Protein AF-0000000069258962 (afdb_homodimer)

Solvent-accessible surface area (backbone atoms only — not comparable to full-atom values): 30704 Å² total; per-residue (Å²): 146,84,78,80,77,76,75,72,80,76,79,75,72,77,68,77,70,80,71,77,74,76,81,63,89,55,52,77,58,37,60,65,37,42,69,49,48,65,75,45,61,70,68,72,71,58,78,61,66,80,53,83,78,72,76,47,31,34,72,47,58,73,90,70,66,45,28,57,26,33,36,36,51,30,63,80,49,36,44,36,81,58,79,28,69,49,28,39,62,62,57,34,75,48,30,42,55,73,82,48,56,60,70,60,48,54,67,73,47,53,42,29,38,26,67,38,58,39,85,86,66,36,32,34,31,28,32,33,76,77,39,70,64,88,42,29,40,38,64,50,33,54,76,40,27,84,38,60,31,24,39,8,32,65,42,84,48,57,65,41,35,40,31,67,56,83,82,24,50,71,41,38,72,21,56,93,68,58,36,26,40,47,38,38,56,62,40,44,42,50,40,33,73,66,61,77,46,60,60,76,46,52,45,37,28,39,26,19,24,73,32,52,64,53,46,54,60,58,36,48,34,83,92,73,31,31,37,44,42,32,41,60,37,60,66,60,71,49,48,76,36,82,44,90,87,38,67,52,60,64,50,52,46,19,62,54,33,31,68,70,51,31,50,52,29,54,75,67,63,61,50,88,73,69,84,106,141,84,82,79,75,82,74,71,77,66,81,75,76,72,73,75,71,75,71,75,74,75,77,69,85,56,46,73,72,34,48,69,43,37,64,56,45,61,72,44,57,72,62,72,70,57,78,61,65,80,54,83,79,71,79,48,31,36,73,45,57,75,90,71,66,47,27,57,26,32,36,37,53,29,62,81,48,36,43,35,80,58,79,29,69,52,28,39,62,62,57,34,76,46,31,42,54,72,83,49,57,60,70,61,47,53,67,72,46,52,42,29,40,25,68,37,58,39,85,86,66,38,31,34,33,27,32,33,76,76,40,70,65,89,41,29,40,38,65,50,34,54,78,39,26,84,36,61,31,24,38,8,32,66,42,84,49,57,65,40,34,41,29,68,57,85,81,25,49,71,41,39,72,21,54,93,67,58,37,25,39,48,37,38,55,63,42,44,42,51,40,33,73,71,63,78,45,60,62,73,45,53,44,37,27,38,26,18,24,72,31,53,63,54,46,52,62,58,36,46,35,82,90,72,32,31,38,44,42,32,39,61,38,61,65,62,73,51,47,77,36,83,44,90,89,38,68,51,60,63,51,52,45,20,63,53,34,32,68,70,49,32,49,52,30,53,75,66,63,61,50,87,70,72,84,108

Nearest PDB structures (foldseek):
  2ew0-assembly1_A  TM=5.500E-01  e=1.294E-03  Acinetobacter baylyi ADP1
  2ew0-assembly1_A  TM=5.555E-01  e=1.714E-03  Acinetobacter baylyi ADP1

Organism: Polarella glacialis (NCBI:txid89957)

Radius of gyration: 31.98 Å; Cα contacts (8 Å, |Δi|>4): 996; chains: 2; bounding box: 77×160×60 Å

Structure (mmCIF, N/CA/C/O backbone):
data_AF-0000000069258962-model_v1
#
loop_
_entity.id
_entity.type
_entity.pdbx_description
1 polymer 'Uncharacterized protein'
#
loop_
_atom_site.group_PDB
_atom_site.id
_atom_site.type_symbol
_atom_site.label_atom_id
_atom_site.label_alt_id
_atom_site.label_comp_id
_atom_site.label_asym_id
_atom_site.label_entity_id
_atom_site.label_seq_id
_atom_site.pdbx_PDB_ins_code
_atom_site.Cartn_x
_atom_site.Cartn_y
_atom_site.Cartn_z
_atom_site.occupancy
_atom_site.B_iso_or_equiv
_atom_site.auth_seq_id
_atom_site.auth_comp_id
_atom_site.auth_asym_id
_atom_site.auth_atom_id
_atom_site.pdbx_PDB_model_num
ATOM 1 N N . GLY A 1 1 ? -53.219 -68 -36.5 1 19.8 1 GLY A N 1
ATOM 2 C CA . GLY A 1 1 ? -53.438 -67.938 -35.062 1 19.8 1 GLY A CA 1
ATOM 3 C C . GLY A 1 1 ? -52.312 -67.25 -34.312 1 19.8 1 GLY A C 1
ATOM 4 O O . GLY A 1 1 ? -52.25 -67.312 -33.094 1 19.8 1 GLY A O 1
ATOM 5 N N . GLY A 1 2 ? -51.125 -66.75 -34.906 1 17.72 2 GLY A N 1
ATOM 6 C CA . GLY A 1 2 ? -49.656 -66.688 -34.844 1 17.72 2 GLY A CA 1
ATOM 7 C C . GLY A 1 2 ? -49.125 -65.562 -33.969 1 17.72 2 GLY A C 1
ATOM 8 O O . GLY A 1 2 ? -48.344 -65.812 -33.031 1 17.72 2 GLY A O 1
ATOM 9 N N . ARG A 1 3 ? -48.688 -64.438 -34.594 1 18.28 3 ARG A N 1
ATOM 10 C CA . ARG A 1 3 ? -47.406 -63.719 -34.562 1 18.28 3 ARG A CA 1
ATOM 11 C C . ARG A 1 3 ? -47.344 -62.75 -33.375 1 18.28 3 ARG A C 1
ATOM 13 O O . ARG A 1 3 ? -46.25 -62.438 -32.875 1 18.28 3 ARG A O 1
ATOM 20 N N . GLU A 1 4 ? -48.281 -61.844 -33.125 1 19.16 4 GLU A N 1
ATOM 21 C CA . GLU A 1 4 ? -47.969 -60.438 -32.875 1 19.16 4 GLU A CA 1
ATOM 22 C C . GLU A 1 4 ? -47.656 -60.219 -31.391 1 19.16 4 GLU A C 1
ATOM 24 O O . GLU A 1 4 ? -48.531 -59.844 -30.625 1 19.16 4 GLU A O 1
ATOM 29 N N . ARG A 1 5 ? -46.906 -61.031 -30.703 1 18.5 5 ARG A N 1
ATOM 30 C CA . ARG A 1 5 ? -47.062 -61.125 -29.25 1 18.5 5 ARG A CA 1
ATOM 31 C C . ARG A 1 5 ? -46.5 -59.875 -28.578 1 18.5 5 ARG A C 1
ATOM 33 O O . ARG A 1 5 ? -45.281 -59.781 -28.328 1 18.5 5 ARG A O 1
ATOM 40 N N . ALA A 1 6 ? -46.969 -58.656 -29.141 1 20.28 6 ALA A N 1
ATOM 41 C CA . ALA A 1 6 ? -46.438 -57.312 -28.812 1 20.28 6 ALA A CA 1
ATOM 42 C C . ALA A 1 6 ? -46.438 -57.094 -27.297 1 20.28 6 ALA A C 1
ATOM 44 O O . ALA A 1 6 ? -47.531 -56.938 -26.703 1 20.28 6 ALA A O 1
ATOM 45 N N . LEU A 1 7 ? -45.562 -57.812 -26.609 1 17.78 7 LEU A N 1
ATOM 46 C CA . LEU A 1 7 ? -45.469 -57.906 -25.156 1 17.78 7 LEU A CA 1
ATOM 47 C C . LEU A 1 7 ? -45.344 -56.531 -24.531 1 17.78 7 LEU A C 1
ATOM 49 O O . LEU A 1 7 ? -44.469 -55.75 -24.906 1 17.78 7 LEU A O 1
ATOM 53 N N . ARG A 1 8 ? -46.344 -55.969 -23.891 1 20.03 8 ARG A N 1
ATOM 54 C CA . ARG A 1 8 ? -46.875 -54.75 -23.344 1 20.03 8 ARG A CA 1
ATOM 55 C C . ARG A 1 8 ? -46.031 -54.25 -22.188 1 20.03 8 ARG A C 1
ATOM 57 O O . ARG A 1 8 ? -46.5 -53.562 -21.281 1 20.03 8 ARG A O 1
ATOM 64 N N . LEU A 1 9 ? -44.781 -54.906 -22.047 1 19.05 9 LEU A N 1
ATOM 65 C CA . LEU A 1 9 ? -44.438 -54.844 -20.625 1 19.05 9 LEU A CA 1
ATOM 66 C C . LEU A 1 9 ? -44.312 -53.375 -20.172 1 19.05 9 LEU A C 1
ATOM 68 O O . LEU A 1 9 ? -43.625 -52.594 -20.797 1 19.05 9 LEU A O 1
ATOM 72 N N . VAL A 1 10 ? -45.094 -52.875 -19.312 1 20.17 10 VAL A N 1
ATOM 73 C CA . VAL A 1 10 ? -45.531 -51.688 -18.578 1 20.17 10 VAL A CA 1
ATOM 74 C C . VAL A 1 10 ? -44.375 -51.094 -17.797 1 20.17 10 VAL A C 1
ATOM 76 O O . VAL A 1 10 ? -43.656 -51.812 -17.094 1 20.17 10 VAL A O 1
ATOM 79 N N . SER A 1 11 ? -43.781 -49.969 -18.328 1 21.12 11 SER A N 1
ATOM 80 C CA . SER A 1 11 ? -42.625 -49.156 -18.016 1 21.12 11 SER A CA 1
ATOM 81 C C . SER A 1 11 ? -42.688 -48.594 -16.594 1 21.12 11 SER A C 1
ATOM 83 O O . SER A 1 11 ? -43.562 -47.781 -16.281 1 21.12 11 SER A O 1
ATOM 85 N N . ARG A 1 12 ? -42.594 -49.406 -15.586 1 18.62 12 ARG A N 1
ATOM 86 C CA . ARG A 1 12 ? -42.75 -48.969 -14.203 1 18.62 12 ARG A CA 1
ATOM 87 C C . ARG A 1 12 ? -41.781 -47.844 -13.883 1 18.62 12 ARG A C 1
ATOM 89 O O . ARG A 1 12 ? -40.562 -48.062 -13.836 1 18.62 12 ARG A O 1
ATOM 96 N N . ARG A 1 13 ? -42.125 -46.719 -14.266 1 22.92 13 ARG A N 1
ATOM 97 C CA . ARG A 1 13 ? -41.375 -45.5 -14.016 1 22.92 13 ARG A CA 1
ATOM 98 C C . ARG A 1 13 ? -41.156 -45.312 -12.516 1 22.92 13 ARG A C 1
ATOM 100 O O . ARG A 1 13 ? -42.062 -45 -11.766 1 22.92 13 ARG A O 1
ATOM 107 N N . ALA A 1 14 ? -40.344 -46.25 -11.945 1 20.92 14 ALA A N 1
ATOM 108 C CA . ALA A 1 14 ? -40.156 -46.094 -10.508 1 20.92 14 ALA A CA 1
ATOM 109 C C . ALA A 1 14 ? -39.75 -44.688 -10.141 1 20.92 14 ALA A C 1
ATOM 111 O O . ALA A 1 14 ? -38.719 -44.188 -10.586 1 20.92 14 ALA A O 1
ATOM 112 N N . GLU A 1 15 ? -40.594 -43.812 -9.898 1 25.86 15 GLU A N 1
ATOM 113 C CA . GLU A 1 15 ? -40.625 -42.375 -9.57 1 25.86 15 GLU A CA 1
ATOM 114 C C . GLU A 1 15 ? -39.844 -42.094 -8.289 1 25.86 15 GLU A C 1
ATOM 116 O O . GLU A 1 15 ? -40.031 -41.062 -7.672 1 25.86 15 GLU A O 1
ATOM 121 N N . GLY A 1 16 ? -38.969 -43.156 -7.879 1 21.78 16 GLY A N 1
ATOM 122 C CA . GLY A 1 16 ? -38.688 -42.938 -6.469 1 21.78 16 GLY A CA 1
ATOM 123 C C . GLY A 1 16 ? -38.125 -41.562 -6.188 1 21.78 16 GLY A C 1
ATOM 124 O O . GLY A 1 16 ? -37.281 -41.062 -6.945 1 21.78 16 GLY A O 1
ATOM 125 N N . ASP A 1 17 ? -38.781 -40.656 -5.43 1 27.05 17 ASP A N 1
ATOM 126 C CA . ASP A 1 17 ? -38.844 -39.312 -4.879 1 27.05 17 ASP A CA 1
ATOM 127 C C . ASP A 1 17 ? -37.562 -39 -4.082 1 27.05 17 ASP A C 1
ATOM 129 O O . ASP A 1 17 ? -37.625 -38.375 -3.031 1 27.05 17 ASP A O 1
ATOM 133 N N . ASP A 1 18 ? -36.531 -39.969 -4.184 1 24.44 18 ASP A N 1
ATOM 134 C CA . ASP A 1 18 ? -35.688 -39.812 -2.996 1 24.44 18 ASP A CA 1
ATOM 135 C C . ASP A 1 18 ? -35.188 -38.406 -2.852 1 24.44 18 ASP A C 1
ATOM 137 O O . ASP A 1 18 ? -34.5 -37.875 -3.748 1 24.44 18 ASP A O 1
ATOM 141 N N . ASP A 1 19 ? -35.719 -37.594 -1.956 1 26.31 19 ASP A N 1
ATOM 142 C CA . ASP A 1 19 ? -35.625 -36.25 -1.388 1 26.31 19 ASP A CA 1
ATOM 143 C C . ASP A 1 19 ? -34.219 -35.938 -0.901 1 26.31 19 ASP A C 1
ATOM 145 O O . ASP A 1 19 ? -34.031 -35.406 0.195 1 26.31 19 ASP A O 1
ATOM 149 N N . SER A 1 20 ? -33.25 -36.781 -1.218 1 24.91 20 SER A N 1
ATOM 150 C CA . SER A 1 20 ? -32.062 -36.562 -0.406 1 24.91 20 SER A CA 1
ATOM 151 C C . SER A 1 20 ? -31.594 -35.125 -0.471 1 24.91 20 SER A C 1
ATOM 153 O O . SER A 1 20 ? -31.312 -34.594 -1.554 1 24.91 20 SER A O 1
ATOM 155 N N . GLU A 1 21 ? -31.859 -34.406 0.568 1 25.58 21 GLU A N 1
ATOM 156 C CA . GLU A 1 21 ? -31.547 -33.062 0.996 1 25.58 21 GLU A CA 1
ATOM 157 C C . GLU A 1 21 ? -30.031 -32.812 0.931 1 25.58 21 GLU A C 1
ATOM 159 O O . GLU A 1 21 ? -29.266 -33.438 1.652 1 25.58 21 GLU A O 1
ATOM 164 N N . GLU A 1 22 ? -29.453 -32.625 -0.171 1 24.14 22 GLU A N 1
ATOM 165 C CA . GLU A 1 22 ? -28.078 -32.281 -0.488 1 24.14 22 GLU A CA 1
ATOM 166 C C . GLU A 1 22 ? -27.578 -31.141 0.404 1 24.14 22 GLU A C 1
ATOM 168 O O . GLU A 1 22 ? -27.969 -30 0.229 1 24.14 22 GLU A O 1
ATOM 173 N N . ALA A 1 23 ? -27.281 -31.5 1.662 1 28.86 23 ALA A N 1
ATOM 174 C CA . ALA A 1 23 ? -26.75 -30.609 2.686 1 28.86 23 ALA A CA 1
ATOM 175 C C . ALA A 1 23 ? -25.469 -29.922 2.199 1 28.86 23 ALA A C 1
ATOM 177 O O . ALA A 1 23 ? -24.391 -30.5 2.217 1 28.86 23 ALA A O 1
ATOM 178 N N . GLU A 1 24 ? -25.516 -29.359 1.113 1 25.53 24 GLU A N 1
ATOM 179 C CA . GLU A 1 24 ? -24.453 -28.641 0.398 1 25.53 24 GLU A CA 1
ATOM 180 C C . GLU A 1 24 ? -23.594 -27.828 1.354 1 25.53 24 GLU A C 1
ATOM 182 O O . GLU A 1 24 ? -24.047 -27.469 2.449 1 25.53 24 GLU A O 1
ATOM 187 N N . ASP A 1 25 ? -22.531 -27.484 0.942 1 26.2 25 ASP A N 1
ATOM 188 C CA . ASP A 1 25 ? -21.156 -27.109 1.251 1 26.2 25 ASP A CA 1
ATOM 189 C C . ASP A 1 25 ? -21.109 -25.781 1.988 1 26.2 25 ASP A C 1
ATOM 191 O O . ASP A 1 25 ? -20.719 -24.766 1.412 1 26.2 25 ASP A O 1
ATOM 195 N N . THR A 1 26 ? -22.094 -25.484 2.877 1 28.23 26 THR A N 1
ATOM 196 C CA . THR A 1 26 ? -22.406 -24.172 3.418 1 28.23 26 THR A CA 1
ATOM 197 C C . THR A 1 26 ? -21.328 -23.734 4.422 1 28.23 26 THR A C 1
ATOM 199 O O . THR A 1 26 ? -21.281 -22.578 4.816 1 28.23 26 THR A O 1
ATOM 202 N N . THR A 1 27 ? -20.672 -24.75 4.824 1 27.36 27 THR A N 1
ATOM 203 C CA . THR A 1 27 ? -20.062 -24.422 6.105 1 27.36 27 THR A CA 1
ATOM 204 C C . THR A 1 27 ? -18.859 -23.5 5.914 1 27.36 27 THR A C 1
ATOM 206 O O . THR A 1 27 ? -18.516 -22.719 6.801 1 27.36 27 THR A O 1
ATOM 209 N N . ASN A 1 28 ? -18.281 -23.688 4.945 1 25.59 28 ASN A N 1
ATOM 210 C CA . ASN A 1 28 ? -17.031 -22.953 4.887 1 25.59 28 ASN A CA 1
ATOM 211 C C . ASN A 1 28 ? -17.266 -21.438 4.883 1 25.59 28 ASN A C 1
ATOM 213 O O . ASN A 1 28 ? -16.359 -20.672 5.141 1 25.59 28 ASN A O 1
ATOM 217 N N . VAL A 1 29 ? -18.578 -21.094 4.633 1 27.53 29 VAL A N 1
ATOM 218 C CA . VAL A 1 29 ? -19.312 -19.859 4.879 1 27.53 29 VAL A CA 1
ATOM 219 C C . VAL A 1 29 ? -19.438 -19.625 6.379 1 27.53 29 VAL A C 1
ATOM 221 O O . VAL A 1 29 ? -19.469 -18.469 6.832 1 27.53 29 VAL A O 1
ATOM 224 N N . GLU A 1 30 ? -19.422 -20.594 7.086 1 27.59 30 GLU A N 1
ATOM 225 C CA . GLU A 1 30 ? -19.656 -20.5 8.523 1 27.59 30 GLU A CA 1
ATOM 226 C C . GLU A 1 30 ? -18.453 -19.906 9.242 1 27.59 30 GLU A C 1
ATOM 228 O O . GLU A 1 30 ? -18.609 -19.047 10.109 1 27.59 30 GLU A O 1
ATOM 233 N N . LEU A 1 31 ? -17.359 -20.484 8.977 1 25.33 31 LEU A N 1
ATOM 234 C CA . LEU A 1 31 ? -16.219 -20.047 9.766 1 25.33 31 LEU A CA 1
ATOM 235 C C . LEU A 1 31 ? -15.773 -18.656 9.328 1 25.33 31 LEU A C 1
ATOM 237 O O . LEU A 1 31 ? -15.352 -17.844 10.156 1 25.33 31 LEU A O 1
ATOM 241 N N . PHE A 1 32 ? -15.992 -18.234 8.07 1 27.45 32 PHE A N 1
ATOM 242 C CA . PHE A 1 32 ? -15.992 -16.812 7.723 1 27.45 32 PHE A CA 1
ATOM 243 C C . PHE A 1 32 ? -17.094 -16.078 8.469 1 27.45 32 PHE A C 1
ATOM 245 O O . PHE A 1 32 ? -16.875 -14.977 8.984 1 27.45 32 PHE A O 1
ATOM 252 N N . ARG A 1 33 ? -18.156 -16.781 8.836 1 26.05 33 ARG A N 1
ATOM 253 C CA . ARG A 1 33 ? -19.281 -16.375 9.664 1 26.05 33 ARG A CA 1
ATOM 254 C C . ARG A 1 33 ? -18.891 -16.312 11.141 1 26.05 33 ARG A C 1
ATOM 256 O O . ARG A 1 33 ? -19.297 -15.398 11.859 1 26.05 33 ARG A O 1
ATOM 263 N N . GLN A 1 34 ? -18.406 -17.391 11.695 1 28.59 34 GLN A N 1
ATOM 264 C CA . GLN A 1 34 ? -18.156 -17.391 13.133 1 28.59 34 GLN A CA 1
ATOM 265 C C . GLN A 1 34 ? -17.141 -16.312 13.508 1 28.59 34 GLN A C 1
ATOM 267 O O . GLN A 1 34 ? -17.297 -15.633 14.523 1 28.59 34 GLN A O 1
ATOM 272 N N . SER A 1 35 ? -16.125 -16.328 12.82 1 26.61 35 SER A N 1
ATOM 273 C CA . SER A 1 35 ? -15.156 -15.32 13.234 1 26.61 35 SER A CA 1
ATOM 274 C C . SER A 1 35 ? -15.688 -13.914 12.953 1 26.61 35 SER A C 1
ATOM 276 O O . SER A 1 35 ? -15.258 -12.945 13.586 1 26.61 35 SER A O 1
ATOM 278 N N . LEU A 1 36 ? -16.625 -13.82 12.023 1 25.78 36 LEU A N 1
ATOM 279 C CA . LEU A 1 36 ? -17.562 -12.695 11.969 1 25.78 36 LEU A CA 1
ATOM 280 C C . LEU A 1 36 ? -18.422 -12.648 13.227 1 25.78 36 LEU A C 1
ATOM 282 O O . LEU A 1 36 ? -18.781 -11.562 13.695 1 25.78 36 LEU A O 1
ATOM 286 N N . ILE A 1 37 ? -18.969 -13.828 13.68 1 26.83 37 ILE A N 1
ATOM 287 C CA . ILE A 1 37 ? -19.969 -13.922 14.742 1 26.83 37 ILE A CA 1
ATOM 288 C C . ILE A 1 37 ? -19.359 -13.5 16.078 1 26.83 37 ILE A C 1
ATOM 290 O O . ILE A 1 37 ? -19.984 -12.773 16.844 1 26.83 37 ILE A O 1
ATOM 294 N N . GLN A 1 38 ? -18.344 -14.297 16.531 1 27.64 38 GLN A N 1
ATOM 295 C CA . GLN A 1 38 ? -18.031 -13.93 17.906 1 27.64 38 GLN A CA 1
ATOM 296 C C . GLN A 1 38 ? -17.672 -12.453 18.016 1 27.64 38 GLN A C 1
ATOM 298 O O . GLN A 1 38 ? -18.016 -11.789 18.984 1 27.64 38 GLN A O 1
ATOM 303 N N . GLY A 1 39 ? -16.812 -12.078 17.156 1 25.59 39 GLY A N 1
ATOM 304 C CA . GLY A 1 39 ? -16.328 -10.75 17.484 1 25.59 39 GLY A CA 1
ATOM 305 C C . GLY A 1 39 ? -17.359 -9.664 17.25 1 25.59 39 GLY A C 1
ATOM 306 O O . GLY A 1 39 ? -17.062 -8.477 17.375 1 25.59 39 GLY A O 1
ATOM 307 N N . TRP A 1 40 ? -18.406 -10.109 16.531 1 24.14 40 TRP A N 1
ATOM 308 C CA . TRP A 1 40 ? -19.5 -9.18 16.281 1 24.14 40 TRP A CA 1
ATOM 309 C C . TRP A 1 40 ? -20.25 -8.867 17.578 1 24.14 40 TRP A C 1
ATOM 311 O O . TRP A 1 40 ? -21.453 -8.602 17.547 1 24.14 40 TRP A O 1
ATOM 321 N N . GLY A 1 41 ? -19.906 -9.422 18.547 1 24.19 41 GLY A N 1
ATOM 322 C CA . GLY A 1 41 ? -20.891 -9.023 19.547 1 24.19 41 GLY A CA 1
ATOM 323 C C . GLY A 1 41 ? -21.203 -7.539 19.516 1 24.19 41 GLY A C 1
ATOM 324 O O . GLY A 1 41 ? -20.344 -6.727 19.188 1 24.19 41 GLY A O 1
ATOM 325 N N . GLY A 1 42 ? -22.422 -7.215 19.109 1 25.81 42 GLY A N 1
ATOM 326 C CA . GLY A 1 42 ? -23.328 -6.082 18.969 1 25.81 42 GLY A CA 1
ATOM 327 C C . GLY A 1 42 ? -23.062 -4.988 19.984 1 25.81 42 GLY A C 1
ATOM 328 O O . GLY A 1 42 ? -23.953 -4.195 20.297 1 25.81 42 GLY A O 1
ATOM 329 N N . GLY A 1 43 ? -21.906 -5.027 20.656 1 24.36 43 GLY A N 1
ATOM 330 C CA . GLY A 1 43 ? -22.219 -4.039 21.672 1 24.36 43 GLY A CA 1
ATOM 331 C C . GLY A 1 43 ? -22.625 -2.691 21.109 1 24.36 43 GLY A C 1
ATOM 332 O O . GLY A 1 43 ? -22.328 -2.396 19.938 1 24.36 43 GLY A O 1
ATOM 333 N N . GLU A 1 44 ? -23.672 -2.199 21.484 1 22.73 44 GLU A N 1
ATOM 334 C CA . GLU A 1 44 ? -24.188 -0.843 21.375 1 22.73 44 GLU A CA 1
ATOM 335 C C . GLU A 1 44 ? -23.078 0.175 21.188 1 22.73 44 GLU A C 1
ATOM 337 O O . GLU A 1 44 ? -22.234 0.341 22.078 1 22.73 44 GLU A O 1
ATOM 342 N N . VAL A 1 45 ? -22.422 -0.079 20.047 1 26.48 45 VAL A N 1
ATOM 343 C CA . VAL A 1 45 ? -21.562 1.083 19.844 1 26.48 45 VAL A CA 1
ATOM 344 C C . VAL A 1 45 ? -22.297 2.354 20.25 1 26.48 45 VAL A C 1
ATOM 346 O O . VAL A 1 45 ? -23.281 2.744 19.609 1 26.48 45 VAL A O 1
ATOM 349 N N . GLY A 1 46 ? -22.578 2.461 21.438 1 25.5 46 GLY A N 1
ATOM 350 C CA . GLY A 1 46 ? -23.125 3.678 22 1 25.5 46 GLY A CA 1
ATOM 351 C C . GLY A 1 46 ? -22.609 4.938 21.344 1 25.5 46 GLY A C 1
ATOM 352 O O . GLY A 1 46 ? -21.469 4.973 20.859 1 25.5 46 GLY A O 1
ATOM 353 N N . SER A 1 47 ? -23.391 5.492 20.484 1 26.28 47 SER A N 1
ATOM 354 C CA . SER A 1 47 ? -23.297 6.938 20.312 1 26.28 47 SER A CA 1
ATOM 355 C C . SER A 1 47 ? -22.578 7.602 21.484 1 26.28 47 SER A C 1
ATOM 357 O O . SER A 1 47 ? -23.172 7.812 22.547 1 26.28 47 SER A O 1
ATOM 359 N N . ARG A 1 48 ? -21.469 6.945 21.859 1 28.81 48 ARG A N 1
ATOM 360 C CA . ARG A 1 48 ? -20.922 7.762 22.953 1 28.81 48 ARG A CA 1
ATOM 361 C C . ARG A 1 48 ? -21.047 9.25 22.625 1 28.81 48 ARG A C 1
ATOM 363 O O . ARG A 1 48 ? -20.906 9.648 21.469 1 28.81 48 ARG A O 1
ATOM 370 N N . ASN A 1 49 ? -21.734 9.844 23.141 1 28.47 49 ASN A N 1
ATOM 371 C CA . ASN A 1 49 ? -21.719 11.281 23.391 1 28.47 49 ASN A CA 1
ATOM 372 C C . ASN A 1 49 ? -20.328 11.875 23.125 1 28.47 49 ASN A C 1
ATOM 374 O O . ASN A 1 49 ? -19.344 11.453 23.734 1 28.47 49 ASN A O 1
ATOM 378 N N . ARG A 1 50 ? -19.953 12.141 21.781 1 36.41 50 ARG A N 1
ATOM 379 C CA . ARG A 1 50 ? -18.828 13.07 21.719 1 36.41 50 ARG A CA 1
ATOM 380 C C . ARG A 1 50 ? -18.672 13.836 23.031 1 36.41 50 ARG A C 1
ATOM 382 O O . ARG A 1 50 ? -19.297 14.883 23.219 1 36.41 50 ARG A O 1
ATOM 389 N N . GLY A 1 51 ? -18.797 13.203 23.969 1 35.72 51 GLY A N 1
ATOM 390 C CA . GLY A 1 51 ? -18.422 14.086 25.047 1 35.72 51 GLY A CA 1
ATOM 391 C C . GLY A 1 51 ? -17.297 15.047 24.672 1 35.72 51 GLY A C 1
ATOM 392 O O . GLY A 1 51 ? -16.609 14.828 23.688 1 35.72 51 GLY A O 1
ATOM 393 N N . ALA A 1 52 ? -17.141 16.219 25.047 1 40.62 52 ALA A N 1
ATOM 394 C CA . ALA A 1 52 ? -16.297 17.391 24.844 1 40.62 52 ALA A CA 1
ATOM 395 C C . ALA A 1 52 ? -14.828 16.984 24.656 1 40.62 52 ALA A C 1
ATOM 397 O O . ALA A 1 52 ? -14.047 17 25.609 1 40.62 52 ALA A O 1
ATOM 398 N N . LEU A 1 53 ? -14.477 15.781 24.047 1 51.06 53 LEU A N 1
ATOM 399 C CA . LEU A 1 53 ? -13.055 15.477 23.984 1 51.06 53 LEU A CA 1
ATOM 400 C C . LEU A 1 53 ? -12.258 16.672 23.469 1 51.06 53 LEU A C 1
ATOM 402 O O . LEU A 1 53 ? -12.586 17.234 22.422 1 51.06 53 LEU A O 1
ATOM 406 N N . THR A 1 54 ? -11.734 17.469 24.266 1 69.94 54 THR A N 1
ATOM 407 C CA . THR A 1 54 ? -11.008 18.734 24.188 1 69.94 54 THR A CA 1
ATOM 408 C C . THR A 1 54 ? -9.711 18.562 23.422 1 69.94 54 THR A C 1
ATOM 410 O O . THR A 1 54 ? -8.867 17.734 23.766 1 69.94 54 THR A O 1
ATOM 413 N N . ASP A 1 55 ? -9.625 18.969 22.156 1 85.62 55 ASP A N 1
ATOM 414 C CA . ASP A 1 55 ? -8.375 19.094 21.422 1 85.62 55 ASP A CA 1
ATOM 415 C C . ASP A 1 55 ? -7.297 19.781 22.25 1 85.62 55 ASP A C 1
ATOM 417 O O . ASP A 1 55 ? -7.582 20.734 22.969 1 85.62 55 ASP A O 1
ATOM 421 N N . TRP A 1 56 ? -6.195 19.109 22.297 1 90.62 56 TRP A N 1
ATOM 422 C CA . TRP A 1 56 ? -5.055 19.719 22.953 1 90.62 56 TRP A CA 1
ATOM 423 C C . TRP A 1 56 ? -3.793 19.578 22.109 1 90.62 56 TRP A C 1
ATOM 425 O O . TRP A 1 56 ? -3.736 18.75 21.203 1 90.62 56 TRP A O 1
ATOM 435 N N . ALA A 1 57 ? -2.836 20.438 22.359 1 94.31 57 ALA A N 1
ATOM 436 C CA . ALA A 1 57 ? -1.501 20.391 21.766 1 94.31 57 ALA A CA 1
ATOM 437 C C . ALA A 1 57 ? -0.468 21.031 22.688 1 94.31 57 ALA A C 1
ATOM 439 O O . ALA A 1 57 ? -0.775 21.969 23.422 1 94.31 57 ALA A O 1
ATOM 440 N N . GLU A 1 58 ? 0.697 20.516 22.656 1 95.44 58 GLU A N 1
ATOM 441 C CA . GLU A 1 58 ? 1.788 21.078 23.438 1 95.44 58 GLU A CA 1
ATOM 442 C C . GLU A 1 58 ? 3.117 20.969 22.703 1 95.44 58 GLU A C 1
ATOM 444 O O . GLU A 1 58 ? 3.363 19.984 22 1 95.44 58 GLU A O 1
ATOM 449 N N . LEU A 1 59 ? 3.949 21.953 22.891 1 95.81 59 LEU A N 1
ATOM 450 C CA . LEU A 1 59 ? 5.309 21.891 22.359 1 95.81 59 LEU A CA 1
ATOM 451 C C . LEU A 1 59 ? 6.129 20.844 23.125 1 95.81 59 LEU A C 1
ATOM 453 O O . LEU A 1 59 ? 6.012 20.719 24.344 1 95.81 59 LEU A O 1
ATOM 457 N N . VAL A 1 60 ? 6.93 20.125 22.391 1 94.31 60 VAL A N 1
ATOM 458 C CA . VAL A 1 60 ? 7.773 19.109 23.031 1 94.31 60 VAL A CA 1
ATOM 459 C C . VAL A 1 60 ? 9.234 19.344 22.656 1 94.31 60 VAL A C 1
ATOM 461 O O . VAL A 1 60 ? 9.523 19.891 21.578 1 94.31 60 VAL A O 1
ATOM 464 N N . SER A 1 61 ? 10.109 18.891 23.516 1 93.44 61 SER A N 1
ATOM 465 C CA . SER A 1 61 ? 11.547 19.016 23.266 1 93.44 61 SER A CA 1
ATOM 466 C C . SER A 1 61 ? 11.984 18.109 22.109 1 93.44 61 SER A C 1
ATOM 468 O O . SER A 1 61 ? 11.523 16.984 22 1 93.44 61 SER A O 1
ATOM 470 N N . PRO A 1 62 ? 12.883 18.656 21.312 1 92.62 62 PRO A N 1
ATOM 471 C CA . PRO A 1 62 ? 13.391 17.844 20.203 1 92.62 62 PRO A CA 1
ATOM 472 C C . PRO A 1 62 ? 14.008 16.516 20.672 1 92.62 62 PRO A C 1
ATOM 474 O O . PRO A 1 62 ? 13.93 15.516 19.969 1 92.62 62 PRO A O 1
ATOM 477 N N . ALA A 1 63 ? 14.539 16.484 21.828 1 91.06 63 ALA A N 1
ATOM 478 C CA . ALA A 1 63 ? 15.211 15.289 22.344 1 91.06 63 ALA A CA 1
ATOM 479 C C . ALA A 1 63 ? 14.203 14.203 22.703 1 91.06 63 ALA A C 1
ATOM 481 O O . ALA A 1 63 ? 14.555 13.023 22.812 1 91.06 63 ALA A O 1
ATOM 482 N N . SER A 1 64 ? 12.953 14.57 22.828 1 91.94 64 SER A N 1
ATOM 483 C CA . SER A 1 64 ? 11.945 13.625 23.281 1 91.94 64 SER A CA 1
ATOM 484 C C . SER A 1 64 ? 11.008 13.227 22.141 1 91.94 64 SER A C 1
ATOM 486 O O . SER A 1 64 ? 9.969 12.609 22.375 1 91.94 64 SER A O 1
ATOM 488 N N . VAL A 1 65 ? 11.375 13.562 20.984 1 93.62 65 VAL A N 1
ATOM 489 C CA . VAL A 1 65 ? 10.5 13.344 19.828 1 93.62 65 VAL A CA 1
ATOM 490 C C . VAL A 1 65 ? 10.359 11.844 19.578 1 93.62 65 VAL A C 1
ATOM 492 O O . VAL A 1 65 ? 11.328 11.094 19.688 1 93.62 65 VAL A O 1
ATOM 495 N N . ARG A 1 66 ? 9.141 11.422 19.266 1 93.38 66 ARG A N 1
ATOM 496 C CA . ARG A 1 66 ? 8.828 10.023 18.984 1 93.38 66 ARG A CA 1
ATOM 497 C C . ARG A 1 66 ? 7.766 9.914 17.891 1 93.38 66 ARG A C 1
ATOM 499 O O . ARG A 1 66 ? 7.184 10.922 17.469 1 93.38 66 ARG A O 1
ATOM 506 N N . ALA A 1 67 ? 7.613 8.695 17.453 1 94.25 67 ALA A N 1
ATOM 507 C CA . ALA A 1 67 ? 6.488 8.453 16.547 1 94.25 67 ALA A CA 1
ATOM 508 C C . ALA A 1 67 ? 5.172 8.875 17.188 1 94.25 67 ALA A C 1
ATOM 510 O O . ALA A 1 67 ? 4.949 8.641 18.391 1 94.25 67 ALA A O 1
ATOM 511 N N . GLY A 1 68 ? 4.293 9.523 16.391 1 94.5 68 GLY A N 1
ATOM 512 C CA . GLY A 1 68 ? 3.037 10.047 16.906 1 94.5 68 GLY A CA 1
ATOM 513 C C . GLY A 1 68 ? 3.08 11.539 17.188 1 94.5 68 GLY A C 1
ATOM 514 O O . GLY A 1 68 ? 2.035 12.18 17.312 1 94.5 68 GLY A O 1
ATOM 515 N N . ASP A 1 69 ? 4.293 12.055 17.234 1 95.62 69 ASP A N 1
ATOM 516 C CA . ASP A 1 69 ? 4.43 13.5 17.375 1 95.62 69 ASP A CA 1
ATOM 517 C C . ASP A 1 69 ? 4.305 14.195 16.031 1 95.62 69 ASP A C 1
ATOM 519 O O . ASP A 1 69 ? 4.402 13.555 14.977 1 95.62 69 ASP A O 1
ATOM 523 N N . LEU A 1 70 ? 4 15.523 16.141 1 96.88 70 LEU A N 1
ATOM 524 C CA . LEU A 1 70 ? 3.881 16.344 14.93 1 96.88 70 LEU A CA 1
ATOM 525 C C . LEU A 1 70 ? 5.094 17.25 14.766 1 96.88 70 LEU A C 1
ATOM 527 O O . LEU A 1 70 ? 5.641 17.734 15.75 1 96.88 70 LEU A O 1
ATOM 531 N N . LEU A 1 71 ? 5.531 17.406 13.523 1 97.62 71 LEU A N 1
ATOM 532 C CA . LEU A 1 71 ? 6.434 18.484 13.141 1 97.62 71 LEU A CA 1
ATOM 533 C C . LEU A 1 71 ? 5.664 19.625 12.492 1 97.62 71 LEU A C 1
ATOM 535 O O . LEU A 1 71 ? 5.023 19.453 11.453 1 97.62 71 LEU A O 1
ATOM 539 N N . LEU A 1 72 ? 5.652 20.719 13.164 1 96.88 72 LEU A N 1
ATOM 540 C CA . LEU A 1 72 ? 5.066 21.953 12.641 1 96.88 72 LEU A CA 1
ATOM 541 C C . LEU A 1 72 ? 6.113 22.781 11.906 1 96.88 72 LEU A C 1
ATOM 543 O O . LEU A 1 72 ? 7.121 23.188 12.5 1 96.88 72 LEU A O 1
ATOM 547 N N . ALA A 1 73 ? 5.871 23.062 10.633 1 96.62 73 ALA A N 1
ATOM 548 C CA . ALA A 1 73 ? 6.832 23.812 9.836 1 96.62 73 ALA A CA 1
ATOM 549 C C . ALA A 1 73 ? 7.059 25.203 10.414 1 96.62 73 ALA A C 1
ATOM 551 O O . ALA A 1 73 ? 6.105 25.875 10.812 1 96.62 73 ALA A O 1
ATOM 552 N N . ASP A 1 74 ? 8.289 25.641 10.5 1 95 74 ASP A N 1
ATOM 553 C CA . ASP A 1 74 ? 8.656 27 10.875 1 95 74 ASP A CA 1
ATOM 554 C C . ASP A 1 74 ? 8.469 27.953 9.703 1 95 74 ASP A C 1
ATOM 556 O O . ASP A 1 74 ? 9.18 27.859 8.695 1 95 74 ASP A O 1
ATOM 560 N N . PRO A 1 75 ? 7.547 28.938 9.859 1 94.06 75 PRO A N 1
ATOM 561 C CA . PRO A 1 75 ? 7.309 29.875 8.758 1 94.06 75 PRO A CA 1
ATOM 562 C C . PRO A 1 75 ? 8.578 30.578 8.305 1 94.06 75 PRO A C 1
ATOM 564 O O . PRO A 1 75 ? 8.727 30.891 7.121 1 94.06 75 PRO A O 1
ATOM 567 N N . GLU A 1 76 ? 9.531 30.781 9.148 1 91.38 76 GLU A N 1
ATOM 568 C CA . GLU A 1 76 ? 10.773 31.469 8.805 1 91.38 76 GLU A CA 1
ATOM 569 C C . GLU A 1 76 ? 11.57 30.688 7.762 1 91.38 76 GLU A C 1
ATOM 571 O O . GLU A 1 76 ? 12.258 31.281 6.93 1 91.38 76 GLU A O 1
ATOM 576 N N . GLN A 1 77 ? 11.469 29.375 7.777 1 91.62 77 GLN A N 1
ATOM 577 C CA . GLN A 1 77 ? 12.234 28.531 6.871 1 91.62 77 GLN A CA 1
ATOM 578 C C . GLN A 1 77 ? 11.453 28.25 5.59 1 91.62 77 GLN A C 1
ATOM 580 O O . GLN A 1 77 ? 12.039 27.906 4.566 1 91.62 77 GLN A O 1
ATOM 585 N N . PHE A 1 78 ? 10.141 28.406 5.645 1 94.12 78 PHE A N 1
ATOM 586 C CA . PHE A 1 78 ? 9.312 27.969 4.527 1 94.12 78 PHE A CA 1
ATOM 587 C C . PHE A 1 78 ? 8.867 29.156 3.68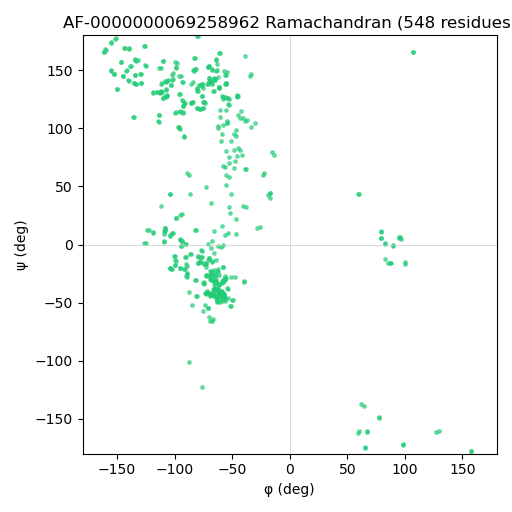8 1 94.12 78 PHE A C 1
ATOM 589 O O . PHE A 1 78 ? 8.531 29 2.51 1 94.12 78 PHE A O 1
ATOM 596 N N . PHE A 1 79 ? 8.898 30.375 4.309 1 92.5 79 PHE A N 1
ATOM 597 C CA . PHE A 1 79 ? 8.453 31.547 3.572 1 92.5 79 PHE A CA 1
ATOM 598 C C . PHE A 1 79 ? 9.641 32.344 3.072 1 92.5 79 PHE A C 1
ATOM 600 O O . PHE A 1 79 ? 10.688 32.406 3.729 1 92.5 79 PHE A O 1
ATOM 607 N N . GLY A 1 80 ? 9.453 33 1.883 1 90.19 80 GLY A N 1
ATOM 608 C CA . GLY A 1 80 ? 10.469 33.875 1.341 1 90.19 80 GLY A CA 1
ATOM 609 C C . GLY A 1 80 ? 10.852 33.531 -0.089 1 90.19 80 GLY A C 1
ATOM 610 O O . GLY A 1 80 ? 10.039 33 -0.845 1 90.19 80 GLY A O 1
ATOM 611 N N . GLU A 1 81 ? 12.031 34.062 -0.409 1 85.81 81 GLU A N 1
ATOM 612 C CA . GLU A 1 81 ? 12.547 33.844 -1.757 1 85.81 81 GLU A CA 1
ATOM 613 C C . GLU A 1 81 ? 13.758 32.906 -1.738 1 85.81 81 GLU A C 1
ATOM 615 O O . GLU A 1 81 ? 14.445 32.781 -0.721 1 85.81 81 GLU A O 1
ATOM 620 N N . GLY A 1 82 ? 14.039 32.281 -2.873 1 77.12 82 GLY A N 1
ATOM 621 C CA . GLY A 1 82 ? 15.25 31.484 -3.025 1 77.12 82 GLY A CA 1
ATOM 622 C C . GLY A 1 82 ? 15.016 30 -2.834 1 77.12 82 GLY A C 1
ATOM 623 O O . GLY A 1 82 ? 13.875 29.547 -2.754 1 77.12 82 GLY A O 1
ATOM 624 N N . PRO A 1 83 ? 16.172 29.391 -2.828 1 74.94 83 PRO A N 1
ATOM 625 C CA . PRO A 1 83 ? 16.094 27.922 -2.775 1 74.94 83 PRO A CA 1
ATOM 626 C C . PRO A 1 83 ? 15.594 27.406 -1.428 1 74.94 83 PRO A C 1
ATOM 628 O O . PRO A 1 83 ? 15.75 28.094 -0.408 1 74.94 83 PRO A O 1
ATOM 631 N N . ALA A 1 84 ? 14.961 26.172 -1.442 1 69.75 84 ALA A N 1
ATOM 632 C CA . ALA A 1 84 ? 14.258 25.594 -0.3 1 69.75 84 ALA A CA 1
ATOM 633 C C . ALA A 1 84 ? 15.164 24.641 0.468 1 69.75 84 ALA A C 1
ATOM 635 O O . ALA A 1 84 ? 15.633 23.641 -0.088 1 69.75 84 ALA A O 1
ATOM 636 N N . GLY A 1 85 ? 15.781 25.016 1.604 1 76.12 85 GLY A N 1
ATOM 637 C CA . GLY A 1 85 ? 16.359 24.016 2.482 1 76.12 85 GLY A CA 1
ATOM 638 C C . GLY A 1 85 ? 15.32 23.156 3.17 1 76.12 85 GLY A C 1
ATOM 639 O O . GLY A 1 85 ? 15.047 22.031 2.73 1 76.12 85 GLY A O 1
ATOM 640 N N . GLY A 1 86 ? 14.531 23.734 4.02 1 77.62 86 GLY A N 1
ATOM 641 C CA . GLY A 1 86 ? 13.461 23.094 4.762 1 77.62 86 GLY A CA 1
ATOM 642 C C . GLY A 1 86 ? 12.359 22.562 3.867 1 77.62 86 GLY A C 1
ATOM 643 O O . GLY A 1 86 ? 12.109 21.344 3.844 1 77.62 86 GLY A O 1
ATOM 644 N N . PRO A 1 87 ? 11.938 23.344 2.941 1 84.38 87 PRO A N 1
ATOM 645 C CA . PRO A 1 87 ? 10.852 22.953 2.045 1 84.38 87 PRO A CA 1
ATOM 646 C C . PRO A 1 87 ? 11.195 21.734 1.19 1 84.38 87 PRO A C 1
ATOM 648 O O . PRO A 1 87 ? 10.305 20.969 0.819 1 84.38 87 PRO A O 1
ATOM 651 N N . GLN A 1 88 ? 12.477 21.469 0.979 1 86.75 88 GLN A N 1
ATOM 652 C CA . GLN A 1 88 ? 12.875 20.344 0.137 1 86.75 88 GLN A CA 1
ATOM 653 C C . GLN A 1 88 ? 12.555 19.016 0.805 1 86.75 88 GLN A C 1
ATOM 655 O O . GLN A 1 88 ? 12.312 18.016 0.124 1 86.75 88 GLN A O 1
ATOM 660 N N . ARG A 1 89 ? 12.555 18.953 2.086 1 91.19 89 ARG A N 1
ATOM 661 C CA . ARG A 1 89 ? 12.258 17.734 2.848 1 91.19 89 ARG A CA 1
ATOM 662 C C . ARG A 1 89 ? 10.891 17.188 2.484 1 91.19 89 ARG A C 1
ATOM 664 O O . ARG A 1 89 ? 10.695 15.969 2.457 1 91.19 89 ARG A O 1
ATOM 671 N N . VAL A 1 90 ? 9.992 18.141 2.1 1 91.31 90 VAL A N 1
ATOM 672 C CA . VAL A 1 90 ? 8.633 17.688 1.82 1 91.31 90 VAL A CA 1
ATOM 673 C C . VAL A 1 90 ? 8.352 17.766 0.321 1 91.31 90 VAL A C 1
ATOM 675 O O . VAL A 1 90 ? 7.203 17.672 -0.11 1 91.31 90 VAL A O 1
ATOM 678 N N . GLY A 1 91 ? 9.391 18.031 -0.446 1 86.81 91 GLY A N 1
ATOM 679 C CA . GLY A 1 91 ? 9.25 17.969 -1.892 1 86.81 91 GLY A CA 1
ATOM 680 C C . GLY A 1 91 ? 8.992 19.312 -2.527 1 86.81 91 GLY A C 1
ATOM 681 O O . GLY A 1 91 ? 8.727 19.406 -3.727 1 86.81 91 GLY A O 1
ATOM 682 N N . LEU A 1 92 ? 9.031 20.406 -1.703 1 86.06 92 LEU A N 1
ATOM 683 C CA . LEU A 1 92 ? 8.883 21.734 -2.275 1 86.06 92 LEU A CA 1
ATOM 684 C C . LEU A 1 92 ? 10.195 22.219 -2.873 1 86.06 92 LEU A C 1
ATOM 686 O O . LEU A 1 92 ? 11.25 22.109 -2.234 1 86.06 92 LEU A O 1
ATOM 690 N N . LYS A 1 93 ? 10.094 22.703 -4.055 1 82.5 93 LYS A N 1
ATOM 691 C CA . LYS A 1 93 ? 11.297 23.125 -4.773 1 82.5 93 LYS A CA 1
ATOM 692 C C . LYS A 1 93 ? 11.742 24.516 -4.352 1 82.5 93 LYS A C 1
ATOM 694 O O . LYS A 1 93 ? 12.922 24.844 -4.422 1 82.5 93 LYS A O 1
ATOM 699 N N . ASN A 1 94 ? 10.75 25.344 -3.967 1 86.81 94 ASN A N 1
ATOM 700 C CA . ASN A 1 94 ? 11.023 26.719 -3.568 1 86.81 94 ASN A CA 1
ATOM 701 C C . ASN A 1 94 ? 10.281 27.094 -2.287 1 86.81 94 ASN A C 1
ATOM 703 O O . ASN A 1 94 ? 9.328 26.422 -1.9 1 86.81 94 ASN A O 1
ATOM 707 N N . ARG A 1 95 ? 10.797 28.078 -1.688 1 90 95 ARG A N 1
ATOM 708 C CA . ARG A 1 95 ? 10.062 28.688 -0.577 1 90 95 ARG A CA 1
ATOM 709 C C . ARG A 1 95 ? 8.75 29.312 -1.054 1 90 95 ARG A C 1
ATOM 711 O O . ARG A 1 95 ? 8.578 29.562 -2.248 1 90 95 ARG A O 1
ATOM 718 N N . VAL A 1 96 ? 7.867 29.484 -0.111 1 88.69 96 VAL A N 1
ATOM 719 C CA . VAL A 1 96 ? 6.559 30.062 -0.407 1 88.69 96 VAL A CA 1
ATOM 720 C C . VAL A 1 96 ? 6.641 31.578 -0.37 1 88.69 96 VAL A C 1
ATOM 722 O O . VAL A 1 96 ? 7.062 32.156 0.633 1 88.69 96 VAL A O 1
ATOM 725 N N . PRO A 1 97 ? 6.281 32.188 -1.504 1 89.44 97 PRO A N 1
ATOM 726 C CA . PRO A 1 97 ? 6.309 33.656 -1.512 1 89.44 97 PRO A CA 1
ATOM 727 C C . PRO A 1 97 ? 5.465 34.281 -0.396 1 89.44 97 PRO A C 1
ATOM 729 O O . PRO A 1 97 ? 4.336 33.812 -0.157 1 89.44 97 PRO A O 1
ATOM 732 N N . GLU A 1 98 ? 5.949 35.281 0.208 1 88.81 98 GLU A N 1
ATOM 733 C CA . GLU A 1 98 ? 5.312 35.906 1.369 1 88.81 98 GLU A CA 1
ATOM 734 C C . GLU A 1 98 ? 4.098 36.719 0.958 1 88.81 98 GLU A C 1
ATOM 736 O O . GLU A 1 98 ? 3.244 37.031 1.79 1 88.81 98 GLU A O 1
ATOM 741 N N . ASP A 1 99 ? 4.055 37 -0.348 1 89.56 99 ASP A N 1
ATOM 742 C CA . ASP A 1 99 ? 2.969 37.875 -0.793 1 89.56 99 ASP A CA 1
ATOM 743 C C . ASP A 1 99 ? 1.745 37.062 -1.199 1 89.56 99 ASP A C 1
ATOM 745 O O . ASP A 1 99 ? 0.715 37.625 -1.58 1 89.56 99 ASP A O 1
ATOM 749 N N . TYR A 1 100 ? 1.843 35.781 -1.088 1 88.5 100 TYR A N 1
ATOM 750 C CA . TYR A 1 100 ? 0.663 34.969 -1.289 1 88.5 100 TYR A CA 1
ATOM 751 C C . TYR A 1 100 ? -0.403 35.25 -0.242 1 88.5 100 TYR A C 1
ATOM 753 O O . TYR A 1 100 ? -0.083 35.656 0.879 1 88.5 100 TYR A O 1
ATOM 761 N N . PRO A 1 101 ? -1.709 35.094 -0.655 1 87.56 101 PRO A N 1
ATOM 762 C CA . PRO A 1 101 ? -2.756 35.156 0.366 1 87.56 101 PRO A CA 1
ATOM 763 C C . PRO A 1 101 ? -2.543 34.188 1.516 1 87.56 101 PRO A C 1
ATOM 765 O O . PRO A 1 101 ? -1.979 33.094 1.314 1 87.56 101 PRO A O 1
ATOM 768 N N . ARG A 1 102 ? -2.957 34.5 2.678 1 88.5 102 ARG A N 1
ATOM 769 C CA . ARG A 1 102 ? -2.779 33.75 3.92 1 88.5 102 ARG A CA 1
ATOM 770 C C . ARG A 1 102 ? -3.174 32.281 3.742 1 88.5 102 ARG A C 1
ATOM 772 O O . ARG A 1 102 ? -2.432 31.391 4.133 1 88.5 102 ARG A O 1
ATOM 779 N N . ARG A 1 103 ? -4.285 32.094 3.164 1 82.5 103 ARG A N 1
ATOM 780 C CA . ARG A 1 103 ? -4.801 30.734 3.02 1 82.5 103 ARG A CA 1
ATOM 781 C C . ARG A 1 103 ? -3.891 29.891 2.137 1 82.5 103 ARG A C 1
ATOM 783 O O . ARG A 1 103 ? -3.662 28.703 2.416 1 82.5 103 ARG A O 1
ATOM 790 N N . GLU A 1 104 ? -3.377 30.484 1.131 1 84.12 104 GLU A N 1
ATOM 791 C CA . GLU A 1 104 ? -2.463 29.781 0.237 1 84.12 104 GLU A CA 1
ATOM 792 C C . GLU A 1 104 ? -1.129 29.5 0.922 1 84.12 104 GLU A C 1
ATOM 794 O O . GLU A 1 104 ? -0.562 28.422 0.767 1 84.12 104 GLU A O 1
ATOM 799 N N . ARG A 1 105 ? -0.627 30.453 1.647 1 89.44 105 ARG A N 1
ATOM 800 C CA . ARG A 1 105 ? 0.601 30.234 2.402 1 89.44 105 ARG A CA 1
ATOM 801 C C . ARG A 1 105 ? 0.447 29.062 3.367 1 89.44 105 ARG A C 1
ATOM 803 O O . ARG A 1 105 ? 1.331 28.203 3.461 1 89.44 105 ARG A O 1
ATOM 810 N N . LEU A 1 106 ? -0.725 29.016 4.055 1 88.88 106 LEU A N 1
ATOM 811 C CA . LEU A 1 106 ? -0.978 27.969 5.051 1 88.88 106 LEU A CA 1
ATOM 812 C C . LEU A 1 106 ? -1.124 26.609 4.391 1 88.88 106 LEU A C 1
ATOM 814 O O . LEU A 1 106 ? -0.791 25.578 4.988 1 88.88 106 LEU A O 1
ATOM 818 N N . ARG A 1 107 ? -1.522 26.609 3.18 1 85.75 107 ARG A N 1
ATOM 819 C CA . ARG A 1 107 ? -1.653 25.359 2.439 1 85.75 107 ARG A CA 1
ATOM 820 C C . ARG A 1 107 ? -0.291 24.719 2.215 1 85.75 107 ARG A C 1
ATOM 822 O O . ARG A 1 107 ? -0.17 23.484 2.234 1 85.75 107 ARG A O 1
ATOM 829 N N . PHE A 1 108 ? 0.71 25.562 2.109 1 88.69 108 PHE A N 1
ATOM 830 C CA . PHE A 1 108 ? 2.037 25.047 1.799 1 88.69 108 PHE A CA 1
ATOM 831 C C . PHE A 1 108 ? 2.916 25.031 3.045 1 88.69 108 PHE A C 1
ATOM 833 O O . PHE A 1 108 ? 4.117 24.766 2.959 1 88.69 108 PHE A O 1
ATOM 840 N N . LEU A 1 109 ? 2.355 25.297 4.129 1 92.25 109 LEU A N 1
ATOM 841 C CA . LEU A 1 109 ? 3.053 25.188 5.406 1 92.25 109 LEU A CA 1
ATOM 842 C C . LEU A 1 109 ? 2.76 23.859 6.078 1 92.25 109 LEU A C 1
ATOM 844 O O . LEU A 1 109 ? 1.724 23.688 6.727 1 92.25 109 LEU A O 1
ATOM 848 N N . PRO A 1 110 ? 3.66 22.906 6 1 94.38 110 PRO A N 1
ATOM 849 C CA . PRO A 1 110 ? 3.385 21.5 6.305 1 94.38 110 PRO A CA 1
ATOM 850 C C . PRO A 1 110 ? 3.156 21.25 7.797 1 94.38 110 PRO A C 1
ATOM 852 O O . PRO A 1 110 ? 3.777 21.906 8.633 1 94.38 110 PRO A O 1
ATOM 855 N N . VAL A 1 111 ? 2.248 20.359 8.094 1 95.88 111 VAL A N 1
ATOM 856 C CA . VAL A 1 111 ? 2.117 19.625 9.352 1 95.88 111 VAL A CA 1
ATOM 857 C C . VAL A 1 111 ? 2.393 18.141 9.125 1 95.88 111 VAL A C 1
ATOM 859 O O . VAL A 1 111 ? 1.621 17.453 8.438 1 95.88 111 VAL A O 1
ATOM 862 N N . VAL A 1 112 ? 3.543 17.656 9.688 1 97.38 112 VAL A N 1
ATOM 863 C CA . VAL A 1 112 ? 3.986 16.297 9.391 1 97.38 112 VAL A CA 1
ATOM 864 C C . VAL A 1 112 ? 3.818 15.422 10.633 1 97.38 112 VAL A C 1
ATOM 866 O O . VAL A 1 112 ? 4.273 15.773 11.719 1 97.38 112 VAL A O 1
ATOM 869 N N . LEU A 1 113 ? 3.139 14.32 10.508 1 97.19 113 LEU A N 1
ATOM 870 C CA . LEU A 1 113 ? 3.068 13.297 11.539 1 97.19 113 LEU A CA 1
ATOM 871 C C . LEU A 1 113 ? 4.254 12.344 11.438 1 97.19 113 LEU A C 1
ATOM 873 O O . LEU A 1 113 ? 4.453 11.703 10.398 1 97.19 113 LEU A O 1
ATOM 877 N N . LEU A 1 114 ? 5.012 12.227 12.516 1 97.19 114 LEU A N 1
ATOM 878 C CA . LEU A 1 114 ? 6.086 11.242 12.555 1 97.19 114 LEU A CA 1
ATOM 879 C C . LEU A 1 114 ? 5.531 9.836 12.719 1 97.19 114 LEU A C 1
ATOM 881 O O . LEU A 1 114 ? 4.828 9.555 13.695 1 97.19 114 LEU A O 1
ATOM 885 N N . THR A 1 115 ? 5.875 8.984 11.773 1 95.69 115 THR A N 1
ATOM 886 C CA . THR A 1 115 ? 5.348 7.625 11.797 1 95.69 115 THR A CA 1
ATOM 887 C C . THR A 1 115 ? 6.406 6.641 12.281 1 95.69 115 THR A C 1
ATOM 889 O O . THR A 1 115 ? 6.086 5.504 12.633 1 95.69 115 THR A O 1
ATOM 892 N N . ASN A 1 116 ? 7.637 7 12.219 1 93.38 116 ASN A N 1
ATOM 893 C CA . ASN A 1 116 ? 8.75 6.215 12.734 1 93.38 116 ASN A CA 1
ATOM 894 C C . ASN A 1 116 ? 9.906 7.109 13.188 1 93.38 116 ASN A C 1
ATOM 896 O O . ASN A 1 116 ? 10.242 8.078 12.508 1 93.38 116 ASN A O 1
ATOM 900 N N . VAL A 1 117 ? 10.406 6.82 14.328 1 93.75 117 VAL A N 1
ATOM 901 C CA . VAL A 1 117 ? 11.641 7.414 14.836 1 93.75 117 VAL A CA 1
ATOM 902 C C . VAL A 1 117 ? 12.523 6.328 15.445 1 93.75 117 VAL A C 1
ATOM 904 O O . VAL A 1 117 ? 12.211 5.789 16.516 1 93.75 117 VAL A O 1
ATOM 907 N N . ASP A 1 118 ? 13.617 6.055 14.758 1 92.81 118 ASP A N 1
ATOM 908 C CA . ASP A 1 118 ? 14.508 5 15.227 1 92.81 118 ASP A CA 1
ATOM 909 C C . ASP A 1 118 ? 15.648 5.574 16.062 1 92.81 118 ASP A C 1
ATOM 911 O O . ASP A 1 118 ? 16.547 6.227 15.523 1 92.81 118 ASP A O 1
ATOM 915 N N . ALA A 1 119 ? 15.68 5.266 17.281 1 87.19 119 ALA A N 1
ATOM 916 C CA . ALA A 1 119 ? 16.672 5.824 18.203 1 87.19 119 ALA A CA 1
ATOM 917 C C . ALA A 1 119 ? 18.062 5.234 17.938 1 87.19 119 ALA A C 1
ATOM 919 O O . ALA A 1 119 ? 19.078 5.891 18.188 1 87.19 119 ALA A O 1
ATOM 920 N N . ASP A 1 120 ? 18.125 4.055 17.406 1 89.69 120 ASP A N 1
ATOM 921 C CA . ASP A 1 120 ? 19.406 3.379 17.156 1 89.69 120 ASP A CA 1
ATOM 922 C C . ASP A 1 120 ? 20.062 3.875 15.875 1 89.69 120 ASP A C 1
ATOM 924 O O . ASP A 1 120 ? 21.234 4.227 15.859 1 89.69 120 ASP A O 1
ATOM 928 N N . THR A 1 121 ? 19.281 4.012 14.797 1 89.69 121 THR A N 1
ATOM 929 C CA . THR A 1 121 ? 19.844 4.363 13.492 1 89.69 121 THR A CA 1
ATOM 930 C C . THR A 1 121 ? 19.75 5.867 13.258 1 89.69 121 THR A C 1
ATOM 932 O O . THR A 1 121 ? 20.422 6.402 12.375 1 89.69 121 THR A O 1
ATOM 935 N N . GLY A 1 122 ? 18.875 6.523 13.977 1 91.44 122 GLY A N 1
ATOM 936 C CA . GLY A 1 122 ? 18.656 7.945 13.766 1 91.44 122 GLY A CA 1
ATOM 937 C C . GLY A 1 122 ? 17.781 8.25 12.57 1 91.44 122 GLY A C 1
ATOM 938 O O . GLY A 1 122 ? 17.625 9.406 12.188 1 91.44 122 GLY A O 1
ATOM 939 N N . GLU A 1 123 ? 17.234 7.25 11.945 1 94.06 123 GLU A N 1
ATOM 940 C CA . GLU A 1 123 ? 16.344 7.414 10.797 1 94.06 123 GLU A CA 1
ATOM 941 C C . GLU A 1 123 ? 14.914 7.734 11.258 1 94.06 123 GLU A C 1
ATOM 943 O O . GLU A 1 123 ? 14.523 7.398 12.375 1 94.06 123 GLU A O 1
ATOM 948 N N . ALA A 1 124 ? 14.227 8.469 10.383 1 96.31 124 ALA A N 1
ATOM 949 C CA . ALA A 1 124 ? 12.844 8.797 10.688 1 96.31 124 ALA A CA 1
ATOM 950 C C . ALA A 1 124 ? 12 8.867 9.414 1 96.31 124 ALA A C 1
ATOM 952 O O . ALA A 1 124 ? 12.539 9 8.312 1 96.31 124 ALA A O 1
ATOM 953 N N . GLU A 1 125 ? 10.703 8.68 9.594 1 96.31 125 GLU A N 1
ATOM 954 C CA . GLU A 1 125 ? 9.727 8.805 8.516 1 96.31 125 GLU A CA 1
ATOM 955 C C . GLU A 1 125 ? 8.477 9.539 9 1 96.31 125 GLU A C 1
ATOM 957 O O . GLU A 1 125 ? 8.18 9.547 10.195 1 96.31 125 GLU A O 1
ATOM 962 N N . GLY A 1 126 ? 7.812 10.18 8.047 1 97.25 126 GLY A N 1
ATOM 963 C CA . GLY A 1 126 ? 6.559 10.844 8.359 1 97.25 126 GLY A CA 1
ATOM 964 C C . GLY A 1 126 ? 5.652 11 7.152 1 97.25 126 GLY A C 1
ATOM 965 O O . GLY A 1 126 ? 6.016 10.609 6.043 1 97.25 126 GLY A O 1
ATOM 966 N N . VAL A 1 127 ? 4.371 11.523 7.449 1 95.31 127 VAL A N 1
ATOM 967 C CA . VAL A 1 127 ? 3.436 11.844 6.375 1 95.31 127 VAL A CA 1
ATOM 968 C C . VAL A 1 127 ? 2.904 13.266 6.555 1 95.31 127 VAL A C 1
ATOM 970 O O . VAL A 1 127 ? 2.654 13.703 7.68 1 95.31 127 VAL A O 1
ATOM 973 N N . TRP A 1 128 ? 2.783 14.008 5.406 1 95.5 128 TRP A N 1
ATOM 974 C CA . TRP A 1 128 ? 2.191 15.344 5.367 1 95.5 128 TRP A CA 1
ATOM 975 C C . TRP A 1 128 ? 0.672 15.266 5.469 1 95.5 128 TRP A C 1
ATOM 977 O O . TRP A 1 128 ? 0.003 14.812 4.535 1 95.5 128 TRP A O 1
ATOM 987 N N . LEU A 1 129 ? 0.061 15.828 6.527 1 94.06 129 LEU A N 1
ATOM 988 C CA . LEU A 1 129 ? -1.307 15.539 6.941 1 94.06 129 LEU A CA 1
ATOM 989 C C . LEU A 1 129 ? -2.311 16.297 6.078 1 94.06 129 LEU A C 1
ATOM 991 O O . LEU A 1 129 ? -3.494 15.945 6.047 1 94.06 129 LEU A O 1
ATOM 995 N N . THR A 1 130 ? -1.852 17.344 5.309 1 90.19 130 THR A N 1
ATOM 996 C CA . THR A 1 130 ? -2.881 18.25 4.816 1 90.19 130 THR A CA 1
ATOM 997 C C . THR A 1 130 ? -2.781 18.406 3.301 1 90.19 130 THR A C 1
ATOM 999 O O . THR A 1 130 ? -3.578 19.125 2.691 1 90.19 130 THR A O 1
ATOM 1002 N N . MET A 1 131 ? -1.876 17.734 2.678 1 87.94 131 MET A N 1
ATOM 1003 C CA . MET A 1 131 ? -1.707 17.922 1.24 1 87.94 131 MET A CA 1
ATOM 1004 C C . MET A 1 131 ? -2.531 16.906 0.455 1 87.94 131 MET A C 1
ATOM 1006 O O . MET A 1 131 ? -2.211 15.719 0.445 1 87.94 131 MET A O 1
ATOM 1010 N N . ARG A 1 132 ? -3.518 17.469 -0.248 1 84.94 132 ARG A N 1
ATOM 1011 C CA . ARG A 1 132 ? -4.391 16.609 -1.048 1 84.94 132 ARG A CA 1
ATOM 1012 C C . ARG A 1 132 ? -3.77 16.312 -2.408 1 84.94 132 ARG A C 1
ATOM 1014 O O . ARG A 1 132 ? -3.141 17.188 -3.014 1 84.94 132 ARG A O 1
ATOM 1021 N N . THR A 1 133 ? -4.094 15.141 -2.934 1 81 133 THR A N 1
ATOM 1022 C CA . THR A 1 133 ? -3.637 14.766 -4.27 1 81 133 THR A CA 1
ATOM 1023 C C . THR A 1 133 ? -4.652 15.195 -5.324 1 81 133 THR A C 1
ATOM 1025 O O . THR A 1 133 ? -4.371 15.141 -6.523 1 81 133 THR A O 1
ATOM 1028 N N . GLY A 1 134 ? -5.941 15.641 -4.875 1 77.88 134 GLY A N 1
ATOM 1029 C CA . GLY A 1 134 ? -7.047 15.898 -5.789 1 77.88 134 GLY A CA 1
ATOM 1030 C C . GLY A 1 134 ? -7.805 14.641 -6.172 1 77.88 134 GLY A C 1
ATOM 1031 O O . GLY A 1 134 ? -8.781 14.703 -6.918 1 77.88 134 GLY A O 1
ATOM 1032 N N . GLN A 1 135 ? -7.398 13.57 -5.633 1 81.19 135 GLN A N 1
ATOM 1033 C CA . GLN A 1 135 ? -8.047 12.289 -5.918 1 81.19 135 GLN A CA 1
ATOM 1034 C C . GLN A 1 135 ? -8.75 11.742 -4.68 1 81.19 135 GLN A C 1
ATOM 1036 O O . GLN A 1 135 ? -8.422 12.125 -3.553 1 81.19 135 GLN A O 1
ATOM 1041 N N . LEU A 1 136 ? -9.781 10.969 -4.93 1 85.31 136 LEU A N 1
ATOM 1042 C CA . LEU A 1 136 ? -10.43 10.148 -3.91 1 85.31 136 LEU A CA 1
ATOM 1043 C C . LEU A 1 136 ? -9.945 8.703 -3.996 1 85.31 136 LEU A C 1
ATOM 1045 O O . LEU A 1 136 ? -9.461 8.266 -5.043 1 85.31 136 LEU A O 1
ATOM 1049 N N . MET A 1 137 ? -10.055 7.98 -2.92 1 85.38 137 MET A N 1
ATOM 1050 C CA . MET A 1 137 ? -9.609 6.586 -2.9 1 85.38 137 MET A CA 1
ATOM 1051 C C . MET A 1 137 ? -10.273 5.789 -4.016 1 85.38 137 MET A C 1
ATOM 1053 O O . MET A 1 137 ? -9.641 4.914 -4.617 1 85.38 137 MET A O 1
ATOM 1057 N N . GLY A 1 138 ? -11.477 6.086 -4.266 1 83.5 138 GLY A N 1
ATOM 1058 C CA . GLY A 1 138 ? -12.164 5.453 -5.383 1 83.5 138 GLY A CA 1
ATOM 1059 C C . GLY A 1 138 ? -11.508 5.742 -6.719 1 83.5 138 GLY A C 1
ATOM 1060 O O . GLY A 1 138 ? -11.43 4.863 -7.578 1 83.5 138 GLY A O 1
ATOM 1061 N N . ASP A 1 139 ? -11.102 7.043 -6.844 1 76.75 139 ASP A N 1
ATOM 1062 C CA . ASP A 1 139 ? -10.414 7.438 -8.07 1 76.75 139 ASP A CA 1
ATOM 1063 C C . ASP A 1 139 ? -9.07 6.723 -8.195 1 76.75 139 ASP A C 1
ATOM 1065 O O . ASP A 1 139 ? -8.586 6.484 -9.305 1 76.75 139 ASP A O 1
ATOM 1069 N N . PHE A 1 140 ? -8.688 6.449 -7.004 1 74.56 140 PHE A N 1
ATOM 1070 C CA . PHE A 1 140 ? -7.359 5.84 -6.922 1 74.56 140 PHE A CA 1
ATOM 1071 C C . PHE A 1 140 ? -7.371 4.438 -7.52 1 74.56 140 PHE A C 1
ATOM 1073 O O . PHE A 1 140 ? -6.371 3.99 -8.078 1 74.56 140 PHE A O 1
ATOM 1080 N N . VAL A 1 141 ? -8.539 3.848 -7.535 1 80 141 VAL A N 1
ATOM 1081 C CA . VAL A 1 141 ? -8.57 2.484 -8.055 1 80 141 VAL A CA 1
ATOM 1082 C C . VAL A 1 141 ? -9.539 2.404 -9.227 1 80 141 VAL A C 1
ATOM 1084 O O . VAL A 1 141 ? -9.945 1.312 -9.633 1 80 141 VAL A O 1
ATOM 1087 N N . ASN A 1 142 ? -10 3.461 -9.766 1 81.12 142 ASN A N 1
ATOM 1088 C CA . ASN A 1 142 ? -11.047 3.506 -10.781 1 81.12 142 ASN A CA 1
ATOM 1089 C C . ASN A 1 142 ? -10.727 2.582 -11.953 1 81.12 142 ASN A C 1
ATOM 1091 O O . ASN A 1 142 ? -11.555 1.767 -12.359 1 81.12 142 ASN A O 1
ATOM 1095 N N . ASN A 1 143 ? -9.516 2.701 -12.57 1 86.62 143 ASN A N 1
ATOM 1096 C CA . ASN A 1 143 ? -9.164 1.867 -13.711 1 86.62 143 ASN A CA 1
ATOM 1097 C C . ASN A 1 143 ? -9.016 0.402 -13.312 1 86.62 143 ASN A C 1
ATOM 1099 O O . ASN A 1 143 ? -9.008 -0.484 -14.164 1 86.62 143 ASN A O 1
ATOM 1103 N N . PHE A 1 144 ? -8.922 0.174 -12.023 1 90.06 144 PHE A N 1
ATOM 1104 C CA . PHE A 1 144 ? -8.594 -1.174 -11.578 1 90.06 144 PHE A CA 1
ATOM 1105 C C . PHE A 1 144 ? -9.719 -1.754 -10.727 1 90.06 144 PHE A C 1
ATOM 1107 O O . PHE A 1 144 ? -9.57 -2.824 -10.133 1 90.06 144 PHE A O 1
ATOM 1114 N N . HIS A 1 145 ? -10.875 -1.108 -10.68 1 86.62 145 HIS A N 1
ATOM 1115 C CA . HIS A 1 145 ? -11.969 -1.483 -9.789 1 86.62 145 HIS A CA 1
ATOM 1116 C C . HIS A 1 145 ? -12.406 -2.92 -10.031 1 86.62 145 HIS A C 1
ATOM 1118 O O . HIS A 1 145 ? -12.805 -3.623 -9.102 1 86.62 145 HIS A O 1
ATOM 1124 N N . SER A 1 146 ? -12.297 -3.379 -11.297 1 88.19 146 SER A N 1
ATOM 1125 C CA . SER A 1 146 ? -12.781 -4.707 -11.648 1 88.19 146 SER A CA 1
ATOM 1126 C C . SER A 1 146 ? -11.664 -5.746 -11.57 1 88.19 146 SER A C 1
ATOM 1128 O O . SER A 1 146 ? -11.891 -6.93 -11.828 1 88.19 146 SER A O 1
ATOM 1130 N N . ARG A 1 147 ? -10.477 -5.27 -11.234 1 90.94 147 ARG A N 1
ATOM 1131 C CA . ARG A 1 147 ? -9.359 -6.203 -11.117 1 90.94 147 ARG A CA 1
ATOM 1132 C C . ARG A 1 147 ? -9.422 -6.965 -9.797 1 90.94 147 ARG A C 1
ATOM 1134 O O . ARG A 1 147 ? -9.719 -6.383 -8.75 1 90.94 147 ARG A O 1
ATOM 1141 N N . PRO A 1 148 ? -9.148 -8.297 -9.898 1 89.94 148 PRO A N 1
ATOM 1142 C CA . PRO A 1 148 ? -9.141 -9.047 -8.633 1 89.94 148 PRO A CA 1
ATOM 1143 C C . PRO A 1 148 ? -8.016 -8.617 -7.699 1 89.94 148 PRO A C 1
ATOM 1145 O O . PRO A 1 148 ? -6.93 -8.25 -8.164 1 89.94 148 PRO A O 1
ATOM 1148 N N . LEU A 1 149 ? -8.367 -8.625 -6.469 1 88.75 149 LEU A N 1
ATOM 1149 C CA . LEU A 1 149 ? -7.344 -8.531 -5.43 1 88.75 149 LEU A CA 1
ATOM 1150 C C . LEU A 1 149 ? -6.91 -9.922 -4.969 1 88.75 149 LEU A C 1
ATOM 1152 O O . LEU A 1 149 ? -7.711 -10.68 -4.422 1 88.75 149 LEU A O 1
ATOM 1156 N N . LEU A 1 150 ? -5.609 -10.203 -5.152 1 91.44 150 LEU A N 1
ATOM 1157 C CA . LEU A 1 150 ? -5.09 -11.531 -4.859 1 91.44 150 LEU A CA 1
ATOM 1158 C C . LEU A 1 150 ? -4.43 -11.57 -3.486 1 91.44 150 LEU A C 1
ATOM 1160 O O . LEU A 1 150 ? -3.992 -10.539 -2.975 1 91.44 150 LEU A O 1
ATOM 1164 N N . TYR A 1 151 ? -4.488 -12.781 -2.951 1 87.06 151 TYR A N 1
ATOM 1165 C CA . TYR A 1 151 ? -3.742 -13.086 -1.734 1 87.06 151 TYR A CA 1
ATOM 1166 C C . TYR A 1 151 ? -2.281 -13.383 -2.051 1 87.06 151 TYR A C 1
ATOM 1168 O O . TYR A 1 151 ? -1.963 -14.438 -2.6 1 87.06 151 TYR A O 1
ATOM 1176 N N . GLY A 1 152 ? -1.384 -12.555 -1.533 1 92.5 152 GLY A N 1
ATOM 1177 C CA . GLY A 1 152 ? 0.023 -12.727 -1.857 1 92.5 152 GLY A CA 1
ATOM 1178 C C . GLY A 1 152 ? 0.744 -13.664 -0.909 1 92.5 152 GLY A C 1
ATOM 1179 O O . GLY A 1 152 ? 1.804 -14.203 -1.242 1 92.5 152 GLY A O 1
ATOM 1180 N N . GLY A 1 153 ? 0.181 -13.781 0.368 1 90.38 153 GLY A N 1
ATOM 1181 C CA . GLY A 1 153 ? 0.831 -14.609 1.37 1 90.38 153 GLY A CA 1
ATOM 1182 C C . GLY A 1 153 ? 0.461 -14.227 2.791 1 90.38 153 GLY A C 1
ATOM 1183 O O . GLY A 1 153 ? -0.351 -13.328 3.006 1 90.38 153 GLY A O 1
ATOM 1184 N N . PRO A 1 154 ? 1.145 -15 3.707 1 86.5 154 PRO A N 1
ATOM 1185 C CA . PRO A 1 154 ? 0.697 -14.852 5.094 1 86.5 154 PRO A CA 1
ATOM 1186 C C . PRO A 1 154 ? 1.372 -13.688 5.812 1 86.5 154 PRO A C 1
ATOM 1188 O O . PRO A 1 154 ? 0.955 -13.305 6.91 1 86.5 154 PRO A O 1
ATOM 1191 N N . VAL A 1 155 ? 2.359 -13.055 5.215 1 85.12 155 VAL A N 1
ATOM 1192 C CA . VAL A 1 155 ? 3.072 -11.977 5.887 1 85.12 155 VAL A CA 1
ATOM 1193 C C . VAL A 1 155 ? 2.438 -10.633 5.523 1 85.12 155 VAL A C 1
ATOM 1195 O O . VAL A 1 155 ? 2.291 -10.312 4.344 1 85.12 155 VAL A O 1
ATOM 1198 N N . ASP A 1 156 ? 2.086 -9.961 6.512 1 75.19 156 ASP A N 1
ATOM 1199 C CA . ASP A 1 156 ? 1.411 -8.68 6.34 1 75.19 156 ASP A CA 1
ATOM 1200 C C . ASP A 1 156 ? 2.273 -7.711 5.539 1 75.19 156 ASP A C 1
ATOM 1202 O O . ASP A 1 156 ? 3.451 -7.516 5.848 1 75.19 156 ASP A O 1
ATOM 1206 N N . ALA A 1 157 ? 1.729 -7.137 4.496 1 77.62 157 ALA A N 1
ATOM 1207 C CA . ALA A 1 157 ? 2.346 -6.137 3.633 1 77.62 157 ALA A CA 1
ATOM 1208 C C . ALA A 1 157 ? 1.286 -5.281 2.941 1 77.62 157 ALA A C 1
ATOM 1210 O O . ALA A 1 157 ? 0.132 -5.695 2.814 1 77.62 157 ALA A O 1
ATOM 1211 N N . SER A 1 158 ? 1.639 -4.09 2.67 1 75.88 158 SER A N 1
ATOM 1212 C CA . SER A 1 158 ? 0.741 -3.191 1.951 1 75.88 158 SER A CA 1
ATOM 1213 C C . SER A 1 158 ? 0.411 -3.734 0.564 1 75.88 158 SER A C 1
ATOM 1215 O O . SER A 1 158 ? 1.073 -4.652 0.078 1 75.88 158 SER A O 1
ATOM 1217 N N . LEU A 1 159 ? -0.627 -3.154 -0.006 1 84.56 159 LEU A N 1
ATOM 1218 C CA . LEU A 1 159 ? -1.015 -3.461 -1.379 1 84.56 159 LEU A CA 1
ATOM 1219 C C . LEU A 1 159 ? 0.16 -3.266 -2.332 1 84.56 159 LEU A C 1
ATOM 1221 O O . LEU A 1 159 ? 0.889 -2.277 -2.23 1 84.56 159 LEU A O 1
ATOM 1225 N N . THR A 1 160 ? 0.494 -4.309 -3.133 1 90.25 160 THR A N 1
ATOM 1226 C CA . THR A 1 160 ? 1.476 -4.184 -4.203 1 90.25 160 THR A CA 1
ATOM 1227 C C . THR A 1 160 ? 0.89 -4.652 -5.531 1 90.25 160 THR A C 1
ATOM 1229 O O . THR A 1 160 ? -0.245 -5.133 -5.582 1 90.25 160 THR A O 1
ATOM 1232 N N . MET A 1 161 ? 1.661 -4.387 -6.66 1 93.69 161 MET A N 1
ATOM 1233 C CA . MET A 1 161 ? 1.201 -4.793 -7.988 1 93.69 161 MET A CA 1
ATOM 1234 C C . MET A 1 161 ? 2.365 -5.293 -8.836 1 93.69 161 MET A C 1
ATOM 1236 O O . MET A 1 161 ? 3.516 -4.918 -8.602 1 93.69 161 MET A O 1
ATOM 1240 N N . VAL A 1 162 ? 2.117 -6.227 -9.766 1 95.69 162 VAL A N 1
ATOM 1241 C CA . VAL A 1 162 ? 3.035 -6.738 -10.773 1 95.69 162 VAL A CA 1
ATOM 1242 C C . VAL A 1 162 ? 2.523 -6.375 -12.164 1 95.69 162 VAL A C 1
ATOM 1244 O O . VAL A 1 162 ? 1.336 -6.535 -12.461 1 95.69 162 VAL A O 1
ATOM 1247 N N . HIS A 1 163 ? 3.438 -5.836 -12.953 1 95.38 163 HIS A N 1
ATOM 1248 C CA . HIS A 1 163 ? 3.037 -5.344 -14.266 1 95.38 163 HIS A CA 1
ATOM 1249 C C . HIS A 1 163 ? 4.238 -5.199 -15.195 1 95.38 163 HIS A C 1
ATOM 1251 O O . HIS A 1 163 ? 5.387 -5.309 -14.75 1 95.38 163 HIS A O 1
ATOM 1257 N N . PRO A 1 164 ? 4.016 -5.035 -16.531 1 95 164 PRO A N 1
ATOM 1258 C CA . PRO A 1 164 ? 5.133 -4.965 -17.484 1 95 164 PRO A CA 1
ATOM 1259 C C . PRO A 1 164 ? 5.488 -3.533 -17.875 1 95 164 PRO A C 1
ATOM 1261 O O . PRO A 1 164 ? 6.086 -3.309 -18.922 1 95 164 PRO A O 1
ATOM 1264 N N . TYR A 1 165 ? 5.152 -2.572 -17.062 1 94.19 165 TYR A N 1
ATOM 1265 C CA . TYR A 1 165 ? 5.305 -1.187 -17.484 1 94.19 165 TYR A CA 1
ATOM 1266 C C . TYR A 1 165 ? 6.363 -0.471 -16.656 1 94.19 165 TYR A C 1
ATOM 1268 O O . TYR A 1 165 ? 6.082 -0.004 -15.555 1 94.19 165 TYR A O 1
ATOM 1276 N N . PRO A 1 166 ? 7.555 -0.24 -17.281 1 93.81 166 PRO A N 1
ATOM 1277 C CA . PRO A 1 166 ? 8.602 0.487 -16.562 1 93.81 166 PRO A CA 1
ATOM 1278 C C . PRO A 1 166 ? 8.266 1.963 -16.375 1 93.81 166 PRO A C 1
ATOM 1280 O O . PRO A 1 166 ? 8.883 2.635 -15.539 1 93.81 166 PRO A O 1
ATOM 1283 N N . GLN A 1 167 ? 7.277 2.406 -17.031 1 91.31 167 GLN A N 1
ATOM 1284 C CA . GLN A 1 167 ? 6.91 3.82 -17.016 1 91.31 167 GLN A CA 1
ATOM 1285 C C . GLN A 1 167 ? 6.172 4.184 -15.727 1 91.31 167 GLN A C 1
ATOM 1287 O O . GLN A 1 167 ? 6.035 5.363 -15.398 1 91.31 167 GLN A O 1
ATOM 1292 N N . VAL A 1 168 ? 5.727 3.236 -15 1 90.69 168 VAL A N 1
ATOM 1293 C CA . VAL A 1 168 ? 5.023 3.51 -13.75 1 90.69 168 VAL A CA 1
ATOM 1294 C C . VAL A 1 168 ? 6.027 3.938 -12.68 1 90.69 168 VAL A C 1
ATOM 1296 O O . VAL A 1 168 ? 6.914 3.168 -12.312 1 90.69 168 VAL A O 1
ATOM 1299 N N . PRO A 1 169 ? 5.824 5.086 -12.148 1 84.81 169 PRO A N 1
ATOM 1300 C CA . PRO A 1 169 ? 6.801 5.566 -11.172 1 84.81 169 PRO A CA 1
ATOM 1301 C C . PRO A 1 169 ? 6.898 4.66 -9.945 1 84.81 169 PRO A C 1
ATOM 1303 O O . PRO A 1 169 ? 5.875 4.215 -9.414 1 84.81 169 PRO A O 1
ATOM 1306 N N . GLY A 1 170 ? 8.156 4.406 -9.578 1 84.75 170 GLY A N 1
ATOM 1307 C CA . GLY A 1 170 ? 8.367 3.629 -8.367 1 84.75 170 GLY A CA 1
ATOM 1308 C C . GLY A 1 170 ? 8.422 2.135 -8.617 1 84.75 170 GLY A C 1
ATOM 1309 O O . GLY A 1 170 ? 8.625 1.35 -7.688 1 84.75 170 GLY A O 1
ATOM 1310 N N . SER A 1 171 ? 8.258 1.756 -9.867 1 90.31 171 SER A N 1
ATOM 1311 C CA . SER A 1 171 ? 8.32 0.337 -10.203 1 90.31 171 SER A CA 1
ATOM 1312 C C . SER A 1 171 ? 9.75 -0.186 -10.109 1 90.31 171 SER A C 1
ATOM 1314 O O . SER A 1 171 ? 10.695 0.498 -10.508 1 90.31 171 SER A O 1
ATOM 1316 N N . LYS A 1 172 ? 9.859 -1.351 -9.555 1 90.44 172 LYS A N 1
ATOM 1317 C CA . LYS A 1 172 ? 11.156 -2.021 -9.453 1 90.44 172 LYS A CA 1
ATOM 1318 C C . LYS A 1 172 ? 11.234 -3.197 -10.422 1 90.44 172 LYS A C 1
ATOM 1320 O O . LYS A 1 172 ? 10.359 -4.066 -10.43 1 90.44 172 LYS A O 1
ATOM 1325 N N . PRO A 1 173 ? 12.273 -3.209 -11.242 1 93.62 173 PRO A N 1
ATOM 1326 C CA . PRO A 1 173 ? 12.398 -4.344 -12.156 1 93.62 173 PRO A CA 1
ATOM 1327 C C . PRO A 1 173 ? 12.656 -5.664 -11.43 1 93.62 173 PRO A C 1
ATOM 1329 O O . PRO A 1 173 ? 13.422 -5.707 -10.469 1 93.62 173 PRO A O 1
ATOM 1332 N N . LEU A 1 174 ? 11.789 -6.621 -11.938 1 92.12 174 LEU A N 1
ATOM 1333 C CA . LEU A 1 174 ? 12.055 -7.988 -11.5 1 92.12 174 LEU A CA 1
ATOM 1334 C C . LEU A 1 174 ? 12.977 -8.703 -12.484 1 92.12 174 LEU A C 1
ATOM 1336 O O . LEU A 1 174 ? 12.594 -8.984 -13.617 1 92.12 174 LEU A O 1
ATOM 1340 N N . ALA A 1 175 ? 14.203 -8.68 -12.25 1 79.94 175 ALA A N 1
ATOM 1341 C CA . ALA A 1 175 ? 15.234 -9.234 -13.125 1 79.94 175 ALA A CA 1
ATOM 1342 C C . ALA A 1 175 ? 15.203 -8.57 -14.5 1 79.94 175 ALA A C 1
ATOM 1344 O O . ALA A 1 175 ? 14.656 -7.48 -14.656 1 79.94 175 ALA A O 1
ATOM 1345 N N . ASP A 1 176 ? 15.75 -9.086 -15.492 1 77.25 176 ASP A N 1
ATOM 1346 C CA . ASP A 1 176 ? 15.883 -8.508 -16.828 1 77.25 176 ASP A CA 1
ATOM 1347 C C . ASP A 1 176 ? 14.742 -8.961 -17.734 1 77.25 176 ASP A C 1
ATOM 1349 O O . ASP A 1 176 ? 14.812 -8.789 -18.953 1 77.25 176 ASP A O 1
ATOM 1353 N N . GLY A 1 177 ? 13.633 -9.297 -17.188 1 77.94 177 GLY A N 1
ATOM 1354 C CA . GLY A 1 177 ? 12.656 -9.969 -18.031 1 77.94 177 GLY A CA 1
ATOM 1355 C C . GLY A 1 177 ? 11.445 -9.109 -18.344 1 77.94 177 GLY A C 1
ATOM 1356 O O . GLY A 1 177 ? 10.492 -9.578 -18.969 1 77.94 177 GLY A O 1
ATOM 1357 N N . GLY A 1 178 ? 11.398 -7.918 -17.922 1 89.88 178 GLY A N 1
ATOM 1358 C CA . GLY A 1 178 ? 10.305 -7.047 -18.328 1 89.88 178 GLY A CA 1
ATOM 1359 C C . GLY A 1 178 ? 9.164 -7.008 -17.328 1 89.88 178 GLY A C 1
ATOM 1360 O O . GLY A 1 178 ? 8.094 -6.477 -17.609 1 89.88 178 GLY A O 1
ATOM 1361 N N . LEU A 1 179 ? 9.414 -7.641 -16.234 1 94.31 179 LEU A N 1
ATOM 1362 C CA . LEU A 1 179 ? 8.422 -7.613 -15.164 1 94.31 179 LEU A CA 1
ATOM 1363 C C . LEU A 1 179 ? 8.828 -6.625 -14.07 1 94.31 179 LEU A C 1
ATOM 1365 O O . LEU A 1 179 ? 10.008 -6.539 -13.719 1 94.31 179 LEU A O 1
ATOM 1369 N N . TYR A 1 180 ? 7.816 -5.953 -13.555 1 95.25 180 TYR A N 1
ATOM 1370 C CA . TYR A 1 180 ? 8.07 -4.941 -12.539 1 95.25 180 TYR A CA 1
ATOM 1371 C C . TYR A 1 180 ? 7.168 -5.148 -11.328 1 95.25 180 TYR A C 1
ATOM 1373 O O . TYR A 1 180 ? 6.027 -5.598 -11.469 1 95.25 180 TYR A O 1
ATOM 1381 N N . LEU A 1 181 ? 7.77 -4.805 -10.219 1 94.31 181 LEU A N 1
ATOM 1382 C CA . LEU A 1 181 ? 7.066 -4.879 -8.945 1 94.31 181 LEU A CA 1
ATOM 1383 C C . LEU A 1 181 ? 6.719 -3.488 -8.43 1 94.31 181 LEU A C 1
ATOM 1385 O O . LEU A 1 181 ? 7.559 -2.588 -8.453 1 94.31 181 LEU A O 1
ATOM 1389 N N . GLY A 1 182 ? 5.453 -3.381 -8.008 1 91.44 182 GLY A N 1
ATOM 1390 C CA . GLY A 1 182 ? 5.07 -2.17 -7.301 1 91.44 182 GLY A CA 1
ATOM 1391 C C . GLY A 1 182 ? 4.848 -0.986 -8.227 1 91.44 182 GLY A C 1
ATOM 1392 O O . GLY A 1 182 ? 4.352 -1.147 -9.344 1 91.44 182 GLY A O 1
ATOM 1393 N N . GLY A 1 183 ? 5.164 0.223 -7.621 1 86.25 183 GLY A N 1
ATOM 1394 C CA . GLY A 1 183 ? 4.871 1.473 -8.305 1 86.25 183 GLY A CA 1
ATOM 1395 C C . GLY A 1 183 ? 3.699 2.223 -7.703 1 86.25 183 GLY A C 1
ATOM 1396 O O . GLY A 1 183 ? 2.957 1.672 -6.891 1 86.25 183 GLY A O 1
ATOM 1397 N N . SER A 1 184 ? 3.633 3.447 -8.117 1 80.44 184 SER A N 1
ATOM 1398 C CA . SER A 1 184 ? 2.541 4.277 -7.621 1 80.44 184 SER A CA 1
ATOM 1399 C C . SER A 1 184 ? 1.224 3.926 -8.305 1 80.44 184 SER A C 1
ATOM 1401 O O . SER A 1 184 ? 1.157 3.844 -9.531 1 80.44 184 SER A O 1
ATOM 1403 N N . LEU A 1 185 ? 0.25 3.682 -7.402 1 83.56 185 LEU A N 1
ATOM 1404 C CA . LEU A 1 185 ? -1.064 3.369 -7.953 1 83.56 185 LEU A CA 1
ATOM 1405 C C . LEU A 1 185 ? -1.581 4.516 -8.812 1 83.56 185 LEU A C 1
ATOM 1407 O O . LEU A 1 185 ? -2.178 4.285 -9.867 1 83.56 185 LEU A O 1
ATOM 1411 N N . ALA A 1 186 ? -1.406 5.746 -8.375 1 77.06 186 ALA A N 1
ATOM 1412 C CA . ALA A 1 186 ? -1.795 6.918 -9.156 1 77.06 186 ALA A CA 1
ATOM 1413 C C . ALA A 1 186 ? -1.102 6.922 -10.516 1 77.06 186 ALA A C 1
ATOM 1415 O O . ALA A 1 186 ? -1.724 7.23 -11.539 1 77.06 186 ALA A O 1
ATOM 1416 N N . GLY A 1 187 ? 0.169 6.609 -10.43 1 83.75 187 GLY A N 1
ATOM 1417 C CA . GLY A 1 187 ? 0.905 6.516 -11.68 1 83.75 187 GLY A CA 1
ATOM 1418 C C . GLY A 1 187 ? 0.374 5.438 -12.609 1 83.75 187 GLY A C 1
ATOM 1419 O O . GLY A 1 187 ? 0.307 5.633 -13.82 1 83.75 187 GLY A O 1
ATOM 1420 N N . ALA A 1 188 ? 0.099 4.293 -12.047 1 90.56 188 ALA A N 1
ATOM 1421 C CA . ALA A 1 188 ? -0.491 3.213 -12.836 1 90.56 188 ALA A CA 1
ATOM 1422 C C . ALA A 1 188 ? -1.812 3.65 -13.461 1 90.56 188 ALA A C 1
ATOM 1424 O O . ALA A 1 188 ? -2.064 3.383 -14.641 1 90.56 188 ALA A O 1
ATOM 1425 N N . GLN A 1 189 ? -2.668 4.289 -12.727 1 85.81 189 GLN A N 1
ATOM 1426 C CA . GLN A 1 189 ? -3.941 4.789 -13.227 1 85.81 189 GLN A CA 1
ATOM 1427 C C . GLN A 1 189 ? -3.73 5.754 -14.391 1 85.81 189 GLN A C 1
ATOM 1429 O O . GLN A 1 189 ? -4.406 5.66 -15.414 1 85.81 189 GLN A O 1
ATOM 1434 N N . ALA A 1 190 ? -2.842 6.633 -14.188 1 84.75 190 ALA A N 1
ATOM 1435 C CA . ALA A 1 190 ? -2.555 7.605 -15.234 1 84.75 190 ALA A CA 1
ATOM 1436 C C . ALA A 1 190 ? -2.086 6.914 -16.516 1 84.75 190 ALA A C 1
ATOM 1438 O O . ALA A 1 190 ? -2.498 7.289 -17.609 1 84.75 190 ALA A O 1
ATOM 1439 N N . TRP A 1 191 ? -1.22 5.906 -16.312 1 91.19 191 TRP A N 1
ATOM 1440 C CA . TRP A 1 191 ? -0.688 5.152 -17.438 1 91.19 191 TRP A CA 1
ATOM 1441 C C . TRP A 1 191 ? -1.811 4.484 -18.219 1 91.19 191 TRP A C 1
ATOM 1443 O O . TRP A 1 191 ? -1.826 4.535 -19.453 1 91.19 191 TRP A O 1
ATOM 1453 N N . VAL A 1 192 ? -2.734 3.947 -17.578 1 90.69 192 VAL A N 1
ATOM 1454 C CA . VAL A 1 192 ? -3.859 3.27 -18.203 1 90.69 192 VAL A CA 1
ATOM 1455 C C . VAL A 1 192 ? -4.805 4.301 -18.828 1 90.69 192 VAL A C 1
ATOM 1457 O O . VAL A 1 192 ? -5.277 4.125 -19.953 1 90.69 192 VAL A O 1
ATOM 1460 N N . ASP A 1 193 ? -5.059 5.367 -18.172 1 87.06 193 ASP A N 1
ATOM 1461 C CA . ASP A 1 193 ? -5.953 6.414 -18.641 1 87.06 193 ASP A CA 1
ATOM 1462 C C . ASP A 1 193 ? -5.438 7.027 -19.938 1 87.06 193 ASP A C 1
ATOM 1464 O O . ASP A 1 193 ? -6.227 7.422 -20.812 1 87.06 193 ASP A O 1
ATOM 1468 N N . ASP A 1 194 ? -4.195 7.086 -20.047 1 90.19 194 ASP A N 1
ATOM 1469 C CA . ASP A 1 194 ? -3.574 7.672 -21.234 1 90.19 194 ASP A CA 1
ATOM 1470 C C . ASP A 1 194 ? -3.635 6.715 -22.422 1 90.19 194 ASP A C 1
ATOM 1472 O O . ASP A 1 194 ? -3.191 7.047 -23.516 1 90.19 194 ASP A O 1
ATOM 1476 N N . GLY A 1 195 ? -4.113 5.551 -22.141 1 90.25 195 GLY A N 1
ATOM 1477 C CA . GLY A 1 195 ? -4.242 4.562 -23.203 1 90.25 195 GLY A CA 1
ATOM 1478 C C . GLY A 1 195 ? -2.934 3.869 -23.531 1 90.25 195 GLY A C 1
ATOM 1479 O O . GLY A 1 195 ? -2.812 3.227 -24.578 1 90.25 195 GLY A O 1
ATOM 1480 N N . GLN A 1 196 ? -1.904 4.055 -22.688 1 90.38 196 GLN A N 1
ATOM 1481 C CA . GLN A 1 196 ? -0.577 3.518 -22.969 1 90.38 196 GLN A CA 1
ATOM 1482 C C . GLN A 1 196 ? -0.425 2.109 -22.391 1 90.38 196 GLN A C 1
ATOM 1484 O O . GLN A 1 196 ? 0.499 1.382 -22.766 1 90.38 196 GLN A O 1
ATOM 1489 N N . GLY A 1 197 ? -1.263 1.798 -21.547 1 91.75 197 GLY A N 1
ATOM 1490 C CA . GLY A 1 197 ? -1.264 0.481 -20.922 1 91.75 197 GLY A CA 1
ATOM 1491 C C . GLY A 1 197 ? -2.658 -0.087 -20.734 1 91.75 197 GLY A C 1
ATOM 1492 O O . GLY A 1 197 ? -3.652 0.617 -20.922 1 91.75 197 GLY A O 1
ATOM 1493 N N . SER A 1 198 ? -2.682 -1.424 -20.375 1 91.75 198 SER A N 1
ATOM 1494 C CA . SER A 1 198 ? -3.945 -2.104 -20.109 1 91.75 198 SER A CA 1
ATOM 1495 C C . SER A 1 198 ? -4.082 -2.465 -18.641 1 91.75 198 SER A C 1
ATOM 1497 O O . SER A 1 198 ? -3.146 -2.998 -18.031 1 91.75 198 SER A O 1
ATOM 1499 N N . SER A 1 199 ? -5.27 -2.113 -18.094 1 92.75 199 SER A N 1
ATOM 1500 C CA . SER A 1 199 ? -5.543 -2.492 -16.719 1 92.75 199 SER A CA 1
ATOM 1501 C C . SER A 1 199 ? -5.461 -4.004 -16.531 1 92.75 199 SER A C 1
ATOM 1503 O O . SER A 1 199 ? -5.188 -4.484 -15.422 1 92.75 199 SER A O 1
ATOM 1505 N N . LEU A 1 200 ? -5.562 -4.766 -17.625 1 89.75 200 LEU A N 1
ATOM 1506 C CA . LEU A 1 200 ? -5.582 -6.223 -17.578 1 89.75 200 LEU A CA 1
ATOM 1507 C C . LEU A 1 200 ? -4.184 -6.781 -17.344 1 89.75 200 LEU A C 1
ATOM 1509 O O . LEU A 1 200 ? -4.023 -7.965 -17.031 1 89.75 200 LEU A O 1
ATOM 1513 N N . ARG A 1 201 ? -3.205 -5.922 -17.453 1 92.94 201 ARG A N 1
ATOM 1514 C CA . ARG A 1 201 ? -1.826 -6.383 -17.312 1 92.94 201 ARG A CA 1
ATOM 1515 C C . ARG A 1 201 ? -1.271 -6.047 -15.938 1 92.94 201 ARG A C 1
ATOM 1517 O O . ARG A 1 201 ? -0.064 -6.152 -15.711 1 92.94 201 ARG A O 1
ATOM 1524 N N . PHE A 1 202 ? -2.188 -5.59 -15.07 1 93.69 202 PHE A N 1
ATOM 1525 C CA . PHE A 1 202 ? -1.829 -5.359 -13.68 1 93.69 202 PHE A CA 1
ATOM 1526 C C . PHE A 1 202 ? -2.43 -6.438 -12.781 1 93.69 202 PHE A C 1
ATOM 1528 O O . PHE A 1 202 ? -3.623 -6.727 -12.867 1 93.69 202 PHE A O 1
ATOM 1535 N N . ARG A 1 203 ? -1.541 -7.023 -11.977 1 95 203 ARG A N 1
ATOM 1536 C CA . ARG A 1 203 ? -1.985 -7.941 -10.93 1 95 203 ARG A CA 1
ATOM 1537 C C . ARG A 1 203 ? -1.729 -7.355 -9.547 1 95 203 ARG A C 1
ATOM 1539 O O . ARG A 1 203 ? -0.635 -6.859 -9.266 1 95 203 ARG A O 1
ATOM 1546 N N . PHE A 1 204 ? -2.789 -7.395 -8.703 1 92.88 204 PHE A N 1
ATOM 1547 C CA . PHE A 1 204 ? -2.717 -6.762 -7.395 1 92.88 204 PHE A CA 1
ATOM 1548 C C . PHE A 1 204 ? -2.715 -7.805 -6.285 1 92.88 204 PHE A C 1
ATOM 1550 O O . PHE A 1 204 ? -3.467 -8.781 -6.344 1 92.88 204 PHE A O 1
ATOM 1557 N N . PHE A 1 205 ? -1.872 -7.555 -5.297 1 91.75 205 PHE A N 1
ATOM 1558 C CA . PHE A 1 205 ? -1.692 -8.516 -4.215 1 91.75 205 PHE A CA 1
ATOM 1559 C C . PHE A 1 205 ? -1.73 -7.82 -2.859 1 91.75 205 PHE A C 1
ATOM 1561 O O . PHE A 1 205 ? -1.185 -6.727 -2.701 1 91.75 205 PHE A O 1
ATOM 1568 N N . LEU A 1 206 ? -2.395 -8.484 -1.989 1 84.62 206 LEU A N 1
ATOM 1569 C CA . LEU A 1 206 ? -2.279 -8.133 -0.577 1 84.62 206 LEU A CA 1
ATOM 1570 C C . LEU A 1 206 ? -1.388 -9.133 0.156 1 84.62 206 LEU A C 1
ATOM 1572 O O . LEU A 1 206 ? -1.522 -10.344 -0.028 1 84.62 206 LEU A O 1
ATOM 1576 N N . ASN A 1 207 ? -0.471 -8.656 1.055 1 84.94 207 ASN A N 1
ATOM 1577 C CA . ASN A 1 207 ? 0.458 -9.484 1.813 1 84.94 207 ASN A CA 1
ATOM 1578 C C . ASN A 1 207 ? 1.468 -10.172 0.9 1 84.94 207 ASN A C 1
ATOM 1580 O O . ASN A 1 207 ? 1.668 -9.758 -0.24 1 84.94 207 ASN A O 1
ATOM 1584 N N . ARG A 1 208 ? 2.316 -11.062 1.47 1 92.19 208 ARG A N 1
ATOM 1585 C CA . ARG A 1 208 ? 3.402 -11.68 0.722 1 92.19 208 ARG A CA 1
ATOM 1586 C C . ARG A 1 208 ? 3.887 -12.953 1.416 1 92.19 208 ARG A C 1
ATOM 1588 O O . ARG A 1 208 ? 3.455 -13.258 2.529 1 92.19 208 ARG A O 1
ATOM 1595 N N . VAL A 1 209 ? 4.672 -13.68 0.696 1 94.56 209 VAL A N 1
ATOM 1596 C CA . VAL A 1 209 ? 5.465 -14.773 1.248 1 94.56 209 VAL A CA 1
ATOM 1597 C C . VAL A 1 209 ? 6.875 -14.281 1.566 1 94.56 209 VAL A C 1
ATOM 1599 O O . VAL A 1 209 ? 7.441 -13.484 0.816 1 94.56 209 VAL A O 1
ATOM 1602 N N . ARG A 1 210 ? 7.426 -14.812 2.625 1 94.75 210 ARG A N 1
ATOM 1603 C CA . ARG A 1 210 ? 8.758 -14.375 3.018 1 94.75 210 ARG A CA 1
ATOM 1604 C C . ARG A 1 210 ? 9.609 -15.547 3.49 1 94.75 210 ARG A C 1
ATOM 1606 O O . ARG A 1 210 ? 9.102 -16.469 4.129 1 94.75 210 ARG A O 1
ATOM 1613 N N . TRP A 1 211 ? 10.898 -15.523 3.121 1 95.5 211 TRP A N 1
ATOM 1614 C CA . TRP A 1 211 ? 11.922 -16.453 3.598 1 95.5 211 TRP A CA 1
ATOM 1615 C C . TRP A 1 211 ? 13.031 -15.703 4.332 1 95.5 211 TRP A C 1
ATOM 1617 O O . TRP A 1 211 ? 13.594 -14.742 3.801 1 95.5 211 TRP A O 1
ATOM 1627 N N . SER A 1 212 ? 13.328 -16.156 5.434 1 94.56 212 SER A N 1
ATOM 1628 C CA . SER A 1 212 ? 14.5 -15.656 6.137 1 94.56 212 SER A CA 1
ATOM 1629 C C . SER A 1 212 ? 15.781 -16.281 5.594 1 94.56 212 SER A C 1
ATOM 1631 O O . SER A 1 212 ? 15.734 -17.125 4.695 1 94.56 212 SER A O 1
ATOM 1633 N N . ALA A 1 213 ? 16.906 -15.852 6.18 1 94 213 ALA A N 1
ATOM 1634 C CA . ALA A 1 213 ? 18.203 -16.297 5.703 1 94 213 ALA A CA 1
ATOM 1635 C C . ALA A 1 213 ? 18.281 -17.828 5.645 1 94 213 ALA A C 1
ATOM 1637 O O . ALA A 1 213 ? 18.047 -18.5 6.648 1 94 213 ALA A O 1
ATOM 1638 N N . GLY A 1 214 ? 18.531 -18.328 4.469 1 93.06 214 GLY A N 1
ATOM 1639 C CA . GLY A 1 214 ? 18.781 -19.75 4.281 1 93.06 214 GLY A CA 1
ATOM 1640 C C . GLY A 1 214 ? 17.516 -20.562 4.07 1 93.06 214 GLY A C 1
ATOM 1641 O O . GLY A 1 214 ? 17.578 -21.703 3.615 1 93.06 214 GLY A O 1
ATOM 1642 N N . GLU A 1 215 ? 16.406 -20.047 4.371 1 94.56 215 GLU A N 1
ATOM 1643 C CA . GLU A 1 215 ? 15.156 -20.797 4.32 1 94.56 215 GLU A CA 1
ATOM 1644 C C . GLU A 1 215 ? 14.797 -21.172 2.887 1 94.56 215 GLU A C 1
ATOM 1646 O O . GLU A 1 215 ? 14.367 -22.297 2.621 1 94.56 215 GLU A O 1
ATOM 1651 N N . LEU A 1 216 ? 14.969 -20.25 1.966 1 94.94 216 LEU A N 1
ATOM 1652 C CA . LEU A 1 216 ? 14.641 -20.547 0.578 1 94.94 216 LEU A CA 1
ATOM 1653 C C . LEU A 1 216 ? 15.523 -21.656 0.037 1 94.94 216 LEU A C 1
ATOM 1655 O O . LEU A 1 216 ? 15.023 -22.625 -0.555 1 94.94 216 LEU A O 1
ATOM 1659 N N . GLN A 1 217 ? 16.781 -21.578 0.26 1 93.88 217 GLN A N 1
ATOM 1660 C CA . GLN A 1 217 ? 17.703 -22.609 -0.209 1 93.88 217 GLN A CA 1
ATOM 1661 C C . GLN A 1 217 ? 17.344 -23.969 0.351 1 93.88 217 GLN A C 1
ATOM 1663 O O . GLN A 1 217 ? 17.391 -24.984 -0.365 1 93.88 217 GLN A O 1
ATOM 1668 N N . ALA A 1 218 ? 16.969 -24 1.621 1 94.06 218 ALA A N 1
ATOM 1669 C CA . ALA A 1 218 ? 16.578 -25.25 2.26 1 94.06 218 ALA A CA 1
ATOM 1670 C C . ALA A 1 218 ? 15.344 -25.844 1.588 1 94.06 218 ALA A C 1
ATOM 1672 O O . ALA A 1 218 ? 15.258 -27.062 1.399 1 94.06 218 ALA A O 1
ATOM 1673 N N . GLU A 1 219 ? 14.422 -25.016 1.202 1 95.38 219 GLU A N 1
ATOM 1674 C CA . GLU A 1 219 ? 13.164 -25.484 0.623 1 95.38 219 GLU A CA 1
ATOM 1675 C C . GLU A 1 219 ? 13.344 -25.859 -0.843 1 95.38 219 GLU A C 1
ATOM 1677 O O . GLU A 1 219 ? 12.477 -26.516 -1.429 1 95.38 219 GLU A O 1
ATOM 1682 N N . LEU A 1 220 ? 14.523 -25.516 -1.436 1 95.5 220 LEU A N 1
ATOM 1683 C CA . LEU A 1 220 ? 14.789 -25.859 -2.828 1 95.5 220 LEU A CA 1
ATOM 1684 C C . LEU A 1 220 ? 15.656 -27.109 -2.92 1 95.5 220 LEU A C 1
ATOM 1686 O O . LEU A 1 220 ? 15.789 -27.703 -3.992 1 95.5 220 LEU A O 1
ATOM 1690 N N . ALA A 1 221 ? 16.219 -27.5 -1.886 1 92.69 221 ALA A N 1
ATOM 1691 C CA . ALA A 1 221 ? 17.234 -28.562 -1.887 1 92.69 221 ALA A CA 1
ATOM 1692 C C . ALA A 1 221 ? 16.578 -29.938 -1.926 1 92.69 221 ALA A C 1
ATOM 1694 O O . ALA A 1 221 ? 15.57 -30.172 -1.249 1 92.69 221 ALA A O 1
ATOM 1695 N N . PRO A 1 222 ? 17.125 -30.859 -2.836 1 87.38 222 PRO A N 1
ATOM 1696 C CA . PRO A 1 222 ? 16.703 -32.281 -2.758 1 87.38 222 PRO A CA 1
ATOM 1697 C C . PRO A 1 222 ? 17.188 -32.938 -1.479 1 87.38 222 PRO A C 1
ATOM 1699 O O . PRO A 1 222 ? 18.109 -32.469 -0.822 1 87.38 222 PRO A O 1
ATOM 1702 N N . PRO A 1 223 ? 16.375 -34 -0.983 1 85.62 223 PRO A N 1
ATOM 1703 C CA . PRO A 1 223 ? 15.312 -34.719 -1.69 1 85.62 223 PRO A CA 1
ATOM 1704 C C . PRO A 1 223 ? 13.914 -34.219 -1.314 1 85.62 223 PRO A C 1
ATOM 1706 O O . PRO A 1 223 ? 12.93 -34.562 -1.979 1 85.62 223 PRO A O 1
ATOM 1709 N N . ASP A 1 224 ? 13.859 -33.375 -0.281 1 86.06 224 ASP A N 1
ATOM 1710 C CA . ASP A 1 224 ? 12.555 -32.969 0.226 1 86.06 224 ASP A CA 1
ATOM 1711 C C . ASP A 1 224 ? 12.219 -31.547 -0.219 1 86.06 224 ASP A C 1
ATOM 1713 O O . ASP A 1 224 ? 11.773 -30.719 0.584 1 86.06 224 ASP A O 1
ATOM 1717 N N . ARG A 1 225 ? 12.5 -31.312 -1.456 1 91.5 225 ARG A N 1
ATOM 1718 C CA . ARG A 1 225 ? 12.266 -29.953 -1.94 1 91.5 225 ARG A CA 1
ATOM 1719 C C . ARG A 1 225 ? 10.781 -29.609 -1.901 1 91.5 225 ARG A C 1
ATOM 1721 O O . ARG A 1 225 ? 9.938 -30.453 -2.178 1 91.5 225 ARG A O 1
ATOM 1728 N N . THR A 1 226 ? 10.492 -28.406 -1.552 1 94.62 226 THR A N 1
ATOM 1729 C CA . THR A 1 226 ? 9.125 -27.891 -1.477 1 94.62 226 THR A CA 1
ATOM 1730 C C . THR A 1 226 ? 8.695 -27.312 -2.818 1 94.62 226 THR A C 1
ATOM 1732 O O . THR A 1 226 ? 7.512 -27.359 -3.166 1 94.62 226 THR A O 1
ATOM 1735 N N . TRP A 1 227 ? 9.75 -26.828 -3.562 1 96.75 227 TRP A N 1
ATOM 1736 C CA . TRP A 1 227 ? 9.438 -26.078 -4.773 1 96.75 227 TRP A CA 1
ATOM 1737 C C . TRP A 1 227 ? 10.305 -26.531 -5.938 1 96.75 227 TRP A C 1
ATOM 1739 O O . TRP A 1 227 ? 11.469 -26.891 -5.754 1 96.75 227 TRP A O 1
ATOM 1749 N N . LEU A 1 228 ? 9.789 -26.516 -7.141 1 96.69 228 LEU A N 1
ATOM 1750 C CA . LEU A 1 228 ? 10.562 -26.484 -8.375 1 96.69 228 LEU A CA 1
ATOM 1751 C C . LEU A 1 228 ? 10.758 -25.062 -8.859 1 96.69 228 LEU A C 1
ATOM 1753 O O . LEU A 1 228 ? 9.836 -24.25 -8.797 1 96.69 228 LEU A O 1
ATOM 1757 N N . THR A 1 229 ? 11.906 -24.75 -9.336 1 97.19 229 THR A N 1
ATOM 1758 C CA . THR A 1 229 ? 12.211 -23.406 -9.812 1 97.19 229 THR A CA 1
ATOM 1759 C C . THR A 1 229 ? 12 -23.297 -11.328 1 97.19 229 THR A C 1
ATOM 1761 O O . THR A 1 229 ? 12.531 -24.109 -12.086 1 97.19 229 THR A O 1
ATOM 1764 N N . VAL A 1 230 ? 11.234 -22.25 -11.734 1 96.69 230 VAL A N 1
ATOM 1765 C CA . VAL A 1 230 ? 10.875 -22.125 -13.141 1 96.69 230 VAL A CA 1
ATOM 1766 C C . VAL A 1 230 ? 11.055 -20.672 -13.594 1 96.69 230 VAL A C 1
ATOM 1768 O O . VAL A 1 230 ? 10.781 -19.75 -12.836 1 96.69 230 VAL A O 1
ATOM 1771 N N . ARG A 1 231 ? 11.578 -20.516 -14.773 1 94.94 231 ARG A N 1
ATOM 1772 C CA . ARG A 1 231 ? 11.555 -19.25 -15.492 1 94.94 231 ARG A CA 1
ATOM 1773 C C . ARG A 1 231 ? 10.578 -19.297 -16.672 1 94.94 231 ARG A C 1
ATOM 1775 O O . ARG A 1 231 ? 10.484 -20.312 -17.359 1 94.94 231 ARG A O 1
ATOM 1782 N N . CYS A 1 232 ? 9.859 -18.203 -16.859 1 93.25 232 CYS A N 1
ATOM 1783 C CA . CYS A 1 232 ? 8.852 -18.25 -17.906 1 93.25 232 CYS A CA 1
ATOM 1784 C C . CYS A 1 232 ? 8.609 -16.875 -18.516 1 93.25 232 CYS A C 1
ATOM 1786 O O . CYS A 1 232 ? 9.234 -15.898 -18.109 1 93.25 232 CYS A O 1
ATOM 1788 N N . SER A 1 233 ? 7.738 -16.859 -19.516 1 90.5 233 SER A N 1
ATOM 1789 C CA . SER A 1 233 ? 7.375 -15.617 -20.172 1 90.5 233 SER A CA 1
ATOM 1790 C C . SER A 1 233 ? 6.516 -14.742 -19.266 1 90.5 233 SER A C 1
ATOM 1792 O O . SER A 1 233 ? 5.75 -15.25 -18.438 1 90.5 233 SER A O 1
ATOM 1794 N N . ILE A 1 234 ? 6.566 -13.406 -19.453 1 90 234 ILE A N 1
ATOM 1795 C CA . ILE A 1 234 ? 5.828 -12.461 -18.625 1 90 234 ILE A CA 1
ATOM 1796 C C . ILE A 1 234 ? 4.332 -12.617 -18.875 1 90 234 ILE A C 1
ATOM 1798 O O . ILE A 1 234 ? 3.523 -12.43 -17.953 1 90 234 ILE A O 1
ATOM 1802 N N . ASP A 1 235 ? 4.004 -13.016 -20.109 1 87.62 235 ASP A N 1
ATOM 1803 C CA . ASP A 1 235 ? 2.59 -13.172 -20.438 1 87.62 235 ASP A CA 1
ATOM 1804 C C . ASP A 1 235 ? 1.956 -14.297 -19.625 1 87.62 235 ASP A C 1
ATOM 1806 O O . ASP A 1 235 ? 0.778 -14.227 -19.281 1 87.62 235 ASP A O 1
ATOM 1810 N N . LEU A 1 236 ? 2.738 -15.242 -19.391 1 89.12 236 LEU A N 1
ATOM 1811 C CA . LEU A 1 236 ? 2.244 -16.344 -18.562 1 89.12 236 LEU A CA 1
ATOM 1812 C C . LEU A 1 236 ? 1.974 -15.875 -17.141 1 89.12 236 LEU A C 1
ATOM 1814 O O . LEU A 1 236 ? 0.958 -16.25 -16.547 1 89.12 236 LEU A O 1
ATOM 1818 N N . VAL A 1 237 ? 2.828 -15.031 -16.578 1 91.69 237 VAL A N 1
ATOM 1819 C CA . VAL A 1 237 ? 2.695 -14.5 -15.219 1 91.69 237 VAL A CA 1
ATOM 1820 C C . VAL A 1 237 ? 1.456 -13.609 -15.133 1 91.69 237 VAL A C 1
ATOM 1822 O O . VAL A 1 237 ? 0.736 -13.633 -14.133 1 91.69 237 VAL A O 1
ATOM 1825 N N . LEU A 1 238 ? 1.229 -12.883 -16.188 1 90.62 238 LEU A N 1
ATOM 1826 C CA . LEU A 1 238 ? 0.192 -11.859 -16.141 1 90.62 238 LEU A CA 1
ATOM 1827 C C . LEU A 1 238 ? -1.135 -12.406 -16.656 1 90.62 238 LEU A C 1
ATOM 1829 O O . LEU A 1 238 ? -2.143 -11.695 -16.672 1 90.62 238 LEU A O 1
ATOM 1833 N N . SER A 1 239 ? -1.153 -13.648 -16.984 1 83.88 239 SER A N 1
ATOM 1834 C CA . SER A 1 239 ? -2.377 -14.258 -17.5 1 83.88 239 SER A CA 1
ATOM 1835 C C . SER A 1 239 ? -3.377 -14.508 -16.375 1 83.88 239 SER A C 1
ATOM 1837 O O . SER A 1 239 ? -2.986 -14.797 -15.234 1 83.88 239 SER A O 1
ATOM 1839 N N . GLU A 1 240 ? -4.652 -14.164 -16.594 1 73.56 240 GLU A N 1
ATOM 1840 C CA . GLU A 1 240 ? -5.691 -14.484 -15.625 1 73.56 240 GLU A CA 1
ATOM 1841 C C . GLU A 1 240 ? -6.277 -15.875 -15.875 1 73.56 240 GLU A C 1
ATOM 1843 O O . GLU A 1 240 ? -7.262 -16.016 -16.594 1 73.56 240 GLU A O 1
ATOM 1848 N N . SER A 1 241 ? -5.488 -16.844 -15.82 1 61.47 241 SER A N 1
ATOM 1849 C CA . SER A 1 241 ? -5.852 -18.203 -16.188 1 61.47 241 SER A CA 1
ATOM 1850 C C . SER A 1 241 ? -7 -18.719 -15.328 1 61.47 241 SER A C 1
ATOM 1852 O O . SER A 1 241 ? -7.461 -19.844 -15.508 1 61.47 241 SER A O 1
ATOM 1854 N N . ASP A 1 242 ? -7.523 -17.953 -14.344 1 55.69 242 ASP A N 1
ATOM 1855 C CA . ASP A 1 242 ? -8.492 -18.578 -13.453 1 55.69 242 ASP A CA 1
ATOM 1856 C C . ASP A 1 242 ? -9.883 -18.609 -14.078 1 55.69 242 ASP A C 1
ATOM 1858 O O . ASP A 1 242 ? -10.867 -18.891 -13.398 1 55.69 242 ASP A O 1
ATOM 1862 N N . SER A 1 243 ? -9.883 -18.328 -15.336 1 50.88 243 SER A N 1
ATOM 1863 C CA . SER A 1 243 ? -11.203 -18.531 -15.922 1 50.88 243 SER A CA 1
ATOM 1864 C C . SER A 1 243 ? -11.484 -20.016 -16.141 1 50.88 243 SER A C 1
ATOM 1866 O O . SER A 1 243 ? -10.562 -20.812 -16.25 1 50.88 243 SER A O 1
ATOM 1868 N N . ILE A 1 244 ? -12.734 -20.453 -15.82 1 48.94 244 ILE A N 1
ATOM 1869 C CA . ILE A 1 244 ? -13.242 -21.828 -15.883 1 48.94 244 ILE A CA 1
ATOM 1870 C C . ILE A 1 244 ? -12.711 -22.516 -17.125 1 48.94 244 ILE A C 1
ATOM 1872 O O . ILE A 1 244 ? -12.375 -23.703 -17.094 1 48.94 244 ILE A O 1
ATOM 1876 N N . ASP A 1 245 ? -12.516 -21.812 -18.109 1 52.06 245 ASP A N 1
ATOM 1877 C CA . ASP A 1 245 ? -12.18 -22.453 -19.375 1 52.06 245 ASP A CA 1
ATOM 1878 C C . ASP A 1 245 ? -10.664 -22.5 -19.578 1 52.06 245 ASP A C 1
ATOM 1880 O O . ASP A 1 245 ? -10.18 -23.156 -20.5 1 52.06 245 ASP A O 1
ATOM 1884 N N . ASN A 1 246 ? -10 -22.031 -18.5 1 70.12 246 ASN A N 1
ATOM 1885 C CA . ASN A 1 246 ? -8.562 -21.953 -18.734 1 70.12 246 ASN A CA 1
ATOM 1886 C C . ASN A 1 246 ? -7.793 -22.938 -17.875 1 70.12 246 ASN A C 1
ATOM 1888 O O . ASN A 1 246 ? -8.242 -23.312 -16.797 1 70.12 246 ASN A O 1
ATOM 1892 N N . LYS A 1 247 ? -6.895 -23.672 -18.547 1 81.62 247 LYS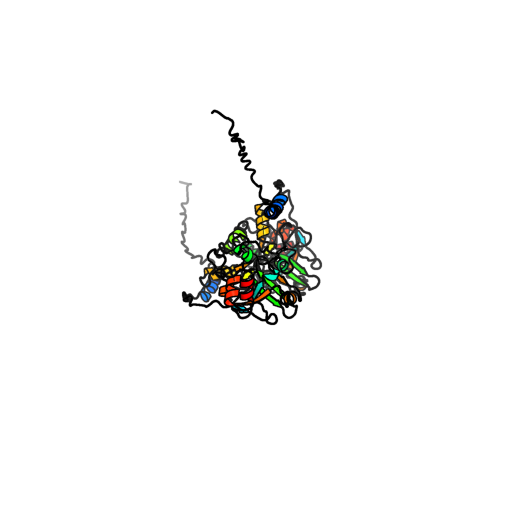 A N 1
ATOM 1893 C CA . LYS A 1 247 ? -5.949 -24.547 -17.859 1 81.62 247 LYS A CA 1
ATOM 1894 C C . LYS A 1 247 ? -5.305 -23.828 -16.672 1 81.62 247 LYS A C 1
ATOM 1896 O O . LYS A 1 247 ? -4.863 -22.688 -16.797 1 81.62 247 LYS A O 1
ATOM 1901 N N . PRO A 1 248 ? -5.383 -24.531 -15.484 1 88.56 248 PRO A N 1
ATOM 1902 C CA . PRO A 1 248 ? -4.754 -23.906 -14.32 1 88.56 248 PRO A CA 1
ATOM 1903 C C . PRO A 1 248 ? -3.285 -23.562 -14.555 1 88.56 248 PRO A C 1
ATOM 1905 O O . PRO A 1 248 ? -2.582 -24.297 -15.25 1 88.56 248 PRO A O 1
ATOM 1908 N N . LEU A 1 249 ? -2.852 -22.547 -14.016 1 91.31 249 LEU A N 1
ATOM 1909 C CA . LEU A 1 249 ? -1.53 -21.984 -14.281 1 91.31 249 LEU A CA 1
ATOM 1910 C C . LEU A 1 249 ? -0.437 -23.016 -13.984 1 91.31 249 LEU A C 1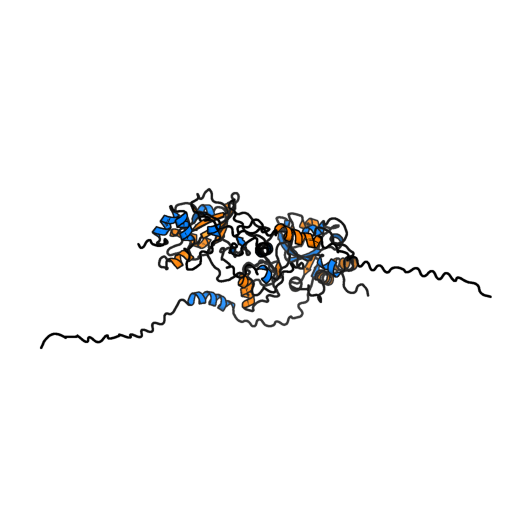
ATOM 1912 O O . LEU A 1 249 ? 0.528 -23.125 -14.742 1 91.31 249 LEU A O 1
ATOM 1916 N N . TRP A 1 250 ? -0.57 -23.734 -12.883 1 93.81 250 TRP A N 1
ATOM 1917 C CA . TRP A 1 250 ? 0.435 -24.734 -12.539 1 93.81 250 TRP A CA 1
ATOM 1918 C C . TRP A 1 250 ? 0.618 -25.734 -13.672 1 93.81 250 TRP A C 1
ATOM 1920 O O . TRP A 1 250 ? 1.747 -26.047 -14.062 1 93.81 250 TRP A O 1
ATOM 1930 N N . VAL A 1 251 ? -0.451 -26.234 -14.219 1 92.5 251 VAL A N 1
ATOM 1931 C CA . VAL A 1 251 ? -0.439 -27.234 -15.289 1 92.5 251 VAL A CA 1
ATOM 1932 C C . VAL A 1 251 ? 0.185 -26.625 -16.547 1 92.5 251 VAL A C 1
ATOM 1934 O O . VAL A 1 251 ? 1.021 -27.266 -17.188 1 92.5 251 VAL A O 1
ATOM 1937 N N . GLN A 1 252 ? -0.197 -25.438 -16.859 1 91.62 252 GLN A N 1
ATOM 1938 C CA . GLN A 1 252 ? 0.355 -24.75 -18.031 1 91.62 252 GLN A CA 1
ATOM 1939 C C . GLN A 1 252 ? 1.875 -24.656 -17.938 1 91.62 252 GLN A C 1
ATOM 1941 O O . GLN A 1 252 ? 2.584 -24.953 -18.906 1 91.62 252 GLN A O 1
ATOM 1946 N N . ILE A 1 253 ? 2.336 -24.281 -16.781 1 94.12 253 ILE A N 1
ATOM 1947 C CA . ILE A 1 253 ? 3.77 -24.109 -16.578 1 94.12 253 ILE A CA 1
ATOM 1948 C C . ILE A 1 253 ? 4.477 -25.453 -16.641 1 94.12 253 ILE A C 1
ATOM 1950 O O . ILE A 1 253 ? 5.523 -25.594 -17.281 1 94.12 253 ILE A O 1
ATOM 1954 N N . ALA A 1 254 ? 3.904 -26.469 -16.031 1 95.25 254 ALA A N 1
ATOM 1955 C CA . ALA A 1 254 ? 4.496 -27.812 -16.047 1 95.25 254 ALA A CA 1
ATOM 1956 C C . ALA A 1 254 ? 4.594 -28.359 -17.469 1 95.25 254 ALA A C 1
ATOM 1958 O O . ALA A 1 254 ? 5.602 -28.969 -17.828 1 95.25 254 ALA A O 1
ATOM 1959 N N . GLU A 1 255 ? 3.555 -28.125 -18.25 1 93.56 255 GLU A N 1
ATOM 1960 C CA . GLU A 1 255 ? 3.543 -28.594 -19.625 1 93.56 255 GLU A CA 1
ATOM 1961 C C . GLU A 1 255 ? 4.613 -27.891 -20.453 1 93.56 255 GLU A C 1
ATOM 1963 O O . GLU A 1 255 ? 5.32 -28.531 -21.234 1 93.56 255 GLU A O 1
ATOM 1968 N N . LEU A 1 256 ? 4.715 -26.656 -20.281 1 93.38 256 LEU A N 1
ATOM 1969 C CA . LEU A 1 256 ? 5.664 -25.859 -21.062 1 93.38 256 LEU A CA 1
ATOM 1970 C C . LEU A 1 256 ? 7.098 -26.156 -20.641 1 93.38 256 LEU A C 1
ATOM 1972 O O . LEU A 1 256 ? 7.992 -26.25 -21.484 1 93.38 256 LEU A O 1
ATOM 1976 N N . ALA A 1 257 ? 7.293 -26.281 -19.328 1 95 257 ALA A N 1
ATOM 1977 C CA . ALA A 1 257 ? 8.641 -26.5 -18.812 1 95 257 ALA A CA 1
ATOM 1978 C C . ALA A 1 257 ? 9.102 -27.938 -19.078 1 95 257 ALA A C 1
ATOM 1980 O O . ALA A 1 257 ? 10.297 -28.188 -19.234 1 95 257 ALA A O 1
ATOM 1981 N N . GLY A 1 258 ? 8.164 -28.844 -19.062 1 95.12 258 GLY A N 1
ATOM 1982 C CA . GLY A 1 258 ? 8.492 -30.25 -19.219 1 95.12 258 GLY A CA 1
ATOM 1983 C C . GLY A 1 258 ? 9.289 -30.812 -18.062 1 95.12 258 GLY A C 1
ATOM 1984 O O . GLY A 1 258 ? 9.117 -30.375 -16.906 1 95.12 258 GLY A O 1
ATOM 1985 N N . GLY A 1 259 ? 9.969 -31.984 -18.297 1 94.56 259 GLY A N 1
ATOM 1986 C CA . GLY A 1 259 ? 10.875 -32.562 -17.328 1 94.56 259 GLY A CA 1
ATOM 1987 C C . GLY A 1 259 ? 10.18 -33 -16.047 1 94.56 259 GLY A C 1
ATOM 1988 O O . GLY A 1 259 ? 9.117 -33.625 -16.078 1 94.56 259 GLY A O 1
ATOM 1989 N N . GLU A 1 260 ? 10.898 -32.688 -15 1 94.19 260 GLU A N 1
ATOM 1990 C CA . GLU A 1 260 ? 10.445 -33.125 -13.688 1 94.19 260 GLU A CA 1
ATOM 1991 C C . GLU A 1 260 ? 9.086 -32.531 -13.336 1 94.19 260 GLU A C 1
ATOM 1993 O O . GLU A 1 260 ? 8.258 -33.188 -12.695 1 94.19 260 GLU A O 1
ATOM 1998 N N . ALA A 1 261 ? 8.859 -31.328 -13.766 1 95.06 261 ALA A N 1
ATOM 1999 C CA . ALA A 1 261 ? 7.582 -30.688 -13.469 1 95.06 261 ALA A CA 1
ATOM 2000 C C . ALA A 1 261 ? 6.426 -31.453 -14.117 1 95.06 261 ALA A C 1
ATOM 2002 O O . ALA A 1 261 ? 5.426 -31.75 -13.453 1 95.06 261 ALA A O 1
ATOM 2003 N N . GLN A 1 262 ? 6.578 -31.734 -15.344 1 94.69 262 GLN A N 1
ATOM 2004 C CA . GLN A 1 262 ? 5.547 -32.469 -16.078 1 94.69 262 GLN A CA 1
ATOM 2005 C C . GLN A 1 262 ? 5.371 -33.875 -15.523 1 94.69 262 GLN A C 1
ATOM 2007 O O . GLN A 1 262 ? 4.246 -34.375 -15.422 1 94.69 262 GLN A O 1
ATOM 2012 N N . GLU A 1 263 ? 6.438 -34.531 -15.141 1 95.38 263 GLU A N 1
ATOM 2013 C CA . GLU A 1 263 ? 6.391 -35.875 -14.578 1 95.38 263 GLU A CA 1
ATOM 2014 C C . GLU A 1 263 ? 5.629 -35.906 -13.258 1 95.38 263 GLU A C 1
ATOM 2016 O O . GLU A 1 263 ? 4.809 -36.781 -13.023 1 95.38 263 GLU A O 1
ATOM 2021 N N . LEU A 1 264 ? 5.926 -34.906 -12.461 1 93.81 264 LEU A N 1
ATOM 2022 C CA . LEU A 1 264 ? 5.211 -34.812 -11.195 1 93.81 264 LEU A CA 1
ATOM 2023 C C . LEU A 1 264 ? 3.717 -34.625 -11.422 1 93.81 264 LEU A C 1
ATOM 2025 O O . LEU A 1 264 ? 2.895 -35.219 -10.711 1 93.81 264 LEU A O 1
ATOM 2029 N N . GLY A 1 265 ? 3.43 -33.781 -12.438 1 93.31 265 GLY A N 1
ATOM 2030 C CA . GLY A 1 265 ? 2.027 -33.594 -12.773 1 93.31 265 GLY A CA 1
ATOM 2031 C C . GLY A 1 265 ? 1.336 -34.875 -13.195 1 93.31 265 GLY A C 1
ATOM 2032 O O . GLY A 1 265 ? 0.203 -35.125 -12.781 1 93.31 265 GLY A O 1
ATOM 2033 N N . ARG A 1 266 ? 1.978 -35.688 -13.938 1 93.25 266 ARG A N 1
ATOM 2034 C CA . ARG A 1 266 ? 1.416 -36.938 -14.383 1 93.25 266 ARG A CA 1
ATOM 2035 C C . ARG A 1 266 ? 1.264 -37.906 -13.219 1 93.25 266 ARG A C 1
ATOM 2037 O O . ARG A 1 266 ? 0.226 -38.562 -13.07 1 93.25 266 ARG A O 1
ATOM 2044 N N . LEU A 1 267 ? 2.277 -37.969 -12.398 1 92.81 267 LEU A N 1
ATOM 2045 C CA . LEU A 1 267 ? 2.297 -38.875 -11.266 1 92.81 267 LEU A CA 1
ATOM 2046 C C . LEU A 1 267 ? 1.125 -38.594 -10.328 1 92.81 267 LEU A C 1
ATOM 2048 O O . LEU A 1 267 ? 0.572 -39.531 -9.734 1 92.81 267 LEU A O 1
ATOM 2052 N N . HIS A 1 268 ? 0.726 -37.375 -10.258 1 92.31 268 HIS A N 1
ATOM 2053 C CA . HIS A 1 268 ? -0.308 -37 -9.289 1 92.31 268 HIS A CA 1
ATOM 2054 C C . HIS A 1 268 ? -1.624 -36.688 -9.992 1 92.31 268 HIS A C 1
ATOM 2056 O O . HIS A 1 268 ? -2.494 -36.031 -9.422 1 92.31 268 HIS A O 1
ATOM 2062 N N . ASP A 1 269 ? -1.763 -37.062 -11.273 1 91.06 269 ASP A N 1
ATOM 2063 C CA . ASP A 1 269 ? -2.988 -36.969 -12.062 1 91.06 269 ASP A CA 1
ATOM 2064 C C . ASP A 1 269 ? -3.465 -35.5 -12.164 1 91.06 269 ASP A C 1
ATOM 2066 O O . ASP A 1 269 ? -4.645 -35.219 -11.945 1 91.06 269 ASP A O 1
ATOM 2070 N N . LEU A 1 270 ? -2.484 -34.594 -12.414 1 91.25 270 LEU A N 1
ATOM 2071 C CA . LEU A 1 270 ? -2.826 -33.188 -12.508 1 91.25 270 LEU A CA 1
ATOM 2072 C C . LEU A 1 270 ? -2.945 -32.75 -13.961 1 91.25 270 LEU A C 1
ATOM 2074 O O . LEU A 1 270 ? -3.523 -31.703 -14.258 1 91.25 270 LEU A O 1
ATOM 2078 N N . MET A 1 271 ? -2.369 -33.594 -14.883 1 87.38 271 MET A N 1
ATOM 2079 C CA . MET A 1 271 ? -2.275 -33.188 -16.281 1 87.38 271 MET A CA 1
ATOM 2080 C C . MET A 1 271 ? -3.562 -33.531 -17.031 1 87.38 271 MET A C 1
ATOM 2082 O O . MET A 1 271 ? -4.277 -34.469 -16.656 1 87.38 271 MET A O 1
ATOM 2086 N N . GLU A 1 272 ? -4.074 -32.562 -17.953 1 74.69 272 GLU A N 1
ATOM 2087 C CA . GLU A 1 272 ? -5.25 -32.875 -18.75 1 74.69 272 GLU A CA 1
ATOM 2088 C C . GLU A 1 272 ? -4.984 -34.062 -19.672 1 74.69 272 GLU A C 1
ATOM 2090 O O . GLU A 1 272 ? -3.885 -34.219 -20.219 1 74.69 272 GLU A O 1
ATOM 2095 N N . GLY A 1 273 ? -6.078 -35 -19.922 1 61.81 273 GLY A N 1
ATOM 2096 C CA . GLY A 1 273 ? -6.07 -36.094 -20.906 1 61.81 273 GLY A CA 1
ATOM 2097 C C . GLY A 1 273 ? -5.395 -37.344 -20.391 1 61.81 273 GLY A C 1
ATOM 2098 O O . GLY A 1 273 ? -5.18 -38.281 -21.156 1 61.81 273 GLY A O 1
ATOM 2099 N N . ALA A 1 274 ? -4.656 -37.469 -19.328 1 46.59 274 ALA A N 1
ATOM 2100 C CA . ALA A 1 274 ? -4.066 -38.75 -19.016 1 46.59 274 ALA A CA 1
ATOM 2101 C C . ALA A 1 274 ? -5.125 -39.844 -19.031 1 46.59 274 ALA A C 1
ATOM 2103 O O . ALA A 1 274 ? -4.797 -41.031 -18.953 1 46.59 274 ALA A O 1
ATOM 2104 N N . ASP A 1 275 ? -6.367 -39.688 -18.781 1 40.16 275 ASP A N 1
ATOM 2105 C CA . ASP A 1 275 ? -7.258 -40.844 -18.953 1 40.16 275 ASP A CA 1
ATOM 2106 C C . ASP A 1 275 ? -7.355 -41.219 -20.422 1 40.16 275 ASP A C 1
ATOM 2108 O O . ASP A 1 275 ? -8.078 -42.156 -20.781 1 40.16 275 ASP A O 1
ATOM 2112 N N . GLU A 1 276 ? -6.676 -40.625 -21.406 1 33.03 276 GLU A N 1
ATOM 2113 C CA . GLU A 1 276 ? -6.938 -41.531 -22.516 1 33.03 276 GLU A CA 1
ATOM 2114 C C . GLU A 1 276 ? -6.184 -42.844 -22.359 1 33.03 276 GLU A C 1
ATOM 2116 O O . GLU A 1 276 ? -5.047 -42.875 -21.875 1 33.03 276 GLU A O 1
ATOM 2121 N N . GLY B 1 1 ? -16.922 92.938 -29.234 1 17.27 1 GLY B N 1
ATOM 2122 C CA . GLY B 1 1 ? -16.469 92.25 -30.422 1 17.27 1 GLY B CA 1
ATOM 2123 C C . GLY B 1 1 ? -16.328 90.75 -30.203 1 17.27 1 GLY B C 1
ATOM 2124 O O . GLY B 1 1 ? -16.422 90.25 -29.078 1 17.27 1 GLY B O 1
ATOM 2125 N N . GLY B 1 2 ? -15.797 90 -31.234 1 17.64 2 GLY B N 1
ATOM 2126 C CA . GLY B 1 2 ? -15.875 88.812 -32.062 1 17.64 2 GLY B CA 1
ATOM 2127 C C . GLY B 1 2 ? -15.148 87.562 -31.484 1 17.64 2 GLY B C 1
ATOM 2128 O O . GLY B 1 2 ? -15.305 86.438 -31.969 1 17.64 2 GLY B O 1
ATOM 2129 N N . ARG B 1 3 ? -13.938 87.875 -30.906 1 18.22 3 ARG B N 1
ATOM 2130 C CA . ARG B 1 3 ? -12.75 87.062 -31.234 1 18.22 3 ARG B CA 1
ATOM 2131 C C . ARG B 1 3 ? -12.914 85.625 -30.781 1 18.22 3 ARG B C 1
ATOM 2133 O O . ARG B 1 3 ? -13.594 85.375 -29.781 1 18.22 3 ARG B O 1
ATOM 2140 N N . GLU B 1 4 ? -12.25 84.75 -31.375 1 17.59 4 GLU B N 1
ATOM 2141 C CA . GLU B 1 4 ? -12.188 83.438 -32.031 1 17.59 4 GLU B CA 1
ATOM 2142 C C . GLU B 1 4 ? -12.18 82.312 -31.016 1 17.59 4 GLU B C 1
ATOM 2144 O O . GLU B 1 4 ? -12.336 82.562 -29.812 1 17.59 4 GLU B O 1
ATOM 2149 N N . ARG B 1 5 ? -11.125 81.438 -31.047 1 18.59 5 ARG B N 1
ATOM 2150 C CA . ARG B 1 5 ? -10.797 80.125 -31.531 1 18.59 5 ARG B CA 1
ATOM 2151 C C . ARG B 1 5 ? -10.57 79.125 -30.375 1 18.59 5 ARG B C 1
ATOM 2153 O O . ARG B 1 5 ? -9.461 79.062 -29.844 1 18.59 5 ARG B O 1
ATOM 2160 N N . ALA B 1 6 ? -11.352 79.375 -29.266 1 19.39 6 ALA B N 1
ATOM 2161 C CA . ALA B 1 6 ? -11.125 78.625 -28.031 1 19.39 6 ALA B CA 1
ATOM 2162 C C . ALA B 1 6 ? -10.867 77.125 -28.344 1 19.39 6 ALA B C 1
ATOM 2164 O O . ALA B 1 6 ? -11.742 76.438 -28.844 1 19.39 6 ALA B O 1
ATOM 2165 N N . LEU B 1 7 ? -9.648 76.875 -28.797 1 17.7 7 LEU B N 1
ATOM 2166 C CA . LEU B 1 7 ? -8.984 75.75 -29.469 1 17.7 7 LEU B CA 1
ATOM 2167 C C . LEU B 1 7 ? -9.219 74.438 -28.734 1 17.7 7 LEU B C 1
ATOM 2169 O O . LEU B 1 7 ? -8.594 74.188 -27.703 1 17.7 7 LEU B O 1
ATOM 2173 N N . ARG B 1 8 ? -10.531 74.188 -28.281 1 19.16 8 ARG B N 1
ATOM 2174 C CA . ARG B 1 8 ? -10.867 73.062 -27.391 1 19.16 8 ARG B CA 1
ATOM 2175 C C . ARG B 1 8 ? -10.422 71.75 -27.984 1 19.16 8 ARG B C 1
ATOM 2177 O O . ARG B 1 8 ? -11 71.312 -28.969 1 19.16 8 ARG B O 1
ATOM 2184 N N . LEU B 1 9 ? -9.148 71.688 -28.203 1 17.78 9 LEU B N 1
ATOM 2185 C CA . LEU B 1 9 ? -8.578 70.562 -28.984 1 17.78 9 LEU B CA 1
ATOM 2186 C C . LEU B 1 9 ? -9.188 69.25 -28.562 1 17.78 9 LEU B C 1
ATOM 2188 O O . LEU B 1 9 ? -9.258 68.938 -27.375 1 17.78 9 LEU B O 1
ATOM 2192 N N . VAL B 1 10 ? -9.992 68.625 -29.312 1 18.97 10 VAL B N 1
ATOM 2193 C CA . VAL B 1 10 ? -10.922 67.5 -29.547 1 18.97 10 VAL B CA 1
ATOM 2194 C C . VAL B 1 10 ? -10.195 66.188 -29.359 1 18.97 10 VAL B C 1
ATOM 2196 O O . VAL B 1 10 ? -10.781 65.125 -29.578 1 18.97 10 VAL B O 1
ATOM 2199 N N . SER B 1 11 ? -8.836 66.25 -29.031 1 19.31 11 SER B N 1
ATOM 2200 C CA . SER B 1 11 ? -8.297 65.062 -29.734 1 19.31 11 SER B CA 1
ATOM 2201 C C . SER B 1 11 ? -8.992 63.781 -29.281 1 19.31 11 SER B C 1
ATOM 2203 O O . SER B 1 11 ? -9.391 63.656 -28.125 1 19.31 11 SER B O 1
ATOM 2205 N N . ARG B 1 12 ? -9.531 63.031 -30.156 1 20.08 12 ARG B N 1
ATOM 2206 C CA . ARG B 1 12 ? -10.234 61.781 -30.406 1 20.08 12 ARG B CA 1
ATOM 2207 C C . ARG B 1 12 ? -9.469 60.594 -29.812 1 20.08 12 ARG B C 1
ATOM 2209 O O . ARG B 1 12 ? -8.453 60.156 -30.359 1 20.08 12 ARG B O 1
ATOM 2216 N N . ARG B 1 13 ? -9.258 60.688 -28.484 1 20.8 13 ARG B N 1
ATOM 2217 C CA . ARG B 1 13 ? -8.523 59.594 -27.859 1 20.8 13 ARG B CA 1
ATOM 2218 C C . ARG B 1 13 ? -9.086 58.219 -28.281 1 20.8 13 ARG B C 1
ATOM 2220 O O . ARG B 1 13 ? -10.242 57.906 -27.984 1 20.8 13 ARG B O 1
ATOM 2227 N N . ALA B 1 14 ? -8.656 57.812 -29.453 1 21.72 14 ALA B N 1
ATOM 2228 C CA . ALA B 1 14 ? -9 56.531 -30.031 1 21.72 14 ALA B CA 1
ATOM 2229 C C . ALA B 1 14 ? -8.852 55.406 -29.016 1 21.72 14 ALA B C 1
ATOM 2231 O O . ALA B 1 14 ? -7.805 55.281 -28.375 1 21.72 14 ALA B O 1
ATOM 2232 N N . GLU B 1 15 ? -9.883 55 -28.422 1 23.11 15 GLU B N 1
ATOM 2233 C CA . GLU B 1 15 ? -10.203 54 -27.391 1 23.11 15 GLU B CA 1
ATOM 2234 C C . GLU B 1 15 ? -9.664 52.625 -27.75 1 23.11 15 GLU B C 1
ATOM 2236 O O . GLU B 1 15 ? -10.398 51.781 -28.266 1 23.11 15 GLU B O 1
ATOM 2241 N N . GLY B 1 16 ? -8.469 52.656 -28.484 1 21.12 16 GLY B N 1
ATOM 2242 C CA . GLY B 1 16 ? -8.289 51.312 -29.016 1 21.12 16 GLY B CA 1
ATOM 2243 C C . GLY B 1 16 ? -8.227 50.25 -27.938 1 21.12 16 GLY B C 1
ATOM 2244 O O . GLY B 1 16 ? -7.453 50.375 -26.984 1 21.12 16 GLY B O 1
ATOM 2245 N N . ASP B 1 17 ? -9.32 49.656 -27.656 1 24.53 17 ASP B N 1
ATOM 2246 C CA . ASP B 1 17 ? -9.719 48.625 -26.703 1 24.53 17 ASP B CA 1
ATOM 2247 C C . ASP B 1 17 ? -8.812 47.406 -26.812 1 24.53 17 ASP B C 1
ATOM 2249 O O . ASP B 1 17 ? -9.188 46.406 -27.438 1 24.53 17 ASP B O 1
ATOM 2253 N N . ASP B 1 18 ? -7.57 47.656 -27.25 1 23.33 18 ASP B N 1
ATOM 2254 C CA . ASP B 1 18 ? -7.008 46.375 -27.609 1 23.33 18 ASP B CA 1
ATOM 2255 C C . ASP B 1 18 ? -6.965 45.438 -26.422 1 23.33 18 ASP B C 1
ATOM 2257 O O . ASP B 1 18 ? -6.309 45.719 -25.406 1 23.33 18 ASP B O 1
ATOM 2261 N N . ASP B 1 19 ? -7.965 44.719 -26.219 1 24.09 19 ASP B N 1
ATOM 2262 C CA . ASP B 1 19 ? -8.32 43.625 -25.328 1 24.09 19 ASP B CA 1
ATOM 2263 C C . ASP B 1 19 ? -7.207 42.562 -25.281 1 24.09 19 ASP B C 1
ATOM 2265 O O . ASP B 1 19 ? -7.402 41.438 -25.719 1 24.09 19 ASP B O 1
ATOM 2269 N N . SER B 1 20 ? -6.02 42.969 -25.625 1 24.3 20 SER B N 1
ATOM 2270 C CA . SER B 1 20 ? -5.238 41.75 -25.797 1 24.3 20 SER B CA 1
ATOM 2271 C C . SER B 1 20 ? -5.152 40.938 -24.5 1 24.3 20 SER B C 1
ATOM 2273 O O . SER B 1 20 ? -4.812 41.469 -23.453 1 24.3 20 SER B O 1
ATOM 2275 N N . GLU B 1 21 ? -5.812 39.844 -24.5 1 24.72 21 GLU B N 1
ATOM 2276 C CA . GLU B 1 21 ? -6.004 38.688 -23.641 1 24.72 21 GLU B CA 1
ATOM 2277 C C . GLU B 1 21 ? -4.676 38.188 -23.094 1 24.72 21 GLU B C 1
ATOM 2279 O O . GLU B 1 21 ? -3.779 37.812 -23.859 1 24.72 21 GLU B O 1
ATOM 2284 N N . GLU B 1 22 ? -4.254 38.75 -22.125 1 22.22 22 GLU B N 1
ATOM 2285 C CA . GLU B 1 22 ? -3.064 38.375 -21.359 1 22.22 22 GLU B CA 1
ATOM 2286 C C . GLU B 1 22 ? -3.008 36.875 -21.141 1 22.22 22 GLU B C 1
ATOM 2288 O O . GLU B 1 22 ? -3.857 36.281 -20.453 1 22.22 22 GLU B O 1
ATOM 2293 N N . ALA B 1 23 ? -2.539 36.188 -22.125 1 26.95 23 ALA B N 1
ATOM 2294 C CA . ALA B 1 23 ? -2.223 34.781 -22.078 1 26.95 23 ALA B CA 1
ATOM 2295 C C . ALA B 1 23 ? -1.39 34.438 -20.859 1 26.95 23 ALA B C 1
ATOM 2297 O O . ALA B 1 23 ? -0.218 34.812 -20.766 1 26.95 23 ALA B O 1
ATOM 2298 N N . GLU B 1 24 ? -1.976 34.594 -19.766 1 25.23 24 GLU B N 1
ATOM 2299 C CA . GLU B 1 24 ? -1.525 34.219 -18.422 1 25.23 24 GLU B CA 1
ATOM 2300 C C . GLU B 1 24 ? -0.778 32.906 -18.453 1 25.23 24 GLU B C 1
ATOM 2302 O O . GLU B 1 24 ? -1.27 31.906 -19.016 1 25.23 24 GLU B O 1
ATOM 2307 N N . ASP B 1 25 ? 0.444 32.969 -18.297 1 22.78 25 ASP B N 1
ATOM 2308 C CA . ASP B 1 25 ? 1.541 32 -18.203 1 22.78 25 ASP B CA 1
ATOM 2309 C C . ASP B 1 25 ? 1.188 30.859 -17.234 1 22.78 25 ASP B C 1
ATOM 2311 O O . ASP B 1 25 ? 1.213 31.031 -16.016 1 22.78 25 ASP B O 1
ATOM 2315 N N . THR B 1 26 ? 0.257 29.984 -17.672 1 27.42 26 THR B N 1
ATOM 2316 C CA . THR B 1 26 ? -0.219 28.625 -17.438 1 27.42 26 THR B CA 1
ATOM 2317 C C . THR B 1 26 ? 0.95 27.641 -17.359 1 27.42 26 THR B C 1
ATOM 2319 O O . THR B 1 26 ? 0.75 26.438 -17.219 1 27.42 26 THR B O 1
ATOM 2322 N N . THR B 1 27 ? 2.074 28.156 -17.328 1 25.48 27 THR B N 1
ATOM 2323 C CA . THR B 1 27 ? 3.129 27.234 -17.75 1 25.48 27 THR B CA 1
ATOM 2324 C C . THR B 1 27 ? 3.344 26.156 -16.688 1 25.48 27 THR B C 1
ATOM 2326 O O . THR B 1 27 ? 3.498 24.984 -17.016 1 25.48 27 THR B O 1
ATOM 2329 N N . ASN B 1 28 ? 3.564 26.641 -15.633 1 24.28 28 ASN B N 1
ATOM 2330 C CA . ASN B 1 28 ? 4.199 25.672 -14.75 1 24.28 28 ASN B CA 1
ATOM 2331 C C . ASN B 1 28 ? 3.225 24.578 -14.32 1 24.28 28 ASN B C 1
ATOM 2333 O O . ASN B 1 28 ? 3.627 23.438 -14.094 1 24.28 28 ASN B O 1
ATOM 2337 N N . VAL B 1 29 ? 1.891 24.891 -14.281 1 27.12 29 VAL B N 1
ATOM 2338 C CA . VAL B 1 29 ? 0.802 23.922 -14.344 1 27.12 29 VAL B CA 1
ATOM 2339 C C . VAL B 1 29 ? 0.848 23.172 -15.68 1 27.12 29 VAL B C 1
ATOM 2341 O O . VAL B 1 29 ? 0.292 22.078 -15.812 1 27.12 29 VAL B O 1
ATOM 2344 N N . GLU B 1 30 ? 1.459 23.656 -16.703 1 27.42 30 GLU B N 1
ATOM 2345 C CA . GLU B 1 30 ? 1.717 23.141 -18.047 1 27.42 30 GLU B CA 1
ATOM 2346 C C . GLU B 1 30 ? 2.77 22.031 -18.016 1 27.42 30 GLU B C 1
ATOM 2348 O O . GLU B 1 30 ? 2.635 21.016 -18.719 1 27.42 30 GLU B O 1
ATOM 2353 N N . LEU B 1 31 ? 3.787 22.188 -17.281 1 24.98 31 LEU B N 1
ATOM 2354 C CA . LEU B 1 31 ? 4.801 21.141 -17.25 1 24.98 31 LEU B CA 1
ATOM 2355 C C . LEU B 1 31 ? 4.285 19.906 -16.5 1 24.98 31 LEU B C 1
ATOM 2357 O O . LEU B 1 31 ? 4.559 18.781 -16.906 1 24.98 31 LEU B O 1
ATOM 2361 N N . PHE B 1 32 ? 3.588 20.047 -15.453 1 27.2 32 PHE B N 1
ATOM 2362 C CA . PHE B 1 32 ? 2.893 18.906 -14.867 1 27.2 32 PHE B CA 1
ATOM 2363 C C . PHE B 1 32 ? 1.825 18.375 -15.812 1 27.2 32 PHE B C 1
ATOM 2365 O O . PHE B 1 32 ? 1.681 17.172 -15.977 1 27.2 32 PHE B O 1
ATOM 2372 N N . ARG B 1 33 ? 1.217 19.188 -16.734 1 26.67 33 ARG B N 1
ATOM 2373 C CA . ARG B 1 33 ? 0.457 18.875 -17.938 1 26.67 33 ARG B CA 1
ATOM 2374 C C . ARG B 1 33 ? 1.366 18.328 -19.031 1 26.67 33 ARG B C 1
ATOM 2376 O O . ARG B 1 33 ? 0.992 17.391 -19.75 1 26.67 33 ARG B O 1
ATOM 2383 N N . GLN B 1 34 ? 2.455 18.953 -19.484 1 28.38 34 GLN B N 1
ATOM 2384 C CA . GLN B 1 34 ? 3.354 18.5 -20.531 1 28.38 34 GLN B CA 1
ATOM 2385 C C . GLN B 1 34 ? 3.959 17.141 -20.188 1 28.38 34 GLN B C 1
ATOM 2387 O O . GLN B 1 34 ? 4.113 16.281 -21.062 1 28.38 34 GLN B O 1
ATOM 2392 N N . SER B 1 35 ? 4.445 17.016 -19.047 1 26.88 35 SER B N 1
ATOM 2393 C CA . SER B 1 35 ? 4.984 15.672 -18.812 1 26.88 35 SER B CA 1
ATOM 2394 C C . SER B 1 35 ? 3.887 14.617 -18.859 1 26.88 35 SER B C 1
ATOM 2396 O O . SER B 1 35 ? 4.129 13.484 -19.266 1 26.88 35 SER B O 1
ATOM 2398 N N . LEU B 1 36 ? 2.723 14.969 -18.5 1 25.75 36 LEU B N 1
ATOM 2399 C CA . LEU B 1 36 ? 1.557 14.172 -18.875 1 25.75 36 LEU B CA 1
ATOM 2400 C C . LEU B 1 36 ? 1.329 14.195 -20.375 1 25.75 36 LEU B C 1
ATOM 2402 O O . LEU B 1 36 ? 0.942 13.188 -20.969 1 25.75 36 LEU B O 1
ATOM 2406 N N . ILE B 1 37 ? 1.423 15.391 -21.094 1 26.44 37 ILE B N 1
ATOM 2407 C CA . ILE B 1 37 ? 1.144 15.594 -22.5 1 26.44 37 ILE B CA 1
ATOM 2408 C C . ILE B 1 37 ? 2.217 14.914 -23.344 1 26.44 37 ILE B C 1
ATOM 2410 O O . ILE B 1 37 ? 1.912 14.289 -24.375 1 26.44 37 ILE B O 1
ATOM 2414 N N . GLN B 1 38 ? 3.516 15.375 -23.188 1 27.41 38 GLN B N 1
ATOM 2415 C CA . GLN B 1 38 ? 4.426 14.766 -24.156 1 27.41 38 GLN B CA 1
ATOM 2416 C C . GLN B 1 38 ? 4.352 13.242 -24.109 1 27.41 38 GLN B C 1
ATOM 2418 O O . GLN B 1 38 ? 4.484 12.57 -25.125 1 27.41 38 GLN B O 1
ATOM 2423 N N . GLY B 1 39 ? 4.383 12.766 -22.891 1 25.38 39 GLY B N 1
ATOM 2424 C CA . GLY B 1 39 ? 4.531 11.328 -22.984 1 25.38 39 GLY B CA 1
ATOM 2425 C C . GLY B 1 39 ? 3.32 10.641 -23.609 1 25.38 39 GLY B C 1
ATOM 2426 O O . GLY B 1 39 ? 3.281 9.414 -23.703 1 25.38 39 GLY B O 1
ATOM 2427 N N . TRP B 1 40 ? 2.26 11.445 -23.484 1 24.31 40 TRP B N 1
ATOM 2428 C CA . TRP B 1 40 ? 1.075 10.836 -24.078 1 24.31 40 TRP B CA 1
ATOM 2429 C C . TRP B 1 40 ? 1.179 10.82 -25.609 1 24.31 40 TRP B C 1
ATOM 2431 O O . TRP B 1 40 ? 0.264 11.266 -26.297 1 24.31 40 TRP B O 1
ATOM 2441 N N . GLY B 1 41 ? 2.158 11.273 -26.094 1 24.42 41 GLY B N 1
ATOM 2442 C CA . GLY B 1 41 ? 1.937 11.18 -27.516 1 24.42 41 GLY B CA 1
ATOM 2443 C C . GLY B 1 41 ? 1.308 9.867 -27.938 1 24.42 41 GLY B C 1
ATOM 2444 O O . GLY B 1 41 ? 1.508 8.836 -27.281 1 24.42 41 GLY B O 1
ATOM 2445 N N . GLY B 1 42 ? 0.109 9.961 -28.438 1 25.86 42 GLY B N 1
ATOM 2446 C CA . GLY B 1 42 ? -0.863 9.125 -29.125 1 25.86 42 GLY B CA 1
ATOM 2447 C C . GLY B 1 42 ? -0.23 7.988 -29.891 1 25.86 42 GLY B C 1
ATOM 2448 O O . GLY B 1 42 ? -0.348 7.922 -31.125 1 25.86 42 GLY B O 1
ATOM 2449 N N . GLY B 1 43 ? 1.038 7.707 -29.594 1 24.81 43 GLY B N 1
ATOM 2450 C CA . GLY B 1 43 ? 1.273 6.773 -30.688 1 24.81 43 GLY B CA 1
ATOM 2451 C C . GLY B 1 43 ? 0.243 5.664 -30.75 1 24.81 43 GLY B C 1
ATOM 2452 O O . GLY B 1 43 ? -0.441 5.383 -29.766 1 24.81 43 GLY B O 1
ATOM 2453 N N . GLU B 1 44 ? -0.342 5.527 -31.797 1 22.67 44 GLU B N 1
ATOM 2454 C CA . GLU B 1 44 ? -1.122 4.383 -32.25 1 22.67 44 GLU B CA 1
ATOM 2455 C C . GLU B 1 44 ? -0.718 3.105 -31.531 1 22.67 44 GLU B C 1
ATOM 2457 O O . GLU B 1 44 ? 0.415 2.639 -31.672 1 22.67 44 GLU B O 1
ATOM 2462 N N . VAL B 1 45 ? -0.91 3.271 -30.219 1 26.53 45 VAL B N 1
ATOM 2463 C CA . VAL B 1 45 ? -0.729 1.91 -29.719 1 26.53 45 VAL B CA 1
ATOM 2464 C C . VAL B 1 45 ? -1.33 0.915 -30.703 1 26.53 45 VAL B C 1
ATOM 2466 O O . VAL B 1 45 ? -2.549 0.874 -30.891 1 26.53 45 VAL B O 1
ATOM 2469 N N . GLY B 1 46 ? -0.79 0.854 -31.797 1 25.39 46 GLY B N 1
ATOM 2470 C CA . GLY B 1 46 ? -1.119 -0.193 -32.75 1 25.39 46 GLY B CA 1
ATOM 2471 C C . GLY B 1 46 ? -1.549 -1.489 -32.094 1 25.39 46 GLY B C 1
ATOM 2472 O O . GLY B 1 46 ? -1.103 -1.808 -30.984 1 25.39 46 GLY B O 1
ATOM 2473 N N . SER B 1 47 ? -2.766 -1.736 -32.125 1 26.17 47 SER B N 1
ATOM 2474 C CA . SER B 1 47 ? -3.186 -3.133 -32.125 1 26.17 47 SER B CA 1
ATOM 2475 C C . SER B 1 47 ? -2.037 -4.059 -32.5 1 26.17 47 SER B C 1
ATOM 2477 O O . SER B 1 47 ? -1.731 -4.219 -33.688 1 26.17 47 SER B O 1
ATOM 2479 N N . ARG B 1 48 ? -0.838 -3.705 -31.953 1 28.62 48 ARG B N 1
ATOM 2480 C CA . ARG B 1 48 ? 0.087 -4.73 -32.438 1 28.62 48 ARG B CA 1
ATOM 2481 C C . ARG B 1 48 ? -0.579 -6.102 -32.438 1 28.62 48 ARG B C 1
ATOM 2483 O O . ARG B 1 48 ? -1.377 -6.422 -31.562 1 28.62 48 ARG B O 1
ATOM 2490 N N . ASN B 1 49 ? -0.856 -6.512 -33.344 1 28.41 49 ASN B N 1
ATOM 2491 C CA . ASN B 1 49 ? -1.017 -7.926 -33.688 1 28.41 49 ASN B CA 1
ATOM 2492 C C . ASN B 1 49 ? -0.397 -8.812 -32.594 1 28.41 49 ASN B C 1
ATOM 2494 O O . ASN B 1 49 ? 0.8 -8.719 -32.312 1 28.41 49 ASN B O 1
ATOM 2498 N N . ARG B 1 50 ? -1.112 -8.984 -31.406 1 35.5 50 ARG B N 1
ATOM 2499 C CA . ARG B 1 50 ? -0.64 -10.148 -30.656 1 35.5 50 ARG B CA 1
ATOM 2500 C C . ARG B 1 50 ? 0.177 -11.078 -31.547 1 35.5 50 ARG B C 1
ATOM 2502 O O . ARG B 1 50 ? -0.382 -11.922 -32.25 1 35.5 50 ARG B O 1
ATOM 2509 N N . GLY B 1 51 ? 0.927 -10.547 -32.219 1 35.5 51 GLY B N 1
ATOM 2510 C CA . GLY B 1 51 ? 1.705 -11.633 -32.812 1 35.5 51 GLY B CA 1
ATOM 2511 C C . GLY B 1 51 ? 1.885 -12.812 -31.859 1 35.5 51 GLY B C 1
ATOM 2512 O O . GLY B 1 51 ? 1.684 -12.688 -30.656 1 35.5 51 GLY B O 1
ATOM 2513 N N . ALA B 1 52 ? 1.958 -14 -32.156 1 40.25 52 ALA B N 1
ATOM 2514 C CA . ALA B 1 52 ? 2.027 -15.328 -31.547 1 40.25 52 ALA B CA 1
ATOM 2515 C C . ALA B 1 52 ? 2.939 -15.32 -30.328 1 40.25 52 ALA B C 1
ATOM 2517 O O . ALA B 1 52 ? 4.129 -15.625 -30.422 1 40.25 52 ALA B O 1
ATOM 2518 N N . LEU B 1 53 ? 3.062 -14.211 -29.484 1 50.53 53 LEU B N 1
ATOM 2519 C CA . LEU B 1 53 ? 4.012 -14.273 -28.375 1 50.53 53 LEU B CA 1
ATOM 2520 C C . LEU B 1 53 ? 3.865 -15.586 -27.625 1 50.53 53 LEU B C 1
ATOM 2522 O O . LEU B 1 53 ? 2.764 -15.938 -27.188 1 50.53 53 LEU B O 1
ATOM 2526 N N . THR B 1 54 ? 4.566 -16.578 -27.906 1 69.81 54 THR B N 1
ATOM 2527 C CA . THR B 1 54 ? 4.664 -17.984 -27.516 1 69.81 54 THR B CA 1
ATOM 2528 C C . THR B 1 54 ? 5.012 -18.109 -26.031 1 69.81 54 THR B C 1
ATOM 2530 O O . THR B 1 54 ? 6.035 -17.578 -25.594 1 69.81 54 THR B O 1
ATOM 2533 N N . ASP B 1 55 ? 4.082 -18.375 -25.156 1 85.69 55 ASP B N 1
ATOM 2534 C CA . ASP B 1 55 ? 4.344 -18.75 -23.766 1 85.69 55 ASP B CA 1
ATOM 2535 C C . ASP B 1 55 ? 5.445 -19.812 -23.688 1 85.69 55 ASP B C 1
ATOM 2537 O O . ASP B 1 55 ? 5.5 -20.719 -24.516 1 85.69 55 ASP B O 1
ATOM 2541 N N . TRP B 1 56 ? 6.395 -19.469 -22.875 1 90.75 56 TRP B N 1
ATOM 2542 C CA . TRP B 1 56 ? 7.441 -20.453 -22.609 1 90.75 56 TRP B CA 1
ATOM 2543 C C . TRP B 1 56 ? 7.707 -20.594 -21.109 1 90.75 56 TRP B C 1
ATOM 2545 O O . TRP B 1 56 ? 7.336 -19.719 -20.328 1 90.75 56 TRP B O 1
ATOM 2555 N N . ALA B 1 57 ? 8.273 -21.703 -20.734 1 94.38 57 ALA B N 1
ATOM 2556 C CA . ALA B 1 57 ? 8.742 -21.969 -19.375 1 94.38 57 ALA B CA 1
ATOM 2557 C C . ALA B 1 57 ? 9.898 -22.969 -19.375 1 94.38 57 ALA B C 1
ATOM 2559 O O . ALA B 1 57 ? 9.953 -23.859 -20.219 1 94.38 57 ALA B O 1
ATOM 2560 N N . GLU B 1 58 ? 10.766 -22.797 -18.469 1 95.56 58 GLU B N 1
ATOM 2561 C CA . GLU B 1 58 ? 11.883 -23.734 -18.328 1 95.56 58 GLU B CA 1
ATOM 2562 C C . GLU B 1 58 ? 12.258 -23.922 -16.859 1 95.56 58 GLU B C 1
ATOM 2564 O O . GLU B 1 58 ? 12.188 -22.984 -16.062 1 95.56 58 GLU B O 1
ATOM 2569 N N . LEU B 1 59 ? 12.656 -25.125 -16.531 1 95.88 59 LEU B N 1
ATOM 2570 C CA . LEU B 1 59 ? 13.203 -25.375 -15.203 1 95.88 59 LEU B CA 1
ATOM 2571 C C . LEU B 1 59 ? 14.562 -24.703 -15.031 1 95.88 59 LEU B C 1
ATOM 2573 O O . LEU B 1 59 ? 15.375 -24.688 -15.953 1 95.88 59 LEU B O 1
ATOM 2577 N N . VAL B 1 60 ? 14.773 -24.141 -13.867 1 94.38 60 VAL B N 1
ATOM 2578 C CA . VAL B 1 60 ? 16.047 -23.484 -13.602 1 94.38 60 VAL B CA 1
ATOM 2579 C C . VAL B 1 60 ? 16.688 -24.078 -12.336 1 94.38 60 VAL B C 1
ATOM 2581 O O . VAL B 1 60 ? 15.969 -24.547 -11.445 1 94.38 60 VAL B O 1
ATOM 2584 N N . SER B 1 61 ? 18 -24 -12.273 1 93.56 61 SER B N 1
ATOM 2585 C CA . SER B 1 61 ? 18.719 -24.484 -11.102 1 93.56 61 SER B CA 1
ATOM 2586 C C . SER B 1 61 ? 18.453 -23.625 -9.883 1 93.56 61 SER B C 1
ATOM 2588 O O . SER B 1 61 ? 18.391 -22.391 -9.984 1 93.56 61 SER B O 1
ATOM 2590 N N . PRO B 1 62 ? 18.328 -24.297 -8.75 1 92.75 62 PRO B N 1
ATOM 2591 C CA . PRO B 1 62 ? 18.109 -23.547 -7.516 1 92.75 62 PRO B CA 1
ATOM 2592 C C . PRO B 1 62 ? 19.203 -22.516 -7.258 1 92.75 62 PRO B C 1
ATOM 2594 O O . PRO B 1 62 ? 18.938 -21.453 -6.691 1 92.75 62 PRO B O 1
ATOM 2597 N N . ALA B 1 63 ? 20.391 -22.75 -7.691 1 91.12 63 ALA B N 1
ATOM 2598 C CA . ALA B 1 63 ? 21.516 -21.859 -7.445 1 91.12 63 ALA B CA 1
ATOM 2599 C C . ALA B 1 63 ? 21.406 -20.578 -8.273 1 91.12 63 ALA B C 1
ATOM 2601 O O . ALA B 1 63 ? 22.047 -19.578 -7.957 1 91.12 63 ALA B O 1
ATOM 2602 N N . SER B 1 64 ? 20.562 -20.609 -9.273 1 92 64 SER B N 1
ATOM 2603 C CA . SER B 1 64 ? 20.484 -19.484 -10.195 1 92 64 SER B CA 1
ATOM 2604 C C . SER B 1 64 ? 19.188 -18.703 -10 1 92 64 SER B C 1
ATOM 2606 O O . SER B 1 64 ? 18.844 -17.844 -10.812 1 92 64 SER B O 1
ATOM 2608 N N . VAL B 1 65 ? 18.516 -19 -8.953 1 93.88 65 VAL B N 1
ATOM 2609 C CA . VAL B 1 65 ? 17.188 -18.406 -8.727 1 93.88 65 VAL B CA 1
ATOM 2610 C C . VAL B 1 65 ? 17.328 -16.906 -8.461 1 93.88 65 VAL B C 1
ATOM 2612 O O . VAL B 1 65 ? 18.266 -16.484 -7.77 1 93.88 65 VAL B O 1
ATOM 2615 N N . ARG B 1 66 ? 16.438 -16.125 -9.055 1 93.5 66 ARG B N 1
ATOM 2616 C CA . ARG B 1 66 ? 16.422 -14.672 -8.898 1 93.5 66 ARG B CA 1
ATOM 2617 C C . ARG B 1 66 ? 14.992 -14.141 -8.859 1 93.5 66 ARG B C 1
ATOM 2619 O O . ARG B 1 66 ? 14.047 -14.891 -9.094 1 93.5 66 ARG B O 1
ATOM 2626 N N . ALA B 1 67 ? 14.914 -12.898 -8.5 1 94.5 67 ALA B N 1
ATOM 2627 C CA . ALA B 1 67 ? 13.617 -12.242 -8.625 1 94.5 67 ALA B CA 1
ATOM 2628 C C . ALA B 1 67 ? 13.086 -12.344 -10.055 1 94.5 67 ALA B C 1
ATOM 2630 O O . ALA B 1 67 ? 13.836 -12.188 -11.016 1 94.5 67 ALA B O 1
ATOM 2631 N N . GLY B 1 68 ? 11.758 -12.625 -10.188 1 94.69 68 GLY B N 1
ATOM 2632 C CA . GLY B 1 68 ? 11.156 -12.828 -11.492 1 94.69 68 GLY B CA 1
ATOM 2633 C C . GLY B 1 68 ? 10.969 -14.289 -11.844 1 94.69 68 GLY B C 1
ATOM 2634 O O . GLY B 1 68 ? 10.195 -14.625 -12.742 1 94.69 68 GLY B O 1
ATOM 2635 N N . ASP B 1 69 ? 11.672 -15.117 -11.102 1 95.88 69 ASP B N 1
ATOM 2636 C CA . ASP B 1 69 ? 11.461 -16.547 -11.289 1 95.88 69 ASP B CA 1
ATOM 2637 C C . ASP B 1 69 ? 10.234 -17.031 -10.508 1 95.88 69 ASP B C 1
ATOM 2639 O O . ASP B 1 69 ? 9.742 -16.328 -9.625 1 95.88 69 ASP B O 1
ATOM 2643 N N . LEU B 1 70 ? 9.742 -18.234 -10.969 1 96.94 70 LEU B N 1
ATOM 2644 C CA . LEU B 1 70 ? 8.586 -18.828 -10.305 1 96.94 70 LEU B CA 1
ATOM 2645 C C . LEU B 1 70 ? 9.008 -20.031 -9.453 1 96.94 70 LEU B C 1
ATOM 2647 O O . LEU B 1 70 ? 9.93 -20.766 -9.828 1 96.94 70 LEU B O 1
ATOM 2651 N N . LEU B 1 71 ? 8.383 -20.141 -8.289 1 97.69 71 LEU B N 1
ATOM 2652 C CA . LEU B 1 71 ? 8.406 -21.375 -7.52 1 97.69 71 LEU B CA 1
ATOM 2653 C C . LEU B 1 71 ? 7.125 -22.172 -7.746 1 97.69 71 LEU B C 1
ATOM 2655 O O . LEU B 1 71 ? 6.027 -21.703 -7.441 1 97.69 71 LEU B O 1
ATOM 2659 N N . LEU B 1 72 ? 7.289 -23.297 -8.359 1 96.88 72 LEU B N 1
ATOM 2660 C CA . LEU B 1 72 ? 6.195 -24.25 -8.555 1 96.88 72 LEU B CA 1
ATOM 2661 C C . LEU B 1 72 ? 6.137 -25.25 -7.41 1 96.88 72 LEU B C 1
ATOM 2663 O O . LEU B 1 72 ? 7.102 -25.984 -7.168 1 96.88 72 LEU B O 1
ATOM 2667 N N . ALA B 1 73 ? 5.008 -25.297 -6.727 1 96.69 73 ALA B N 1
ATOM 2668 C CA . ALA B 1 73 ? 4.871 -26.188 -5.582 1 96.69 73 ALA B CA 1
ATOM 2669 C C . ALA B 1 73 ? 5.039 -27.641 -6.004 1 96.69 73 ALA B C 1
ATOM 2671 O O . ALA B 1 73 ? 4.516 -28.062 -7.039 1 96.69 73 ALA B O 1
ATOM 2672 N N . ASP B 1 74 ? 5.785 -28.406 -5.258 1 95.06 74 ASP B N 1
ATOM 2673 C CA . ASP B 1 74 ? 5.918 -29.844 -5.434 1 95.06 74 ASP B CA 1
ATOM 2674 C C . ASP B 1 74 ? 4.707 -30.594 -4.859 1 95.06 74 ASP B C 1
ATOM 2676 O O . ASP B 1 74 ? 4.492 -30.578 -3.645 1 95.06 74 ASP B O 1
ATOM 2680 N N . PRO B 1 75 ? 3.955 -31.281 -5.75 1 94.12 75 PRO B N 1
ATOM 2681 C CA . PRO B 1 75 ? 2.766 -31.984 -5.258 1 94.12 75 PRO B CA 1
ATOM 2682 C C . PRO B 1 75 ? 3.084 -32.969 -4.141 1 94.12 75 PRO B C 1
ATOM 2684 O O . PRO B 1 75 ? 2.264 -33.188 -3.24 1 94.12 75 PRO B O 1
ATOM 2687 N N . GLU B 1 76 ? 4.242 -33.5 -4.082 1 91.44 76 GLU B N 1
ATOM 2688 C CA . GLU B 1 76 ? 4.617 -34.469 -3.059 1 91.44 76 GLU B CA 1
ATOM 2689 C C . GLU B 1 76 ? 4.621 -33.844 -1.672 1 91.44 76 GLU B C 1
ATOM 2691 O O . GLU B 1 76 ? 4.328 -34.5 -0.677 1 91.44 76 GLU B O 1
ATOM 2696 N N . GLN B 1 77 ? 4.938 -32.562 -1.58 1 91.62 77 GLN B N 1
ATOM 2697 C CA . GLN B 1 77 ? 5.035 -31.875 -0.301 1 91.62 77 GLN B CA 1
ATOM 2698 C C . GLN B 1 77 ? 3.699 -31.25 0.086 1 91.62 77 GLN B C 1
ATOM 2700 O O . GLN B 1 77 ? 3.459 -30.969 1.262 1 91.62 77 GLN B O 1
ATOM 2705 N N . PHE B 1 78 ? 2.818 -31.016 -0.89 1 94.19 78 PHE B N 1
ATOM 2706 C CA . PHE B 1 78 ? 1.607 -30.25 -0.631 1 94.19 78 PHE B CA 1
ATOM 2707 C C . PHE B 1 78 ? 0.397 -31.172 -0.503 1 94.19 78 PHE B C 1
ATOM 2709 O O . PHE B 1 78 ? -0.606 -30.797 0.111 1 94.19 78 PHE B O 1
ATOM 2716 N N . PHE B 1 79 ? 0.524 -32.406 -1.073 1 92.56 79 PHE B N 1
ATOM 2717 C CA . PHE B 1 79 ? -0.612 -33.312 -1.018 1 92.56 79 PHE B CA 1
ATOM 2718 C C . PHE B 1 79 ? -0.41 -34.375 0.065 1 92.56 79 PHE B C 1
ATOM 2720 O O . PHE B 1 79 ? 0.719 -34.781 0.323 1 92.56 79 PHE B O 1
ATOM 2727 N N . GLY B 1 80 ? -1.55 -34.75 0.685 1 90.25 80 GLY B N 1
ATOM 2728 C CA . GLY B 1 80 ? -1.508 -35.844 1.671 1 90.25 80 GLY B CA 1
ATOM 2729 C C . GLY B 1 80 ? -2.186 -35.469 2.979 1 90.25 80 GLY B C 1
ATOM 2730 O O . GLY B 1 80 ? -3.115 -34.656 2.994 1 90.25 80 GLY B O 1
ATOM 2731 N N . GLU B 1 81 ? -1.779 -36.281 3.975 1 85.94 81 GLU B N 1
ATOM 2732 C CA . GLU B 1 81 ? -2.336 -36.062 5.309 1 85.94 81 GLU B CA 1
ATOM 2733 C C . GLU B 1 81 ? -1.283 -35.5 6.266 1 85.94 81 GLU B C 1
ATOM 2735 O O . GLU B 1 81 ? -0.084 -35.719 6.059 1 85.94 81 GLU B O 1
ATOM 2740 N N . GLY B 1 82 ? -1.723 -34.844 7.336 1 77.5 82 GLY B N 1
ATOM 2741 C CA . GLY B 1 82 ? -0.826 -34.406 8.398 1 77.5 82 GLY B CA 1
ATOM 2742 C C . GLY B 1 82 ? -0.426 -32.938 8.281 1 77.5 82 GLY B C 1
ATOM 2743 O O . GLY B 1 82 ? -0.993 -32.219 7.477 1 77.5 82 GLY B O 1
ATOM 2744 N N . PRO B 1 83 ? 0.506 -32.688 9.164 1 75.44 83 PRO B N 1
ATOM 2745 C CA . PRO B 1 83 ? 0.893 -31.281 9.242 1 75.44 83 PRO B CA 1
ATOM 2746 C C . PRO B 1 83 ? 1.658 -30.812 8.016 1 75.44 83 PRO B C 1
ATOM 2748 O O . PRO B 1 83 ? 2.293 -31.625 7.328 1 75.44 83 PRO B O 1
ATOM 2751 N N . ALA B 1 84 ? 1.577 -29.453 7.73 1 70.06 84 ALA B N 1
ATOM 2752 C CA . ALA B 1 84 ? 2.084 -28.828 6.512 1 70.06 84 ALA B CA 1
ATOM 2753 C C . ALA B 1 84 ? 3.484 -28.266 6.727 1 70.06 84 ALA B C 1
ATOM 2755 O O . ALA B 1 84 ? 3.68 -27.375 7.559 1 70.06 84 ALA B O 1
ATOM 2756 N N . GLY B 1 85 ? 4.582 -28.938 6.328 1 76.25 85 GLY B N 1
ATOM 2757 C CA . GLY B 1 85 ? 5.859 -28.25 6.246 1 76.25 85 GLY B CA 1
ATOM 2758 C C . GLY B 1 85 ? 5.906 -27.203 5.145 1 76.25 85 GLY B C 1
ATOM 2759 O O . GLY B 1 85 ? 5.711 -26.016 5.398 1 76.25 85 GLY B O 1
ATOM 2760 N N . GLY B 1 86 ? 5.832 -27.656 3.92 1 77.75 86 GLY B N 1
ATOM 2761 C CA . GLY B 1 86 ? 5.828 -26.812 2.729 1 77.75 86 GLY B CA 1
ATOM 2762 C C . GLY B 1 86 ? 4.629 -25.891 2.65 1 77.75 86 GLY B C 1
ATOM 2763 O O . GLY B 1 86 ? 4.785 -24.672 2.646 1 77.75 86 GLY B O 1
ATOM 2764 N N . PRO B 1 87 ? 3.494 -26.422 2.908 1 84.44 87 PRO B N 1
ATOM 2765 C CA . PRO B 1 87 ? 2.26 -25.641 2.812 1 84.44 87 PRO B CA 1
ATOM 2766 C C . PRO B 1 87 ? 2.221 -24.484 3.807 1 84.44 87 PRO B C 1
ATOM 2768 O O . PRO B 1 87 ? 1.591 -23.453 3.539 1 84.44 87 PRO B O 1
ATOM 2771 N N . GLN B 1 88 ? 2.975 -24.562 4.891 1 86.88 88 GLN B N 1
ATOM 2772 C CA . GLN B 1 88 ? 2.953 -23.516 5.902 1 86.88 88 GLN B CA 1
ATOM 2773 C C . GLN B 1 88 ? 3.578 -22.219 5.371 1 86.88 88 GLN B C 1
ATOM 2775 O O . GLN B 1 88 ? 3.219 -21.125 5.805 1 86.88 88 GLN B O 1
ATOM 2780 N N . ARG B 1 89 ? 4.504 -22.297 4.477 1 91.38 89 ARG B N 1
ATOM 2781 C CA . ARG B 1 89 ? 5.18 -21.156 3.887 1 91.38 89 ARG B CA 1
ATOM 2782 C C . ARG B 1 89 ? 4.18 -20.188 3.25 1 91.38 89 ARG B C 1
ATOM 2784 O O . ARG B 1 89 ? 4.371 -18.984 3.281 1 91.38 89 ARG B O 1
ATOM 2791 N N . VAL B 1 90 ? 3.057 -20.812 2.762 1 91.38 90 VAL B N 1
ATOM 2792 C CA . VAL B 1 90 ? 2.096 -19.953 2.064 1 91.38 90 VAL B CA 1
ATOM 2793 C C . VAL B 1 90 ? 0.837 -19.797 2.914 1 91.38 90 VAL B C 1
ATOM 2795 O O . VAL B 1 90 ? -0.197 -19.344 2.422 1 91.38 90 VAL B O 1
ATOM 2798 N N . GLY B 1 91 ? 0.916 -20.219 4.148 1 86.94 91 GLY B N 1
ATOM 2799 C CA . GLY B 1 91 ? -0.176 -19.969 5.074 1 86.94 91 GLY B CA 1
ATOM 2800 C C . GLY B 1 91 ? -1.163 -21.109 5.172 1 86.94 91 GLY B C 1
ATOM 2801 O O . GLY B 1 91 ? -2.207 -20.984 5.816 1 86.94 91 GLY B O 1
ATOM 2802 N N . LEU B 1 92 ? -0.861 -22.25 4.488 1 86.06 92 LEU B N 1
ATOM 2803 C CA . LEU B 1 92 ? -1.729 -23.422 4.617 1 86.06 92 LEU B CA 1
ATOM 2804 C C . LEU B 1 92 ? -1.43 -24.172 5.906 1 86.06 92 LEU B C 1
ATOM 2806 O O . LEU B 1 92 ? -0.266 -24.422 6.23 1 86.06 92 LEU B O 1
ATOM 2810 N N . LYS B 1 93 ? -2.479 -24.484 6.594 1 82.62 93 LYS B N 1
ATOM 2811 C CA . LYS B 1 93 ? -2.32 -25.125 7.895 1 82.62 93 LYS B CA 1
ATOM 2812 C C . LYS B 1 93 ? -2.107 -26.625 7.738 1 82.62 93 LYS B C 1
ATOM 2814 O O . LYS B 1 93 ? -1.475 -27.266 8.586 1 82.62 93 LYS B O 1
ATOM 2819 N N . ASN B 1 94 ? -2.707 -27.188 6.664 1 87 94 ASN B N 1
ATOM 2820 C CA . ASN B 1 94 ? -2.617 -28.625 6.41 1 87 94 ASN B CA 1
ATOM 2821 C C . ASN B 1 94 ? -2.303 -28.922 4.949 1 87 94 ASN B C 1
ATOM 2823 O O . ASN B 1 94 ? -2.465 -28.047 4.09 1 87 94 ASN B O 1
ATOM 2827 N N . ARG B 1 95 ? -1.83 -30.078 4.762 1 90.12 95 ARG B N 1
ATOM 2828 C CA . ARG B 1 95 ? -1.692 -30.578 3.398 1 90.12 95 ARG B CA 1
ATOM 2829 C C . ARG B 1 95 ? -3.055 -30.734 2.734 1 90.12 95 ARG B C 1
ATOM 2831 O O . ARG B 1 95 ? -4.082 -30.781 3.416 1 90.12 95 ARG B O 1
ATOM 2838 N N . VAL B 1 96 ? -3.021 -30.75 1.429 1 88.69 96 VAL B N 1
ATOM 2839 C CA . VAL B 1 96 ? -4.246 -30.891 0.646 1 88.69 96 VAL B CA 1
ATOM 2840 C C . VAL B 1 96 ? -4.586 -32.375 0.482 1 88.69 96 VAL B C 1
ATOM 2842 O O . VAL B 1 96 ? -3.766 -33.156 -0.005 1 88.69 96 VAL B O 1
ATOM 2845 N N . PRO B 1 97 ? -5.777 -32.75 0.946 1 89.69 97 PRO B N 1
ATOM 2846 C CA . PRO B 1 97 ? -6.168 -34.125 0.785 1 89.69 97 PRO B CA 1
ATOM 2847 C C . PRO B 1 97 ? -6.105 -34.594 -0.667 1 89.69 97 PRO B C 1
ATOM 2849 O O . PRO B 1 97 ? -6.555 -33.906 -1.569 1 89.69 97 PRO B O 1
ATOM 2852 N N . GLU B 1 98 ? -5.633 -35.781 -0.867 1 88.69 98 GLU B N 1
ATOM 2853 C CA . GLU B 1 98 ? -5.398 -36.312 -2.205 1 88.69 98 GLU B CA 1
ATOM 2854 C C . GLU B 1 98 ? -6.707 -36.719 -2.873 1 88.69 98 GLU B C 1
ATOM 2856 O O . GLU B 1 98 ? -6.766 -36.875 -4.094 1 88.69 98 GLU B O 1
ATOM 2861 N N . ASP B 1 99 ? -7.746 -36.844 -2.045 1 89.75 99 ASP B N 1
ATOM 2862 C CA . ASP B 1 99 ? -9.008 -37.312 -2.604 1 89.75 99 ASP B CA 1
ATOM 2863 C C . ASP B 1 99 ? -9.867 -36.156 -3.076 1 89.75 99 ASP B C 1
ATOM 2865 O O . ASP B 1 99 ? -10.969 -36.344 -3.604 1 89.75 99 ASP B O 1
ATOM 2869 N N . TYR B 1 100 ? -9.391 -34.969 -2.945 1 88.62 100 TYR B N 1
ATOM 2870 C CA . TYR B 1 100 ? -10.078 -33.812 -3.527 1 88.62 100 TYR B CA 1
ATOM 2871 C C . TYR B 1 100 ? -10.117 -33.938 -5.047 1 88.62 100 TYR B C 1
ATOM 2873 O O . TYR B 1 100 ? -9.227 -34.531 -5.66 1 88.62 100 TYR B O 1
ATOM 2881 N N . PRO B 1 101 ? -11.211 -33.344 -5.645 1 87.75 101 PRO B N 1
ATOM 2882 C CA . PRO B 1 101 ? -11.203 -33.25 -7.105 1 87.75 101 PRO B CA 1
ATOM 2883 C C . PRO B 1 101 ? -9.977 -32.5 -7.637 1 87.75 101 PRO B C 1
ATOM 2885 O O . PRO B 1 101 ? -9.453 -31.609 -6.965 1 87.75 101 PRO B O 1
ATOM 2888 N N . ARG B 1 102 ? -9.516 -32.812 -8.773 1 88.69 102 ARG B N 1
ATOM 2889 C CA . ARG B 1 102 ? -8.32 -32.312 -9.422 1 88.69 102 ARG B CA 1
ATOM 2890 C C . ARG B 1 102 ? -8.305 -30.781 -9.391 1 88.69 102 ARG B C 1
ATOM 2892 O O . ARG B 1 102 ? -7.289 -30.172 -9.031 1 88.69 102 ARG B O 1
ATOM 2899 N N . ARG B 1 103 ? -9.383 -30.203 -9.742 1 82.62 103 ARG B N 1
ATOM 2900 C CA . ARG B 1 103 ? -9.445 -28.75 -9.836 1 82.62 103 ARG B CA 1
ATOM 2901 C C . ARG B 1 103 ? -9.242 -28.109 -8.461 1 82.62 103 ARG B C 1
ATOM 2903 O O . ARG B 1 103 ? -8.57 -27.078 -8.352 1 82.62 103 ARG B O 1
ATOM 2910 N N . GLU B 1 104 ? -9.781 -28.703 -7.477 1 84.31 104 GLU B N 1
ATOM 2911 C CA . GLU B 1 104 ? -9.625 -28.188 -6.117 1 84.31 104 GLU B CA 1
ATOM 2912 C C . GLU B 1 104 ? -8.195 -28.375 -5.625 1 84.31 104 GLU B C 1
ATOM 2914 O O . GLU B 1 104 ? -7.633 -27.484 -4.98 1 84.31 104 GLU B O 1
ATOM 2919 N N . ARG B 1 105 ? -7.621 -29.516 -5.902 1 89.62 105 ARG B N 1
ATOM 2920 C CA . ARG B 1 105 ? -6.223 -29.734 -5.543 1 89.62 105 ARG B CA 1
ATOM 2921 C C . ARG B 1 105 ? -5.32 -28.672 -6.176 1 89.62 105 ARG B C 1
ATOM 2923 O O . ARG B 1 105 ? -4.438 -28.125 -5.516 1 89.62 105 ARG B O 1
ATOM 2930 N N . LEU B 1 106 ? -5.594 -28.359 -7.469 1 89.12 106 LEU B N 1
ATOM 2931 C CA . LEU B 1 106 ? -4.77 -27.422 -8.211 1 89.12 106 LEU B CA 1
ATOM 2932 C C . LEU B 1 106 ? -4.953 -26 -7.68 1 89.12 106 LEU B C 1
ATOM 2934 O O . LEU B 1 106 ? -4.031 -25.188 -7.742 1 89.12 106 LEU B O 1
ATOM 2938 N N . ARG B 1 107 ? -6.066 -25.766 -7.117 1 86 107 ARG B N 1
ATOM 2939 C CA . ARG B 1 107 ? -6.328 -24.453 -6.535 1 86 107 ARG B CA 1
ATOM 2940 C C . ARG B 1 107 ? -5.414 -24.188 -5.34 1 86 107 ARG B C 1
ATOM 2942 O O . ARG B 1 107 ? -4.984 -23.047 -5.117 1 86 107 ARG B O 1
ATOM 2949 N N . PHE B 1 108 ? -5.059 -25.266 -4.672 1 88.75 108 PHE B N 1
ATOM 2950 C CA . PHE B 1 108 ? -4.266 -25.109 -3.457 1 88.75 108 PHE B CA 1
ATOM 2951 C C . PHE B 1 108 ? -2.809 -25.469 -3.709 1 88.75 108 PHE B C 1
ATOM 2953 O O . PHE B 1 108 ? -2.008 -25.531 -2.773 1 88.75 108 PHE B O 1
ATOM 2960 N N . LEU B 1 109 ? -2.494 -25.688 -4.898 1 92.31 109 LEU B N 1
ATOM 2961 C CA . LEU B 1 109 ? -1.11 -25.938 -5.289 1 92.31 109 LEU B CA 1
ATOM 2962 C C . LEU B 1 109 ? -0.459 -24.656 -5.793 1 92.31 109 LEU B C 1
ATOM 2964 O O . LEU B 1 109 ? -0.64 -24.266 -6.953 1 92.31 109 LEU B O 1
ATOM 2968 N N . PRO B 1 110 ? 0.339 -24 -4.988 1 94.44 110 PRO B N 1
ATOM 2969 C CA . PRO B 1 110 ? 0.769 -22.625 -5.219 1 94.44 110 PRO B CA 1
ATOM 2970 C C . PRO B 1 110 ? 1.732 -22.484 -6.398 1 94.44 110 PRO B C 1
ATOM 2972 O O . PRO B 1 110 ? 2.547 -23.391 -6.633 1 94.44 110 PRO B O 1
ATOM 2975 N N . VAL B 1 111 ? 1.597 -21.406 -7.133 1 96 111 VAL B N 1
ATOM 2976 C CA . VAL B 1 111 ? 2.594 -20.812 -8.023 1 96 111 VAL B CA 1
ATOM 2977 C C . VAL B 1 111 ? 3.023 -19.453 -7.48 1 96 111 VAL B C 1
ATOM 2979 O O . VAL B 1 111 ? 2.229 -18.516 -7.457 1 96 111 VAL B O 1
ATOM 2982 N N . VAL B 1 112 ? 4.316 -19.391 -7.012 1 97.38 112 VAL B N 1
ATOM 2983 C CA . VAL B 1 112 ? 4.777 -18.188 -6.324 1 97.38 112 VAL B CA 1
ATOM 2984 C C . VAL B 1 112 ? 5.781 -17.453 -7.199 1 97.38 112 VAL B C 1
ATOM 2986 O O . VAL B 1 112 ? 6.742 -18.031 -7.691 1 97.38 112 VAL B O 1
ATOM 2989 N N . LEU B 1 113 ? 5.543 -16.203 -7.453 1 97.25 113 LEU B N 1
ATOM 2990 C CA . LEU B 1 113 ? 6.508 -15.312 -8.102 1 97.25 113 LEU B CA 1
ATOM 2991 C C . LEU B 1 113 ? 7.48 -14.727 -7.082 1 97.25 113 LEU B C 1
ATOM 2993 O O . LEU B 1 113 ? 7.059 -14.062 -6.133 1 97.25 113 LEU B O 1
ATOM 2997 N N . LEU B 1 114 ? 8.766 -14.945 -7.297 1 97.31 114 LEU B N 1
ATOM 2998 C CA . LEU B 1 114 ? 9.773 -14.32 -6.449 1 97.31 114 LEU B CA 1
ATOM 2999 C C . LEU B 1 114 ? 9.922 -12.836 -6.789 1 97.31 114 LEU B C 1
ATOM 3001 O O . LEU B 1 114 ? 10.219 -12.484 -7.93 1 97.31 114 LEU B O 1
ATOM 3005 N N . THR B 1 115 ? 9.719 -12.023 -5.77 1 95.75 115 THR B N 1
ATOM 3006 C CA . THR B 1 115 ? 9.766 -10.578 -5.984 1 95.75 115 THR B CA 1
ATOM 3007 C C . THR B 1 115 ? 11.07 -10 -5.461 1 95.75 115 THR B C 1
ATOM 3009 O O . THR B 1 115 ? 11.43 -8.867 -5.789 1 95.75 115 THR B O 1
ATOM 3012 N N . ASN B 1 116 ? 11.727 -10.68 -4.605 1 93.62 116 ASN B N 1
ATOM 3013 C CA . ASN B 1 116 ? 13.039 -10.305 -4.086 1 93.62 116 ASN B CA 1
ATOM 3014 C C . ASN B 1 116 ? 13.867 -11.531 -3.711 1 93.62 116 ASN B C 1
ATOM 3016 O O . ASN B 1 116 ? 13.344 -12.477 -3.115 1 93.62 116 ASN B O 1
ATOM 3020 N N . VAL B 1 117 ? 15.086 -11.523 -4.113 1 93.94 117 VAL B N 1
ATOM 3021 C CA . VAL B 1 117 ? 16.078 -12.5 -3.68 1 93.94 117 VAL B CA 1
ATOM 3022 C C . VAL B 1 117 ? 17.391 -11.781 -3.354 1 93.94 117 VAL B C 1
ATOM 3024 O O . VAL B 1 117 ? 18.078 -11.297 -4.254 1 93.94 117 VAL B O 1
ATOM 3027 N N . ASP B 1 118 ? 17.688 -11.75 -2.08 1 92.88 118 ASP B N 1
ATOM 3028 C CA . ASP B 1 118 ? 18.906 -11.055 -1.65 1 92.88 118 ASP B CA 1
ATOM 3029 C C . ASP B 1 118 ? 20.078 -12.016 -1.509 1 92.88 118 ASP B C 1
ATOM 3031 O O . ASP B 1 118 ? 20.109 -12.836 -0.589 1 92.88 118 ASP B O 1
ATOM 3035 N N . ALA B 1 119 ? 21.047 -11.859 -2.303 1 87.44 119 ALA B N 1
ATOM 3036 C CA . ALA B 1 119 ? 22.188 -12.773 -2.322 1 87.44 119 ALA B CA 1
ATOM 3037 C C . ALA B 1 119 ? 23.062 -12.57 -1.094 1 87.44 119 ALA B C 1
ATOM 3039 O O . ALA B 1 119 ? 23.734 -13.508 -0.642 1 87.44 119 ALA B O 1
ATOM 3040 N N . ASP B 1 120 ? 23.062 -11.414 -0.522 1 89.94 120 ASP B N 1
ATOM 3041 C CA . ASP B 1 120 ? 23.922 -11.102 0.62 1 89.94 120 ASP B CA 1
ATOM 3042 C C . ASP B 1 120 ? 23.297 -11.617 1.921 1 89.94 120 ASP B C 1
ATOM 3044 O O . ASP B 1 120 ? 23.969 -12.281 2.711 1 89.94 120 ASP B O 1
ATOM 3048 N N . THR B 1 121 ? 22 -11.406 2.119 1 89.81 121 THR B N 1
ATOM 3049 C CA . THR B 1 121 ? 21.359 -11.758 3.379 1 89.81 121 THR B CA 1
ATOM 3050 C C . THR B 1 121 ? 20.719 -13.141 3.295 1 89.81 121 THR B C 1
ATOM 3052 O O . THR B 1 121 ? 20.391 -13.75 4.32 1 89.81 121 THR B O 1
ATOM 3055 N N . GLY B 1 122 ? 20.469 -13.594 2.096 1 91.56 122 GLY B N 1
ATOM 3056 C CA . GLY B 1 122 ? 19.781 -14.867 1.91 1 91.56 122 GLY B CA 1
ATOM 3057 C C . GLY B 1 122 ? 18.281 -14.766 2.102 1 91.56 122 GLY B C 1
ATOM 3058 O O . GLY B 1 122 ? 17.594 -15.789 2.129 1 91.56 122 GLY B O 1
ATOM 3059 N N . GLU B 1 123 ? 17.766 -13.594 2.285 1 94.25 123 GLU B N 1
ATOM 3060 C CA . GLU B 1 123 ? 16.328 -13.367 2.443 1 94.25 123 GLU B CA 1
ATOM 3061 C C . GLU B 1 123 ? 15.625 -13.328 1.09 1 94.25 123 GLU B C 1
ATOM 3063 O O . GLU B 1 123 ? 16.25 -13.023 0.07 1 94.25 123 GLU B O 1
ATOM 3068 N N . ALA B 1 124 ? 14.352 -13.727 1.14 1 96.44 124 ALA B N 1
ATOM 3069 C CA . ALA B 1 124 ? 13.562 -13.688 -0.09 1 96.44 124 ALA B CA 1
ATOM 3070 C C . ALA B 1 124 ? 12.102 -13.359 0.205 1 96.44 124 ALA B C 1
ATOM 3072 O O . ALA B 1 124 ? 11.641 -13.516 1.341 1 96.44 124 ALA B O 1
ATOM 3073 N N . GLU B 1 125 ? 11.43 -12.844 -0.808 1 96.44 125 GLU B N 1
ATOM 3074 C CA . GLU B 1 125 ? 10 -12.57 -0.759 1 96.44 125 GLU B CA 1
ATOM 3075 C C . GLU B 1 125 ? 9.312 -12.969 -2.064 1 96.44 125 GLU B C 1
ATOM 3077 O O . GLU B 1 125 ? 9.961 -13.031 -3.113 1 96.44 125 GLU B O 1
ATOM 3082 N N . GLY B 1 126 ? 8.039 -13.281 -1.941 1 97.31 126 GLY B N 1
ATOM 3083 C CA . GLY B 1 126 ? 7.246 -13.602 -3.119 1 97.31 126 GLY B CA 1
ATOM 3084 C C . GLY B 1 126 ? 5.762 -13.367 -2.926 1 97.31 126 GLY B C 1
ATOM 3085 O O . GLY B 1 126 ? 5.328 -12.961 -1.844 1 97.31 126 GLY B O 1
ATOM 3086 N N . VAL B 1 127 ? 4.98 -13.531 -4.098 1 95.38 127 VAL B N 1
ATOM 3087 C CA . VAL B 1 127 ? 3.525 -13.445 -4.035 1 95.38 127 VAL B CA 1
ATOM 3088 C C . VAL B 1 127 ? 2.91 -14.672 -4.711 1 95.38 127 VAL B C 1
ATOM 3090 O O . VAL B 1 127 ? 3.416 -15.148 -5.727 1 95.38 127 VAL B O 1
ATOM 3093 N N . TRP B 1 128 ? 1.825 -15.211 -4.078 1 95.69 128 TRP B N 1
ATOM 3094 C CA . TRP B 1 128 ? 1.039 -16.312 -4.629 1 95.69 128 TRP B CA 1
ATOM 3095 C C . TRP B 1 128 ? 0.136 -15.82 -5.758 1 95.69 128 TRP B C 1
ATOM 3097 O O . TRP B 1 128 ? -0.829 -15.094 -5.516 1 95.69 128 TRP B O 1
ATOM 3107 N N . LEU B 1 129 ? 0.324 -16.312 -7 1 94.25 129 LEU B N 1
ATOM 3108 C CA . LEU B 1 129 ? -0.199 -15.688 -8.211 1 94.25 129 LEU B CA 1
ATOM 3109 C C . LEU B 1 129 ? -1.673 -16.031 -8.406 1 94.25 129 LEU B C 1
ATOM 3111 O O . LEU B 1 129 ? -2.377 -15.359 -9.164 1 94.25 129 LEU B O 1
ATOM 3115 N N . THR B 1 130 ? -2.191 -17.078 -7.691 1 90.31 130 THR B N 1
ATOM 3116 C CA . THR B 1 130 ? -3.467 -17.594 -8.18 1 90.31 130 THR B CA 1
ATOM 3117 C C . THR B 1 130 ? -4.512 -17.594 -7.07 1 90.31 130 THR B C 1
ATOM 3119 O O . THR B 1 130 ? -5.66 -17.969 -7.293 1 90.31 130 THR B O 1
ATOM 3122 N N . MET B 1 131 ? -4.172 -17.141 -5.906 1 88.12 131 MET B N 1
ATOM 3123 C CA . MET B 1 131 ? -5.125 -17.203 -4.801 1 88.12 131 MET B CA 1
ATOM 3124 C C . MET B 1 131 ? -5.934 -15.914 -4.707 1 88.12 131 MET B C 1
ATOM 3126 O O . MET B 1 131 ? -5.41 -14.867 -4.32 1 88.12 131 MET B O 1
ATOM 3130 N N . ARG B 1 132 ? -7.227 -16.078 -4.98 1 85.31 132 ARG B N 1
ATOM 3131 C CA . ARG B 1 132 ? -8.125 -14.938 -4.922 1 85.31 132 ARG B CA 1
ATOM 3132 C C . ARG B 1 132 ? -8.594 -14.68 -3.494 1 85.31 132 ARG B C 1
ATOM 3134 O O . ARG B 1 132 ? -8.852 -15.617 -2.74 1 85.31 132 ARG B O 1
ATOM 3141 N N . THR B 1 133 ? -8.852 -13.406 -3.207 1 81.31 133 THR B N 1
ATOM 3142 C CA . THR B 1 133 ? -9.383 -13.031 -1.902 1 81.31 133 THR B CA 1
ATOM 3143 C C . THR B 1 133 ? -10.906 -13.039 -1.92 1 81.31 133 THR B C 1
ATOM 3145 O O . THR B 1 133 ? -11.547 -12.922 -0.871 1 81.31 133 THR B O 1
ATOM 3148 N N . GLY B 1 134 ? -11.547 -13.164 -3.197 1 78.5 134 GLY B N 1
ATOM 3149 C CA . GLY B 1 134 ? -12.984 -12.992 -3.357 1 78.5 134 GLY B CA 1
ATOM 3150 C C . GLY B 1 134 ? -13.398 -11.539 -3.465 1 78.5 134 GLY B C 1
ATOM 3151 O O . GLY B 1 134 ? -14.586 -11.234 -3.646 1 78.5 134 GLY B O 1
ATOM 3152 N N . GLN B 1 135 ? -12.461 -10.695 -3.404 1 81.38 135 GLN B N 1
ATOM 3153 C CA . GLN B 1 135 ? -12.727 -9.266 -3.502 1 81.38 135 GLN B CA 1
ATOM 3154 C C . GLN B 1 135 ? -12.164 -8.68 -4.797 1 81.38 135 GLN B C 1
ATOM 3156 O O . GLN B 1 135 ? -11.258 -9.266 -5.398 1 81.38 135 GLN B O 1
ATOM 3161 N N . LEU B 1 136 ? -12.812 -7.617 -5.262 1 85.44 136 LEU B N 1
ATOM 3162 C CA . LEU B 1 136 ? -12.289 -6.766 -6.324 1 85.44 136 LEU B CA 1
ATOM 3163 C C . LEU B 1 136 ? -11.625 -5.52 -5.746 1 85.44 136 LEU B C 1
ATOM 3165 O O . LEU B 1 136 ? -11.914 -5.129 -4.613 1 85.44 136 LEU B O 1
ATOM 3169 N N . MET B 1 137 ? -10.734 -4.934 -6.492 1 85.5 137 MET B N 1
ATOM 3170 C CA . MET B 1 137 ? -10.039 -3.74 -6.02 1 85.5 137 MET B CA 1
ATOM 3171 C C . MET B 1 137 ? -11.031 -2.668 -5.586 1 85.5 137 MET B C 1
ATOM 3173 O O . MET B 1 137 ? -10.789 -1.946 -4.617 1 85.5 137 MET B O 1
ATOM 3177 N N . GLY B 1 138 ? -12.086 -2.551 -6.289 1 83.5 138 GLY B N 1
ATOM 3178 C CA . GLY B 1 138 ? -13.141 -1.627 -5.891 1 83.5 138 GLY B CA 1
ATOM 3179 C C . GLY B 1 138 ? -13.711 -1.933 -4.52 1 83.5 138 GLY B C 1
ATOM 3180 O O . GLY B 1 138 ? -14.008 -1.02 -3.748 1 83.5 138 GLY B O 1
ATOM 3181 N N . ASP B 1 139 ? -13.883 -3.275 -4.297 1 77.25 139 ASP B N 1
ATOM 3182 C CA . ASP B 1 139 ? -14.391 -3.705 -2.998 1 77.25 139 ASP B CA 1
ATOM 3183 C C . ASP B 1 139 ? -13.391 -3.383 -1.887 1 77.25 139 ASP B C 1
ATOM 3185 O O . ASP B 1 139 ? -13.781 -3.18 -0.736 1 77.25 139 ASP B O 1
ATOM 3189 N N . PHE B 1 140 ? -12.234 -3.342 -2.438 1 74.62 140 PHE B N 1
ATOM 3190 C CA . PHE B 1 140 ? -11.141 -3.141 -1.502 1 74.62 140 PHE B CA 1
ATOM 3191 C C . PHE B 1 140 ? -11.172 -1.734 -0.918 1 74.62 140 PHE B C 1
ATOM 3193 O O . PHE B 1 140 ? -10.742 -1.517 0.218 1 74.62 140 PHE B O 1
ATOM 3200 N N . VAL B 1 141 ? -11.805 -0.857 -1.63 1 79.94 141 VAL B N 1
ATOM 3201 C CA . VAL B 1 141 ? -11.812 0.513 -1.126 1 79.94 141 VAL B CA 1
ATOM 3202 C C . VAL B 1 141 ? -13.25 1.001 -0.972 1 79.94 141 VAL B C 1
ATOM 3204 O O . VAL B 1 141 ? -13.492 2.203 -0.837 1 79.94 141 VAL B O 1
ATOM 3207 N N . ASN B 1 142 ? -14.227 0.193 -1.042 1 81.19 142 ASN B N 1
ATOM 3208 C CA . ASN B 1 142 ? -15.633 0.567 -1.064 1 81.19 142 ASN B CA 1
ATOM 3209 C C . ASN B 1 142 ? -15.984 1.511 0.083 1 81.19 142 ASN B C 1
ATOM 3211 O O . ASN B 1 142 ? -16.562 2.574 -0.137 1 81.19 142 ASN B O 1
ATOM 3215 N N . ASN B 1 143 ? -15.664 1.146 1.335 1 86.94 143 ASN B N 1
ATOM 3216 C CA . ASN B 1 143 ? -16 1.99 2.477 1 86.94 143 ASN B CA 1
ATOM 3217 C C . ASN B 1 143 ? -15.203 3.291 2.463 1 86.94 143 ASN B C 1
ATOM 3219 O O . ASN B 1 143 ? -15.547 4.242 3.168 1 86.94 143 ASN B O 1
ATOM 3223 N N . PHE B 1 144 ? -14.18 3.326 1.643 1 90.25 144 PHE B N 1
ATOM 3224 C CA . PHE B 1 144 ? -13.266 4.461 1.711 1 90.25 144 PHE B CA 1
ATOM 3225 C C . PHE B 1 144 ? -13.25 5.223 0.391 1 90.25 144 PHE B C 1
ATOM 3227 O O . PHE B 1 144 ? -12.43 6.121 0.197 1 90.25 144 PHE B O 1
ATOM 3234 N N . HIS B 1 145 ? -14.156 4.918 -0.521 1 86.56 145 HIS B N 1
ATOM 3235 C CA . HIS B 1 145 ? -14.148 5.469 -1.871 1 86.56 145 HIS B CA 1
ATOM 3236 C C . HIS B 1 145 ? -14.203 6.992 -1.844 1 86.56 145 HIS B C 1
ATOM 3238 O O . HIS B 1 145 ? -13.609 7.656 -2.697 1 86.56 145 HIS B O 1
ATOM 3244 N N . SER B 1 146 ? -14.883 7.559 -0.813 1 88.19 146 SER B N 1
ATOM 3245 C CA . SER B 1 146 ? -15.07 9.008 -0.755 1 88.19 146 SER B CA 1
ATOM 3246 C C . SER B 1 146 ? -13.992 9.672 0.092 1 88.19 146 SER B C 1
ATOM 3248 O O . SER B 1 146 ? -13.992 10.891 0.256 1 88.19 146 SER B O 1
ATOM 3250 N N . ARG B 1 147 ? -13.102 8.828 0.638 1 91 147 ARG B N 1
ATOM 3251 C CA . ARG B 1 147 ? -12.023 9.391 1.448 1 91 147 ARG B CA 1
ATOM 3252 C C . ARG B 1 147 ? -10.922 9.969 0.568 1 91 147 ARG B C 1
ATOM 3254 O O . ARG B 1 147 ? -10.547 9.367 -0.441 1 91 147 ARG B O 1
ATOM 3261 N N . PRO B 1 148 ? -10.438 11.172 0.981 1 89.88 148 PRO B N 1
ATOM 3262 C CA . PRO B 1 148 ? -9.344 11.734 0.184 1 89.88 148 PRO B CA 1
ATOM 3263 C C . PRO B 1 148 ? -8.062 10.898 0.269 1 89.88 148 PRO B C 1
ATOM 3265 O O . PRO B 1 148 ? -7.773 10.312 1.314 1 89.88 148 PRO B O 1
ATOM 3268 N N . LEU B 1 149 ? -7.422 10.844 -0.84 1 88.62 149 LEU B N 1
ATOM 3269 C CA . LEU B 1 149 ? -6.051 10.344 -0.866 1 88.62 149 LEU B CA 1
ATOM 3270 C C . LEU B 1 149 ? -5.055 11.492 -0.726 1 88.62 149 LEU B C 1
ATOM 3272 O O . LEU B 1 149 ? -4.984 12.367 -1.589 1 88.62 149 LEU B O 1
ATOM 3276 N N . LEU B 1 150 ? -4.254 11.422 0.343 1 91.31 150 LEU B N 1
ATOM 3277 C CA . LEU B 1 150 ? -3.336 12.516 0.653 1 91.31 150 LEU B CA 1
ATOM 3278 C C . LEU B 1 150 ? -1.929 12.195 0.158 1 91.31 150 LEU B C 1
ATOM 3280 O O . LEU B 1 150 ? -1.574 11.023 -0.01 1 91.31 150 LEU B O 1
ATOM 3284 N N . TYR B 1 151 ? -1.234 13.305 -0.119 1 87.19 151 TYR B N 1
ATOM 3285 C CA . TYR B 1 151 ? 0.193 13.234 -0.409 1 87.19 151 TYR B CA 1
ATOM 3286 C C . TYR B 1 151 ? 1.008 13.148 0.876 1 87.19 151 TYR B C 1
ATOM 3288 O O . TYR B 1 151 ? 1.127 14.141 1.607 1 87.19 151 TYR B O 1
ATOM 3296 N N . GLY B 1 152 ? 1.725 12.055 1.05 1 92.56 152 GLY B N 1
ATOM 3297 C CA . GLY B 1 152 ? 2.465 11.867 2.287 1 92.56 152 GLY B CA 1
ATOM 3298 C C . GLY B 1 152 ? 3.869 12.438 2.236 1 92.56 152 GLY B C 1
ATOM 3299 O O . GLY B 1 152 ? 4.477 12.703 3.277 1 92.56 152 GLY B O 1
ATOM 3300 N N . GLY B 1 153 ? 4.426 12.547 0.97 1 90.31 153 GLY B N 1
ATOM 3301 C CA . GLY B 1 153 ? 5.793 13.023 0.815 1 90.31 153 GLY B CA 1
ATOM 3302 C C . GLY B 1 153 ? 6.434 12.586 -0.486 1 90.31 153 GLY B C 1
ATOM 3303 O O . GLY B 1 153 ? 5.793 11.93 -1.312 1 90.31 153 GLY B O 1
ATOM 3304 N N . PRO B 1 154 ? 7.742 13.008 -0.567 1 86.25 154 PRO B N 1
ATOM 3305 C CA . PRO B 1 154 ? 8.383 12.82 -1.871 1 86.25 154 PRO B CA 1
ATOM 3306 C C . PRO B 1 154 ? 9 11.43 -2.031 1 86.25 154 PRO B C 1
ATOM 3308 O O . PRO B 1 154 ? 9.391 11.047 -3.139 1 86.25 154 PRO B O 1
ATOM 3311 N N . VAL B 1 155 ? 9.047 10.641 -0.979 1 84.94 155 VAL B N 1
ATOM 3312 C CA . VAL B 1 155 ? 9.68 9.328 -1.071 1 84.94 155 VAL B CA 1
ATOM 3313 C C . VAL B 1 155 ? 8.633 8.273 -1.423 1 84.94 155 VAL B C 1
ATOM 3315 O O . VAL B 1 155 ? 7.613 8.148 -0.738 1 84.94 155 VAL B O 1
ATOM 3318 N N . ASP B 1 156 ? 8.898 7.625 -2.453 1 74.75 156 ASP B N 1
ATOM 3319 C CA . ASP B 1 156 ? 7.977 6.613 -2.961 1 74.75 156 ASP B CA 1
ATOM 3320 C C . ASP B 1 156 ? 7.703 5.543 -1.908 1 74.75 156 ASP B C 1
ATOM 3322 O O . ASP B 1 156 ? 8.633 4.988 -1.321 1 74.75 156 ASP B O 1
ATOM 3326 N N . ALA B 1 157 ? 6.449 5.285 -1.621 1 77.5 157 ALA B N 1
ATOM 3327 C CA . ALA B 1 157 ? 5.957 4.266 -0.698 1 77.5 157 ALA B CA 1
ATOM 3328 C C . ALA B 1 157 ? 4.539 3.84 -1.055 1 77.5 157 ALA B C 1
ATOM 3330 O O . ALA B 1 157 ? 3.812 4.574 -1.729 1 77.5 157 ALA B O 1
ATOM 3331 N N . SER B 1 158 ? 4.242 2.639 -0.775 1 75.69 158 SER B N 1
ATOM 3332 C CA . SER B 1 158 ? 2.895 2.127 -1.007 1 75.69 158 SER B CA 1
ATOM 3333 C C . SER B 1 158 ? 1.862 2.902 -0.194 1 75.69 158 SER B C 1
ATOM 3335 O O . SER B 1 158 ? 2.217 3.65 0.718 1 75.69 158 SER B O 1
ATOM 3337 N N . LEU B 1 159 ? 0.624 2.709 -0.583 1 84.62 159 LEU B N 1
ATOM 3338 C CA . LEU B 1 159 ? -0.503 3.277 0.149 1 84.62 159 LEU B CA 1
ATOM 3339 C C . LEU B 1 159 ? -0.45 2.883 1.62 1 84.62 159 LEU B C 1
ATOM 3341 O O . LEU B 1 159 ? -0.173 1.726 1.947 1 84.62 159 LEU B O 1
ATOM 3345 N N . THR B 1 160 ? -0.504 3.879 2.535 1 90.12 160 THR B N 1
ATOM 3346 C CA . THR B 1 160 ? -0.644 3.617 3.963 1 90.12 160 THR B CA 1
ATOM 3347 C C . THR B 1 160 ? -1.828 4.387 4.539 1 90.12 160 THR B C 1
ATOM 3349 O O . THR B 1 160 ? -2.473 5.164 3.834 1 90.12 160 THR B O 1
ATOM 3352 N N . MET B 1 161 ? -2.182 4.059 5.848 1 93.62 161 MET B N 1
ATOM 3353 C CA . MET B 1 161 ? -3.297 4.734 6.5 1 93.62 161 MET B CA 1
ATOM 3354 C C . MET B 1 161 ? -2.99 4.988 7.973 1 93.62 161 MET B C 1
ATOM 3356 O O . MET B 1 161 ? -2.182 4.281 8.578 1 93.62 161 MET B O 1
ATOM 3360 N N . VAL B 1 162 ? -3.533 6.062 8.555 1 95.75 162 VAL B N 1
ATOM 3361 C CA . VAL B 1 162 ? -3.498 6.418 9.969 1 95.75 162 VAL B CA 1
ATOM 3362 C C . VAL B 1 162 ? -4.91 6.387 10.547 1 95.75 162 VAL B C 1
ATOM 3364 O O . VAL B 1 162 ? -5.848 6.906 9.938 1 95.75 162 VAL B O 1
ATOM 3367 N N . HIS B 1 163 ? -5.016 5.711 11.68 1 95.44 163 HIS B N 1
ATOM 3368 C CA . HIS B 1 163 ? -6.34 5.516 12.258 1 95.44 163 HIS B CA 1
ATOM 3369 C C . HIS B 1 163 ? -6.242 5.152 13.734 1 95.44 163 HIS B C 1
ATOM 3371 O O . HIS B 1 163 ? -5.152 4.883 14.242 1 95.44 163 HIS B O 1
ATOM 3377 N N . PRO B 1 164 ? -7.375 5.219 14.5 1 95.06 164 PRO B N 1
ATOM 3378 C CA . PRO B 1 164 ? -7.332 4.961 15.938 1 95.06 164 PRO B CA 1
ATOM 3379 C C . PRO B 1 164 ? -7.773 3.541 16.297 1 95.06 164 PRO B C 1
ATOM 3381 O O . PRO B 1 164 ? -8.18 3.285 17.438 1 95.06 164 PRO B O 1
ATOM 3384 N N . TYR B 1 165 ? -7.695 2.623 15.391 1 94.25 165 TYR B N 1
ATOM 3385 C CA . TYR B 1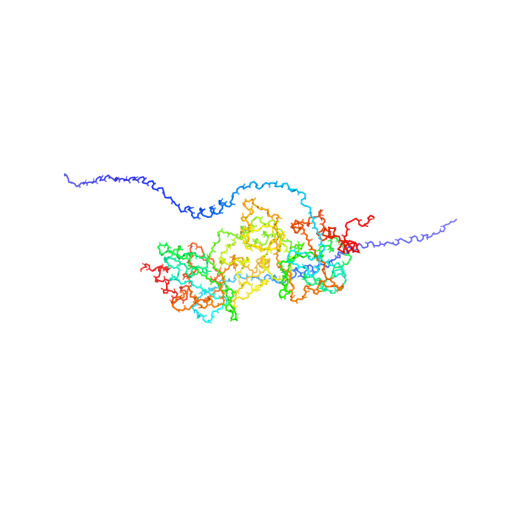 165 ? -8.281 1.312 15.633 1 94.25 165 TYR B CA 1
ATOM 3386 C C . TYR B 1 165 ? -7.211 0.234 15.711 1 94.25 165 TYR B C 1
ATOM 3388 O O . TYR B 1 165 ? -6.746 -0.262 14.68 1 94.25 165 TYR B O 1
ATOM 3396 N N . PRO B 1 166 ? -6.941 -0.247 16.953 1 93.94 166 PRO B N 1
ATOM 3397 C CA . PRO B 1 166 ? -5.953 -1.32 17.094 1 93.94 166 PRO B CA 1
ATOM 3398 C C . PRO B 1 166 ? -6.449 -2.654 16.547 1 93.94 166 PRO B C 1
ATOM 3400 O O . PRO B 1 166 ? -5.652 -3.566 16.312 1 93.94 166 PRO B O 1
ATOM 3403 N N . GLN B 1 167 ? -7.688 -2.732 16.266 1 91.75 167 GLN B N 1
ATOM 3404 C CA . GLN B 1 167 ? -8.312 -3.977 15.836 1 91.75 167 GLN B CA 1
ATOM 3405 C C . GLN B 1 167 ? -8 -4.27 14.367 1 91.75 167 GLN B C 1
ATOM 3407 O O . GLN B 1 167 ? -8.188 -5.398 13.906 1 91.75 167 GLN B O 1
ATOM 3412 N N . VAL B 1 168 ? -7.531 -3.332 13.641 1 91.19 168 VAL B N 1
ATOM 3413 C CA . VAL B 1 168 ? -7.191 -3.545 12.242 1 91.19 168 VAL B CA 1
ATOM 3414 C C . VAL B 1 168 ? -5.902 -4.359 12.141 1 91.19 168 VAL B C 1
ATOM 3416 O O . VAL B 1 168 ? -4.848 -3.92 12.594 1 91.19 168 VAL B O 1
ATOM 3419 N N . PRO B 1 169 ? -5.984 -5.461 11.5 1 85.31 169 PRO B N 1
ATOM 3420 C CA . PRO B 1 169 ? -4.793 -6.309 11.438 1 85.31 169 PRO B CA 1
ATOM 3421 C C . PRO B 1 169 ? -3.611 -5.621 10.75 1 85.31 169 PRO B C 1
ATOM 3423 O O . PRO B 1 169 ? -3.785 -4.973 9.719 1 85.31 169 PRO B O 1
ATOM 3426 N N . GLY B 1 170 ? -2.461 -5.777 11.414 1 85.38 170 GLY B N 1
ATOM 3427 C CA . GLY B 1 170 ? -1.253 -5.242 10.805 1 85.38 170 GLY B CA 1
ATOM 3428 C C . GLY B 1 170 ? -0.971 -3.805 11.203 1 85.38 170 GLY B C 1
ATOM 3429 O O . GLY B 1 170 ? 0.036 -3.229 10.781 1 85.38 170 GLY B O 1
ATOM 3430 N N . SER B 1 171 ? -1.86 -3.246 12 1 90.62 171 SER B N 1
ATOM 3431 C CA . SER B 1 171 ? -1.652 -1.873 12.445 1 90.62 171 SER B CA 1
ATOM 3432 C C . SER B 1 171 ? -0.502 -1.786 13.445 1 90.62 171 SER B C 1
ATOM 3434 O O . SER B 1 171 ? -0.356 -2.654 14.312 1 90.62 171 SER B O 1
ATOM 3436 N N . LYS B 1 172 ? 0.284 -0.774 13.281 1 90.56 172 LYS B N 1
ATOM 3437 C CA . LYS B 1 172 ? 1.387 -0.51 14.203 1 90.56 172 LYS B CA 1
ATOM 3438 C C . LYS B 1 172 ? 1.095 0.707 15.078 1 90.56 172 LYS B C 1
ATOM 3440 O O . LYS B 1 172 ? 0.752 1.775 14.562 1 90.56 172 LYS B O 1
ATOM 3445 N N . PRO B 1 173 ? 1.213 0.543 16.375 1 93.62 173 PRO B N 1
ATOM 3446 C CA . PRO B 1 173 ? 0.976 1.7 17.234 1 93.62 173 PRO B CA 1
ATOM 3447 C C . PRO B 1 173 ? 2.021 2.797 17.062 1 93.62 173 PRO B C 1
ATOM 3449 O O . PRO B 1 173 ? 3.213 2.506 16.938 1 93.62 173 PRO B O 1
ATOM 3452 N N . LEU B 1 174 ? 1.375 4.008 16.922 1 92.44 174 LEU B N 1
ATOM 3453 C CA . LEU B 1 174 ? 2.24 5.18 16.953 1 92.44 174 LEU B CA 1
ATOM 3454 C C . LEU B 1 174 ? 2.367 5.723 18.375 1 92.44 174 LEU B C 1
ATOM 3456 O O . LEU B 1 174 ? 1.41 6.277 18.922 1 92.44 174 LEU B O 1
ATOM 3460 N N . ALA B 1 175 ? 3.338 5.297 19.078 1 79.5 175 ALA B N 1
ATOM 3461 C CA . ALA B 1 175 ? 3.557 5.641 20.484 1 79.5 175 ALA B CA 1
ATOM 3462 C C . ALA B 1 175 ? 2.377 5.195 21.344 1 79.5 175 ALA B C 1
ATOM 3464 O O . ALA B 1 175 ? 1.603 4.324 20.938 1 79.5 175 ALA B O 1
ATOM 3465 N N . ASP B 1 176 ? 2.18 5.68 22.469 1 77.38 176 ASP B N 1
ATOM 3466 C CA . ASP B 1 176 ? 1.159 5.266 23.438 1 77.38 176 ASP B CA 1
ATOM 3467 C C . ASP B 1 176 ? -0.09 6.137 23.312 1 77.38 176 ASP B C 1
ATOM 3469 O O . ASP B 1 176 ? -0.948 6.121 24.203 1 77.38 176 ASP B O 1
ATOM 3473 N N . GLY B 1 177 ? -0.333 6.691 22.203 1 77.75 177 GLY B N 1
ATOM 3474 C CA . GLY B 1 177 ? -1.366 7.715 22.172 1 77.75 177 GLY B CA 1
ATOM 3475 C C . GLY B 1 177 ? -2.625 7.27 21.453 1 77.75 177 GLY B C 1
ATOM 3476 O O . GLY B 1 177 ? -3.553 8.062 21.281 1 77.75 177 GLY B O 1
ATOM 3477 N N . GLY B 1 178 ? -2.703 6.086 21 1 89.81 178 GLY B N 1
ATOM 3478 C CA . GLY B 1 178 ? -3.951 5.613 20.422 1 89.81 178 GLY B CA 1
ATOM 3479 C C . GLY B 1 178 ? -4.004 5.77 18.906 1 89.81 178 GLY B C 1
ATOM 3480 O O . GLY B 1 178 ? -5.059 5.59 18.297 1 89.81 178 GLY B O 1
ATOM 3481 N N . LEU B 1 179 ? -2.898 6.172 18.375 1 94.31 179 LEU B N 1
ATOM 3482 C CA . LEU B 1 179 ? -2.811 6.281 16.922 1 94.31 179 LEU B CA 1
ATOM 3483 C C . LEU B 1 179 ? -2.062 5.094 16.328 1 94.31 179 LEU B C 1
ATOM 3485 O O . LEU B 1 179 ? -1.067 4.637 16.906 1 94.31 179 LEU B O 1
ATOM 3489 N N . TYR B 1 180 ? -2.551 4.668 15.188 1 95.38 180 TYR B N 1
ATOM 3490 C CA . TYR B 1 180 ? -1.955 3.508 14.531 1 95.38 180 TYR B CA 1
ATOM 3491 C C . TYR B 1 180 ? -1.644 3.807 13.07 1 95.38 180 TYR B C 1
ATOM 3493 O O . TYR B 1 180 ? -2.361 4.57 12.422 1 95.38 180 TYR B O 1
ATOM 3501 N N . LEU B 1 181 ? -0.574 3.17 12.68 1 94.38 181 LEU B N 1
ATOM 3502 C CA . LEU B 1 181 ? -0.118 3.289 11.297 1 94.38 181 LEU B CA 1
ATOM 3503 C C . LEU B 1 181 ? -0.377 1.999 10.531 1 94.38 181 LEU B C 1
ATOM 3505 O O . LEU B 1 181 ? -0.087 0.907 11.023 1 94.38 181 LEU B O 1
ATOM 3509 N N . GLY B 1 182 ? -0.941 2.201 9.32 1 91.5 182 GLY B N 1
ATOM 3510 C CA . GLY B 1 182 ? -1.041 1.073 8.414 1 91.5 182 GLY B CA 1
ATOM 3511 C C . GLY B 1 182 ? -2.168 0.12 8.758 1 91.5 182 GLY B C 1
ATOM 3512 O O . GLY B 1 182 ? -3.229 0.547 9.219 1 91.5 182 GLY B O 1
ATOM 3513 N N . GLY B 1 183 ? -1.882 -1.194 8.414 1 86.62 183 GLY B N 1
ATOM 3514 C CA . GLY B 1 183 ? -2.904 -2.219 8.547 1 86.62 183 GLY B CA 1
ATOM 3515 C C . GLY B 1 183 ? -3.463 -2.678 7.211 1 86.62 183 GLY B C 1
ATOM 3516 O O . GLY B 1 183 ? -3.223 -2.045 6.184 1 86.62 183 GLY B O 1
ATOM 3517 N N . SER B 1 184 ? -4.145 -3.773 7.316 1 80.69 184 SER B N 1
ATOM 3518 C CA . SER B 1 184 ? -4.746 -4.324 6.105 1 80.69 184 SER B CA 1
ATOM 3519 C C . SER B 1 184 ? -5.992 -3.537 5.703 1 80.69 184 SER B C 1
ATOM 3521 O O . SER B 1 184 ? -6.871 -3.293 6.527 1 80.69 184 SER B O 1
ATOM 3523 N N . LEU B 1 185 ? -5.926 -3.15 4.414 1 83.88 185 LEU B N 1
ATOM 3524 C CA . LEU B 1 185 ? -7.082 -2.418 3.914 1 83.88 185 LEU B CA 1
ATOM 3525 C C . LEU B 1 185 ? -8.352 -3.262 4.027 1 83.88 185 LEU B C 1
ATOM 3527 O O . LEU B 1 185 ? -9.414 -2.748 4.379 1 83.88 185 LEU B O 1
ATOM 3531 N N . ALA B 1 186 ? -8.266 -4.531 3.689 1 76.88 186 ALA B N 1
ATOM 3532 C CA . ALA B 1 186 ? -9.398 -5.441 3.832 1 76.88 186 ALA B CA 1
ATOM 3533 C C . ALA B 1 186 ? -9.891 -5.477 5.273 1 76.88 186 ALA B C 1
ATOM 3535 O O . ALA B 1 186 ? -11.102 -5.473 5.52 1 76.88 186 ALA B O 1
ATOM 3536 N N . GLY B 1 187 ? -8.93 -5.543 6.141 1 84.06 187 GLY B N 1
ATOM 3537 C CA . GLY B 1 187 ? -9.297 -5.508 7.547 1 84.06 187 GLY B CA 1
ATOM 3538 C C . GLY B 1 187 ? -9.992 -4.223 7.953 1 84.06 187 GLY B C 1
ATOM 3539 O O . GLY B 1 187 ? -10.938 -4.242 8.742 1 84.06 187 GLY B O 1
ATOM 3540 N N . ALA B 1 188 ? -9.445 -3.119 7.504 1 90.75 188 ALA B N 1
ATOM 3541 C CA . ALA B 1 188 ? -10.078 -1.83 7.77 1 90.75 188 ALA B CA 1
ATOM 3542 C C . ALA B 1 188 ? -11.5 -1.798 7.234 1 90.75 188 ALA B C 1
ATOM 3544 O O . ALA B 1 188 ? -12.414 -1.33 7.918 1 90.75 188 ALA B O 1
ATOM 3545 N N . GLN B 1 189 ? -11.734 -2.254 6.043 1 86.19 189 GLN B N 1
ATOM 3546 C CA . GLN B 1 189 ? -13.062 -2.307 5.449 1 86.19 189 GLN B CA 1
ATOM 3547 C C . GLN B 1 189 ? -14.016 -3.145 6.297 1 86.19 189 GLN B C 1
ATOM 3549 O O . GLN B 1 189 ? -15.148 -2.734 6.559 1 86.19 189 GLN B O 1
ATOM 3554 N N . ALA B 1 190 ? -13.531 -4.258 6.676 1 85.25 190 ALA B N 1
ATOM 3555 C CA . ALA B 1 190 ? -14.352 -5.137 7.5 1 85.25 190 ALA B CA 1
ATOM 3556 C C . ALA B 1 190 ? -14.742 -4.453 8.805 1 85.25 190 ALA B C 1
ATOM 3558 O O . ALA B 1 190 ? -15.891 -4.559 9.25 1 85.25 190 ALA B O 1
ATOM 3559 N N . TRP B 1 191 ? -13.758 -3.758 9.391 1 91.56 191 TRP B N 1
ATOM 3560 C CA . TRP B 1 191 ? -13.984 -3.051 10.648 1 91.56 191 TRP B CA 1
ATOM 3561 C C . TRP B 1 191 ? -15.086 -2.008 10.492 1 91.56 191 TRP B C 1
ATOM 3563 O O . TRP B 1 191 ? -15.969 -1.899 11.344 1 91.56 191 TRP B O 1
ATOM 3573 N N . VAL B 1 192 ? -15.086 -1.319 9.453 1 91.06 192 VAL B N 1
ATOM 3574 C CA . VAL B 1 192 ? -16.078 -0.283 9.195 1 91.06 192 VAL B CA 1
ATOM 3575 C C . VAL B 1 192 ? -17.422 -0.929 8.844 1 91.06 192 VAL B C 1
ATOM 3577 O O . VAL B 1 192 ? -18.469 -0.494 9.32 1 91.06 192 VAL B O 1
ATOM 3580 N N . ASP B 1 193 ? -17.422 -1.955 8.07 1 87.12 193 ASP B N 1
ATOM 3581 C CA . ASP B 1 193 ? -18.641 -2.648 7.652 1 87.12 193 ASP B CA 1
ATOM 3582 C C . ASP B 1 193 ? -19.391 -3.219 8.859 1 87.12 193 ASP B C 1
ATOM 3584 O O . ASP B 1 193 ? -20.609 -3.271 8.859 1 87.12 193 ASP B O 1
ATOM 3588 N N . ASP B 1 194 ? -18.656 -3.605 9.789 1 90.44 194 ASP B N 1
ATOM 3589 C CA . ASP B 1 194 ? -19.25 -4.195 10.984 1 90.44 194 ASP B CA 1
ATOM 3590 C C . ASP B 1 194 ? -19.844 -3.123 11.891 1 90.44 194 ASP B C 1
ATOM 3592 O O . ASP B 1 194 ? -20.406 -3.434 12.938 1 90.44 194 ASP B O 1
ATOM 3596 N N . GLY B 1 195 ? -19.641 -1.895 11.508 1 90.38 195 GLY B N 1
ATOM 3597 C CA . GLY B 1 195 ? -20.188 -0.789 12.289 1 90.38 195 GLY B CA 1
ATOM 3598 C C . GLY B 1 195 ? -19.359 -0.46 13.516 1 90.38 195 GLY B C 1
ATOM 3599 O O . GLY B 1 195 ? -19.812 0.246 14.414 1 90.38 195 GLY B O 1
ATOM 3600 N N . GLN B 1 196 ? -18.141 -1.04 13.617 1 90.69 196 GLN B N 1
ATOM 3601 C CA . GLN B 1 196 ? -17.297 -0.869 14.805 1 90.69 196 GLN B CA 1
ATOM 3602 C C . GLN B 1 196 ? -16.406 0.36 14.672 1 90.69 196 GLN B C 1
ATOM 3604 O O . GLN B 1 196 ? -15.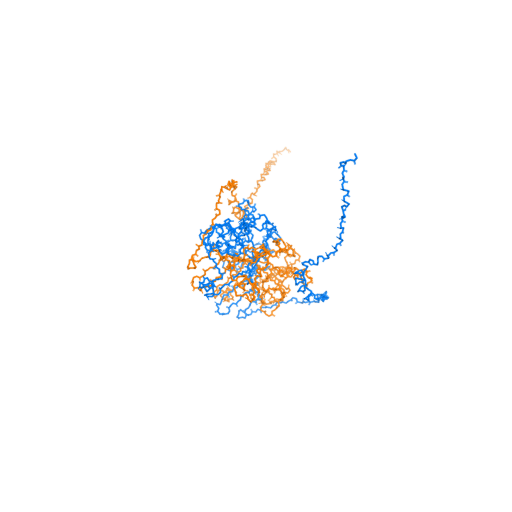852 0.836 15.664 1 90.69 196 GLN B O 1
ATOM 3609 N N . GLY B 1 197 ? -16.266 0.783 13.531 1 92 197 GLY B N 1
ATOM 3610 C CA . GLY B 1 197 ? -15.461 1.964 13.25 1 92 197 GLY B CA 1
ATOM 3611 C C . GLY B 1 197 ? -16.094 2.871 12.203 1 92 197 GLY B C 1
ATOM 3612 O O . GLY B 1 197 ? -17.062 2.5 11.562 1 92 197 GLY B O 1
ATOM 3613 N N . SER B 1 198 ? -15.484 4.117 12.094 1 92 198 SER B N 1
ATOM 3614 C CA . SER B 1 198 ? -15.938 5.086 11.102 1 92 198 SER B CA 1
ATOM 3615 C C . SER B 1 198 ? -14.891 5.289 10.008 1 92 198 SER B C 1
ATOM 3617 O O . SER B 1 198 ? -13.711 5.469 10.297 1 92 198 SER B O 1
ATOM 3619 N N . SER B 1 199 ? -15.391 5.215 8.75 1 92.88 199 SER B N 1
ATOM 3620 C CA . SER B 1 199 ? -14.492 5.484 7.629 1 92.88 199 SER B CA 1
ATOM 3621 C C . SER B 1 199 ? -13.883 6.879 7.727 1 92.88 199 SER B C 1
ATOM 3623 O O . SER B 1 199 ? -12.797 7.125 7.195 1 92.88 199 SER B O 1
ATOM 3625 N N . LEU B 1 200 ? -14.508 7.777 8.523 1 90 200 LEU B N 1
ATOM 3626 C CA . LEU B 1 200 ? -14.078 9.164 8.633 1 90 200 LEU B CA 1
ATOM 3627 C C . LEU B 1 200 ? -12.836 9.281 9.516 1 90 200 LEU B C 1
ATOM 3629 O O . LEU B 1 200 ? -12.188 10.328 9.547 1 90 200 LEU B O 1
ATOM 3633 N N . ARG B 1 201 ? -12.5 8.195 10.188 1 93.06 201 ARG B N 1
ATOM 3634 C CA . ARG B 1 201 ? -11.375 8.234 11.117 1 93.06 201 ARG B CA 1
ATOM 3635 C C . ARG B 1 201 ? -10.141 7.582 10.5 1 93.06 201 ARG B C 1
ATOM 3637 O O . ARG B 1 201 ? -9.164 7.312 11.203 1 93.06 201 ARG B O 1
ATOM 3644 N N . PHE B 1 202 ? -10.258 7.301 9.188 1 93.75 202 PHE B N 1
ATOM 3645 C CA . PHE B 1 202 ? -9.109 6.812 8.43 1 93.75 202 PHE B CA 1
ATOM 3646 C C . PHE B 1 202 ? -8.578 7.895 7.504 1 93.75 202 PHE B C 1
ATOM 3648 O O . PHE B 1 202 ? -9.336 8.516 6.762 1 93.75 202 PHE B O 1
ATOM 3655 N N . ARG B 1 203 ? -7.266 8.094 7.633 1 95.06 203 ARG B N 1
ATOM 3656 C CA . ARG B 1 203 ? -6.566 8.969 6.691 1 95.06 203 ARG B CA 1
ATOM 3657 C C . ARG B 1 203 ? -5.594 8.172 5.828 1 95.06 203 ARG B C 1
ATOM 3659 O O . ARG B 1 203 ? -4.824 7.359 6.34 1 95.06 203 ARG B O 1
ATOM 3666 N N . PHE B 1 204 ? -5.68 8.406 4.504 1 92.81 204 PHE B N 1
ATOM 3667 C CA . PHE B 1 204 ? -4.895 7.621 3.559 1 92.81 204 PHE B CA 1
ATOM 3668 C C . PHE B 1 204 ? -3.824 8.484 2.9 1 92.81 204 PHE B C 1
ATOM 3670 O O . PHE B 1 204 ? -4.086 9.633 2.529 1 92.81 204 PHE B O 1
ATOM 3677 N N . PHE B 1 205 ? -2.654 7.875 2.779 1 91.75 205 PHE B N 1
ATOM 3678 C CA . PHE B 1 205 ? -1.508 8.609 2.256 1 91.75 205 PHE B CA 1
ATOM 3679 C C . PHE B 1 205 ? -0.779 7.793 1.195 1 91.75 205 PHE B C 1
ATOM 3681 O O . PHE B 1 205 ? -0.617 6.578 1.342 1 91.75 205 PHE B O 1
ATOM 3688 N N . LEU B 1 206 ? -0.424 8.516 0.189 1 84.5 206 LEU B N 1
ATOM 3689 C CA . LEU B 1 206 ? 0.543 7.977 -0.763 1 84.5 206 LEU B CA 1
ATOM 3690 C C . LEU B 1 206 ? 1.924 8.578 -0.533 1 84.5 206 LEU B C 1
ATOM 3692 O O . LEU B 1 206 ? 2.053 9.797 -0.347 1 84.5 206 LEU B O 1
ATOM 3696 N N . ASN B 1 207 ? 3.023 7.762 -0.579 1 84.94 207 ASN B N 1
ATOM 3697 C CA . ASN B 1 207 ? 4.398 8.195 -0.364 1 84.94 207 ASN B CA 1
ATOM 3698 C C . ASN B 1 207 ? 4.617 8.688 1.064 1 84.94 207 ASN B C 1
ATOM 3700 O O . ASN B 1 207 ? 3.83 8.375 1.96 1 84.94 207 ASN B O 1
ATOM 3704 N N . ARG B 1 208 ? 5.824 9.211 1.369 1 92.25 208 ARG B N 1
ATOM 3705 C CA . ARG B 1 208 ? 6.188 9.602 2.729 1 92.25 208 ARG B CA 1
ATOM 3706 C C . ARG B 1 208 ? 7.352 10.586 2.727 1 92.25 208 ARG B C 1
ATOM 3708 O O . ARG B 1 208 ? 7.934 10.859 1.676 1 92.25 208 ARG B O 1
ATOM 3715 N N . VAL B 1 209 ? 7.566 11.172 3.865 1 94.56 209 VAL B N 1
ATOM 3716 C CA . VAL B 1 209 ? 8.781 11.922 4.16 1 94.56 209 VAL B CA 1
ATOM 3717 C C . VAL B 1 209 ? 9.789 11.023 4.875 1 94.56 209 VAL B C 1
ATOM 3719 O O . VAL B 1 209 ? 9.406 10.203 5.711 1 94.56 209 VAL B O 1
ATOM 3722 N N . ARG B 1 210 ? 11.047 11.25 4.586 1 94.81 210 ARG B N 1
ATOM 3723 C CA . ARG B 1 210 ? 12.07 10.406 5.203 1 94.81 210 ARG B CA 1
ATOM 3724 C C . ARG B 1 210 ? 13.289 11.234 5.594 1 94.81 210 ARG B C 1
ATOM 3726 O O . ARG B 1 210 ? 13.664 12.172 4.891 1 94.81 210 ARG B O 1
ATOM 3733 N N . TRP B 1 211 ? 13.867 10.898 6.758 1 95.5 211 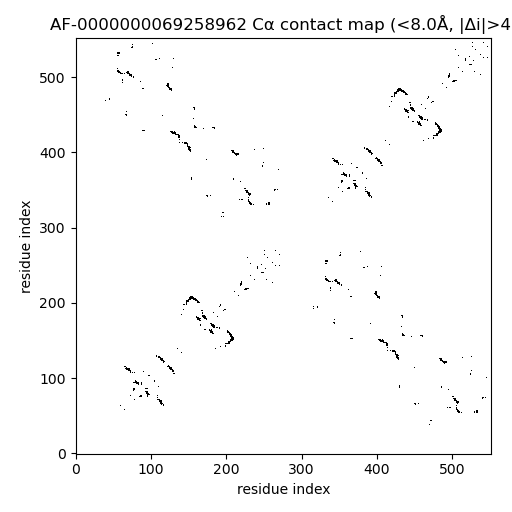TRP B N 1
ATOM 3734 C CA . TRP B 1 211 ? 15.133 11.438 7.242 1 95.5 211 TRP B CA 1
ATOM 3735 C C . TRP B 1 211 ? 16.156 10.32 7.422 1 95.5 211 TRP B C 1
ATOM 3737 O O . TRP B 1 211 ? 15.883 9.312 8.07 1 95.5 211 TRP B O 1
ATOM 3747 N N . SER B 1 212 ? 17.266 10.539 6.918 1 94.62 212 SER B N 1
ATOM 3748 C CA . SER B 1 212 ? 18.375 9.648 7.191 1 94.62 212 SER B CA 1
ATOM 3749 C C . SER B 1 212 ? 19.016 9.953 8.547 1 94.62 212 SER B C 1
ATOM 3751 O O . SER B 1 212 ? 18.594 10.883 9.234 1 94.62 212 SER B O 1
ATOM 3753 N N . ALA B 1 213 ? 20.031 9.156 8.867 1 94 213 ALA B N 1
ATOM 3754 C CA . ALA B 1 213 ? 20.688 9.273 10.164 1 94 213 ALA B CA 1
ATOM 3755 C C . ALA B 1 213 ? 21.125 10.711 10.43 1 94 213 ALA B C 1
ATOM 3757 O O . ALA B 1 213 ? 21.859 11.297 9.633 1 94 213 ALA B O 1
ATOM 3758 N N . GLY B 1 214 ? 20.594 11.273 11.492 1 93 214 GLY B N 1
ATOM 3759 C CA . GLY B 1 214 ? 21.031 12.578 11.961 1 93 214 GLY B CA 1
ATOM 3760 C C . GLY B 1 214 ? 20.297 13.727 11.312 1 93 214 GLY B C 1
ATOM 3761 O O . GLY B 1 214 ? 20.328 14.859 11.805 1 93 214 GLY B O 1
ATOM 3762 N N . GLU B 1 215 ? 19.641 13.516 10.258 1 94.62 215 GLU B N 1
ATOM 3763 C CA . GLU B 1 215 ? 19 14.594 9.508 1 94.62 215 GLU B CA 1
ATOM 3764 C C . GLU B 1 215 ? 17.859 15.227 10.305 1 94.62 215 GLU B C 1
ATOM 3766 O O . GLU B 1 215 ? 17.703 16.453 10.32 1 94.62 215 GLU B O 1
ATOM 3771 N N . LEU B 1 216 ? 17.062 14.398 10.961 1 95 216 LEU B N 1
ATOM 3772 C CA . LEU B 1 216 ? 15.961 14.945 11.734 1 95 216 LEU B CA 1
ATOM 3773 C C . LEU B 1 216 ? 16.484 15.836 12.867 1 95 216 LEU B C 1
ATOM 3775 O O . LEU B 1 216 ? 16.016 16.953 13.047 1 95 216 LEU B O 1
ATOM 3779 N N . GLN B 1 217 ? 17.422 15.383 13.586 1 94 217 GLN B N 1
ATOM 3780 C CA . GLN B 1 217 ? 18 16.156 14.688 1 94 217 GLN B CA 1
ATOM 3781 C C . GLN B 1 217 ? 18.531 17.5 14.195 1 94 217 GLN B C 1
ATOM 3783 O O . GLN B 1 217 ? 18.359 18.531 14.852 1 94 217 GLN B O 1
ATOM 3788 N N . ALA B 1 218 ? 19.188 17.453 13.047 1 94.06 218 ALA B N 1
ATOM 3789 C CA . ALA B 1 218 ? 19.734 18.688 12.469 1 94.06 218 ALA B CA 1
ATOM 3790 C C . ALA B 1 218 ? 18.625 19.688 12.141 1 94.06 218 ALA B C 1
ATOM 3792 O O . ALA B 1 218 ? 18.781 20.891 12.352 1 94.06 218 ALA B O 1
ATOM 3793 N N . GLU B 1 219 ? 17.516 19.203 11.672 1 95.5 219 GLU B N 1
ATOM 3794 C CA . GLU B 1 219 ? 16.422 20.062 11.25 1 95.5 219 GLU B CA 1
ATOM 3795 C C . GLU B 1 219 ? 15.609 20.562 12.445 1 95.5 219 GLU B C 1
ATOM 3797 O O . GLU B 1 219 ? 14.82 21.5 12.32 1 95.5 219 GLU B O 1
ATOM 3802 N N . LEU B 1 220 ? 15.875 19.969 13.656 1 95.62 220 LEU B N 1
ATOM 3803 C CA . LEU B 1 220 ? 15.172 20.391 14.859 1 95.62 220 LEU B CA 1
ATOM 3804 C C . LEU B 1 220 ? 16.031 21.359 15.672 1 95.62 220 LEU B C 1
ATOM 3806 O O . LEU B 1 220 ? 15.523 22.016 16.578 1 95.62 220 LEU B O 1
ATOM 3810 N N . ALA B 1 221 ? 17.234 21.438 15.383 1 92.81 221 ALA B N 1
ATOM 3811 C CA . ALA B 1 221 ? 18.188 22.172 16.219 1 92.81 221 ALA B CA 1
ATOM 3812 C C . ALA B 1 221 ? 18.125 23.672 15.938 1 92.81 221 ALA B C 1
ATOM 3814 O O . ALA B 1 221 ? 18.031 24.094 14.781 1 92.81 221 ALA B O 1
ATOM 3815 N N . PRO B 1 222 ? 18.094 24.5 17.062 1 87.38 222 PRO B N 1
ATOM 3816 C CA . PRO B 1 222 ? 18.266 25.953 16.875 1 87.38 222 PRO B CA 1
ATOM 3817 C C . PRO B 1 222 ? 19.672 26.312 16.406 1 87.38 222 PRO B C 1
ATOM 3819 O O . PRO B 1 222 ? 20.609 25.516 16.547 1 87.38 222 PRO B O 1
ATOM 3822 N N . PRO B 1 223 ? 19.781 27.469 15.609 1 85.56 223 PRO B N 1
ATOM 3823 C CA . PRO B 1 223 ? 18.781 28.531 15.43 1 85.56 223 PRO B CA 1
ATOM 3824 C C . PRO B 1 223 ? 18 28.406 14.133 1 85.56 223 PRO B C 1
ATOM 3826 O O . PRO B 1 223 ? 16.984 29.078 13.945 1 85.56 223 PRO B O 1
ATOM 3829 N N . ASP B 1 224 ? 18.453 27.516 13.281 1 86 224 ASP B N 1
ATOM 3830 C CA . ASP B 1 224 ? 17.844 27.422 11.961 1 86 224 ASP B CA 1
ATOM 3831 C C . ASP B 1 224 ? 16.922 26.203 11.867 1 86 224 ASP B C 1
ATOM 3833 O O . ASP B 1 224 ? 16.969 25.453 10.898 1 86 224 ASP B O 1
ATOM 3837 N N . ARG B 1 225 ? 16.172 26.047 12.906 1 91.69 225 ARG B N 1
ATOM 3838 C CA . ARG B 1 225 ? 15.297 24.875 12.922 1 91.69 225 ARG B CA 1
ATOM 3839 C C . ARG B 1 225 ? 14.25 24.953 11.812 1 91.69 225 ARG B C 1
ATOM 3841 O O . ARG B 1 225 ? 13.734 26.031 11.508 1 91.69 225 ARG B O 1
ATOM 3848 N N . THR B 1 226 ? 13.961 23.859 11.227 1 94.62 226 THR B N 1
ATOM 3849 C CA . THR B 1 226 ? 12.977 23.75 10.156 1 94.62 226 THR B CA 1
ATOM 3850 C C . THR B 1 226 ? 11.594 23.469 10.727 1 94.62 226 THR B C 1
ATOM 3852 O O . THR B 1 226 ? 10.586 23.891 10.148 1 94.62 226 THR B O 1
ATOM 3855 N N . TRP B 1 227 ? 11.625 22.812 11.945 1 96.81 227 TR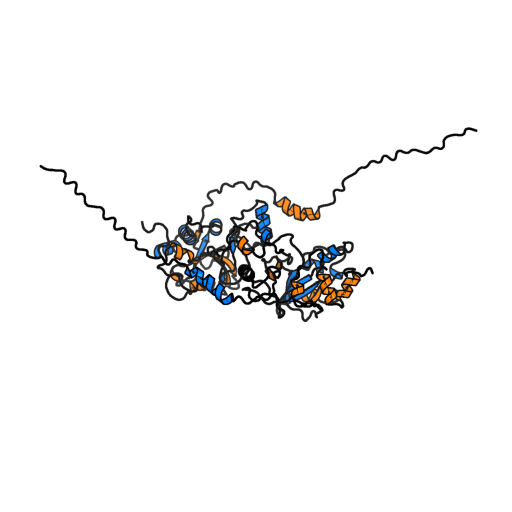P B N 1
ATOM 3856 C CA . TRP B 1 227 ? 10.359 22.328 12.484 1 96.81 227 TRP B CA 1
ATOM 3857 C C . TRP B 1 227 ? 10.234 22.672 13.969 1 96.81 227 TRP B C 1
ATOM 3859 O O . TRP B 1 227 ? 11.227 22.672 14.695 1 96.81 227 TRP B O 1
ATOM 3869 N N . LEU B 1 228 ? 9.055 22.953 14.43 1 96.69 228 LEU B N 1
ATOM 3870 C CA . LEU B 1 228 ? 8.68 22.859 15.836 1 96.69 228 LEU B CA 1
ATOM 3871 C C . LEU B 1 228 ? 8.07 21.5 16.156 1 96.69 228 LEU B C 1
ATOM 3873 O O . LEU B 1 228 ? 7.285 20.969 15.359 1 96.69 228 LEU B O 1
ATOM 3877 N N . THR B 1 229 ? 8.383 20.938 17.266 1 97.19 229 THR B N 1
ATOM 3878 C CA . THR B 1 229 ? 7.871 19.641 17.656 1 97.19 229 THR B CA 1
ATOM 3879 C C . THR B 1 229 ? 6.648 19.781 18.562 1 97.19 229 THR B C 1
ATOM 3881 O O . THR B 1 229 ? 6.695 20.5 19.562 1 97.19 229 THR B O 1
ATOM 3884 N N . VAL B 1 230 ? 5.566 19.047 18.188 1 96.75 230 VAL B N 1
ATOM 3885 C CA . VAL B 1 230 ? 4.309 19.203 18.906 1 96.75 230 VAL B CA 1
ATOM 3886 C C . VAL B 1 230 ? 3.705 17.828 19.188 1 96.75 230 VAL B C 1
ATOM 3888 O O . VAL B 1 230 ? 3.787 16.922 18.344 1 96.75 230 VAL B O 1
ATOM 3891 N N . ARG B 1 231 ? 3.168 17.672 20.375 1 94.94 231 ARG B N 1
ATOM 3892 C CA . ARG B 1 231 ? 2.293 16.547 20.719 1 94.94 231 ARG B CA 1
ATOM 3893 C C . ARG B 1 231 ? 0.846 17.016 20.859 1 94.94 231 ARG B C 1
ATOM 3895 O O . ARG B 1 231 ? 0.584 18.094 21.391 1 94.94 231 ARG B O 1
ATOM 3902 N N . CYS B 1 232 ? -0.072 16.172 20.359 1 93.31 232 CYS B N 1
ATOM 3903 C CA . CYS B 1 232 ? -1.453 16.641 20.391 1 93.31 232 CYS B CA 1
ATOM 3904 C C . CYS B 1 232 ? -2.424 15.477 20.484 1 93.31 232 CYS B C 1
ATOM 3906 O O . CYS B 1 232 ? -2.004 14.32 20.531 1 93.31 232 CYS B O 1
ATOM 3908 N N . SER B 1 233 ? -3.691 15.828 20.578 1 90.62 233 SER B N 1
ATOM 3909 C CA . SER B 1 233 ? -4.746 14.82 20.656 1 90.62 233 SER B CA 1
ATOM 3910 C C . SER B 1 233 ? -4.922 14.117 19.312 1 90.62 233 SER B C 1
ATOM 3912 O O . SER B 1 233 ? -4.707 14.719 18.25 1 90.62 233 SER B O 1
ATOM 3914 N N . ILE B 1 234 ? -5.398 12.859 19.312 1 90.12 234 ILE B N 1
ATOM 3915 C CA . ILE B 1 234 ? -5.566 12.055 18.109 1 90.12 234 ILE B CA 1
ATOM 3916 C C . ILE B 1 234 ? -6.676 12.648 17.25 1 90.12 234 ILE B C 1
ATOM 3918 O O . ILE B 1 234 ? -6.609 12.594 16.016 1 90.12 234 ILE B O 1
ATOM 3922 N N . ASP B 1 235 ? -7.641 13.281 17.922 1 87.75 235 ASP B N 1
ATOM 3923 C CA . ASP B 1 235 ? -8.758 13.859 17.188 1 87.75 235 ASP B CA 1
ATOM 3924 C C . ASP B 1 235 ? -8.281 15.008 16.297 1 87.75 235 ASP B C 1
ATOM 3926 O O . ASP B 1 235 ? -8.828 15.227 15.211 1 87.75 235 ASP B O 1
ATOM 3930 N N . LEU B 1 236 ? -7.344 15.656 16.797 1 89.19 236 LEU B N 1
ATOM 3931 C CA . LEU B 1 236 ? -6.785 16.734 15.992 1 89.19 236 LEU B CA 1
ATOM 3932 C C . LEU B 1 236 ? -6.09 16.203 14.75 1 89.19 236 LEU B C 1
ATOM 3934 O O . LEU B 1 236 ? -6.242 16.75 13.656 1 89.19 236 LEU B O 1
ATOM 3938 N N . VAL B 1 237 ? -5.371 15.094 14.844 1 91.75 237 VAL B N 1
ATOM 3939 C CA . VAL B 1 237 ? -4.66 14.453 13.742 1 91.75 237 VAL B CA 1
ATOM 3940 C C . VAL B 1 237 ? -5.664 13.938 12.711 1 91.75 237 VAL B C 1
ATOM 3942 O O . VAL B 1 237 ? -5.426 14.031 11.5 1 91.75 237 VAL B O 1
ATOM 3945 N N . LEU B 1 238 ? -6.75 13.438 13.203 1 90.69 238 LEU B N 1
ATOM 3946 C CA . LEU B 1 238 ? -7.691 12.742 12.336 1 90.69 238 LEU B CA 1
ATOM 3947 C C . LEU B 1 238 ? -8.773 13.688 11.828 1 90.69 238 LEU B C 1
ATOM 3949 O O . LEU B 1 238 ? -9.648 13.289 11.062 1 90.69 238 LEU B O 1
ATOM 3953 N N . SER B 1 239 ? -8.664 14.922 12.18 1 83.88 239 SER B N 1
ATOM 3954 C CA . SER B 1 239 ? -9.648 15.898 11.742 1 83.88 239 SER B CA 1
ATOM 3955 C C . SER B 1 239 ? -9.438 16.281 10.281 1 83.88 239 SER B C 1
ATOM 3957 O O . SER B 1 239 ? -8.305 16.312 9.805 1 83.88 239 SER B O 1
ATOM 3959 N N . GLU B 1 240 ? -10.531 16.359 9.5 1 74.31 240 GLU B N 1
ATOM 3960 C CA . GLU B 1 240 ? -10.438 16.844 8.125 1 74.31 240 GLU B CA 1
ATOM 3961 C C . GLU B 1 240 ? -10.617 18.344 8.047 1 74.31 240 GLU B C 1
ATOM 3963 O O . GLU B 1 240 ? -11.734 18.844 7.922 1 74.31 240 GLU B O 1
ATOM 3968 N N . SER B 1 241 ? -9.781 19.047 8.656 1 61.19 241 SER B N 1
ATOM 3969 C CA . SER B 1 241 ? -9.906 20.484 8.812 1 61.19 241 SER B CA 1
ATOM 3970 C C . SER B 1 241 ? -9.891 21.188 7.457 1 61.19 241 SER B C 1
ATOM 3972 O O . SER B 1 241 ? -9.984 22.422 7.391 1 61.19 241 SER B O 1
ATOM 3974 N N . ASP B 1 242 ? -9.75 20.5 6.32 1 55.91 242 ASP B N 1
ATOM 3975 C CA . ASP B 1 242 ? -9.562 21.266 5.086 1 55.91 242 ASP B CA 1
ATOM 3976 C C . ASP B 1 242 ? -10.898 21.75 4.539 1 55.91 242 ASP B C 1
ATOM 3978 O O . ASP B 1 242 ? -10.977 22.203 3.396 1 55.91 242 ASP B O 1
ATOM 3982 N N . SER B 1 243 ? -11.867 21.625 5.387 1 51 243 SER B N 1
ATOM 3983 C CA . SER B 1 243 ? -13.078 22.25 4.883 1 51 243 SER B CA 1
ATOM 3984 C C . SER B 1 243 ? -13.008 23.781 5.012 1 51 243 SER B C 1
ATOM 3986 O O . SER B 1 243 ? -12.258 24.297 5.84 1 51 243 SER B O 1
ATOM 3988 N N . ILE B 1 244 ? -13.477 24.5 3.963 1 48.69 244 ILE B N 1
ATOM 3989 C CA . ILE B 1 244 ? -13.469 25.953 3.803 1 48.69 244 ILE B CA 1
ATOM 3990 C C . ILE B 1 244 ? -13.805 26.625 5.133 1 48.69 244 ILE B C 1
ATOM 3992 O O . ILE B 1 244 ? -13.219 27.641 5.484 1 48.69 244 ILE B O 1
ATOM 3996 N N . ASP B 1 245 ? -14.555 26.016 5.859 1 51.75 245 ASP B N 1
ATOM 3997 C CA . ASP B 1 245 ? -15.047 26.703 7.055 1 51.75 245 ASP B CA 1
ATOM 3998 C C . ASP B 1 245 ? -14.188 26.359 8.273 1 51.75 245 ASP B C 1
ATOM 4000 O O . ASP B 1 245 ? -14.336 26.969 9.336 1 51.75 245 ASP B O 1
ATOM 4004 N N . ASN B 1 246 ? -13.109 25.562 7.934 1 69.94 246 ASN B N 1
ATOM 4005 C CA . ASN B 1 246 ? -12.375 25.125 9.117 1 69.94 246 ASN B CA 1
ATOM 4006 C C . ASN B 1 246 ? -10.984 25.766 9.172 1 69.94 246 ASN B C 1
ATOM 4008 O O . ASN B 1 246 ? -10.406 26.094 8.141 1 69.94 246 ASN B O 1
ATOM 4012 N N . LYS B 1 247 ? -10.68 26.297 10.352 1 81.75 247 LYS B N 1
ATOM 4013 C CA . LYS B 1 247 ? -9.336 26.781 10.648 1 81.75 247 LYS B CA 1
ATOM 4014 C C . LYS B 1 247 ? -8.281 25.766 10.188 1 81.75 247 LYS B C 1
ATOM 4016 O O . LYS B 1 247 ? -8.406 24.578 10.445 1 81.75 247 LYS B O 1
ATOM 4021 N N . PRO B 1 248 ? -7.297 26.312 9.398 1 88.69 248 PRO B N 1
ATOM 4022 C CA . PRO B 1 248 ? -6.242 25.391 8.953 1 88.69 248 PRO B CA 1
ATOM 4023 C C . PRO B 1 248 ? -5.543 24.688 10.109 1 88.69 248 PRO B C 1
ATOM 4025 O O . PRO B 1 248 ? -5.367 25.281 11.18 1 88.69 248 PRO B O 1
ATOM 4028 N N . LEU B 1 249 ? -5.168 23.547 9.914 1 91.25 249 LEU B N 1
ATOM 4029 C CA . LEU B 1 249 ? -4.645 22.672 10.969 1 91.25 249 LEU B CA 1
ATOM 4030 C C . LEU B 1 249 ? -3.436 23.312 11.648 1 91.25 249 LEU B C 1
ATOM 4032 O O . LEU B 1 249 ? -3.305 23.25 12.867 1 91.25 249 LEU B O 1
ATOM 4036 N N . TRP B 1 250 ? -2.547 23.891 10.859 1 93.88 250 TRP B N 1
ATOM 4037 C CA . TRP B 1 250 ? -1.365 24.516 11.438 1 93.88 250 TRP B CA 1
ATOM 4038 C C . TRP B 1 250 ? -1.759 25.562 12.477 1 93.88 250 TRP B C 1
ATOM 4040 O O . TRP B 1 250 ? -1.204 25.594 13.578 1 93.88 250 TRP B O 1
ATOM 4050 N N . VAL B 1 251 ? -2.705 26.391 12.164 1 92.69 251 VAL B N 1
ATOM 4051 C CA . VAL B 1 251 ? -3.168 27.469 13.031 1 92.69 251 VAL B CA 1
ATOM 4052 C C . VAL B 1 251 ? -3.809 26.891 14.289 1 92.69 251 VAL B C 1
ATOM 4054 O O . VAL B 1 251 ? -3.537 27.344 15.398 1 92.69 251 VAL B O 1
ATOM 4057 N N . GLN B 1 252 ? -4.617 25.891 14.133 1 91.81 252 GLN B N 1
ATOM 4058 C CA . GLN B 1 252 ? -5.266 25.234 15.266 1 91.81 252 GLN B CA 1
ATOM 4059 C C . GLN B 1 252 ? -4.234 24.703 16.25 1 91.81 252 GLN B C 1
ATOM 4061 O O . GLN B 1 252 ? -4.355 24.922 17.453 1 91.81 252 GLN B O 1
ATOM 4066 N N . ILE B 1 253 ? -3.229 24.094 15.711 1 94.19 253 ILE B N 1
ATOM 4067 C CA . ILE B 1 253 ? -2.199 23.5 16.562 1 94.19 253 ILE B CA 1
ATOM 4068 C C . ILE B 1 253 ? -1.41 24.609 17.266 1 94.19 253 ILE B C 1
ATOM 4070 O O . ILE B 1 253 ? -1.138 24.531 18.453 1 94.19 253 ILE B O 1
ATOM 4074 N N . ALA B 1 254 ? -1.057 25.641 16.547 1 95.38 254 ALA B N 1
ATOM 4075 C CA . ALA B 1 254 ? -0.3 26.75 17.109 1 95.38 254 ALA B CA 1
ATOM 4076 C C . ALA B 1 254 ? -1.08 27.422 18.25 1 95.38 254 ALA B C 1
ATOM 4078 O O . ALA B 1 254 ? -0.509 27.766 19.281 1 95.38 254 ALA B O 1
ATOM 4079 N N . GLU B 1 255 ? -2.379 27.578 18.047 1 93.75 255 GLU B N 1
ATOM 4080 C CA . GLU B 1 255 ? -3.223 28.203 19.062 1 93.75 255 GLU B CA 1
ATOM 4081 C C . GLU B 1 255 ? -3.307 27.344 20.312 1 93.75 255 GLU B C 1
ATOM 4083 O O . GLU B 1 255 ? -3.215 27.844 21.438 1 93.75 255 GLU B O 1
ATOM 4088 N N . LEU B 1 256 ? -3.455 26.109 20.125 1 93.38 256 LEU B N 1
ATOM 4089 C CA . LEU B 1 256 ? -3.602 25.188 21.25 1 93.38 256 LEU B CA 1
ATOM 4090 C C . LEU B 1 256 ? -2.281 25.016 21.984 1 93.38 256 LEU B C 1
ATOM 4092 O O . LEU B 1 256 ? -2.26 24.969 23.219 1 93.38 256 LEU B O 1
ATOM 4096 N N . ALA B 1 257 ? -1.209 24.922 21.234 1 95.06 257 ALA B N 1
ATOM 4097 C CA . ALA B 1 257 ? 0.102 24.703 21.828 1 95.06 257 ALA B CA 1
ATOM 4098 C C . ALA B 1 257 ? 0.618 25.969 22.5 1 95.06 257 ALA B C 1
ATOM 4100 O O . ALA B 1 257 ? 1.362 25.891 23.484 1 95.06 257 ALA B O 1
ATOM 4101 N N . GLY B 1 258 ? 0.281 27.078 21.922 1 95.19 258 GLY B N 1
ATOM 4102 C CA . GLY B 1 258 ? 0.78 28.359 22.422 1 95.19 258 GLY B CA 1
ATOM 4103 C C . GLY B 1 258 ? 2.277 28.516 22.234 1 95.19 258 GLY B C 1
ATOM 4104 O O . GLY B 1 258 ? 2.846 28.016 21.266 1 95.19 258 GLY B O 1
ATOM 4105 N N . GLY B 1 259 ? 2.879 29.469 23.031 1 94.56 259 GLY B N 1
ATOM 4106 C CA . GLY B 1 259 ? 4.32 29.672 23.047 1 94.56 259 GLY B CA 1
ATOM 4107 C C . GLY B 1 259 ? 4.883 30.109 21.703 1 94.56 259 GLY B C 1
ATOM 4108 O O . GLY B 1 259 ? 4.328 31 21.047 1 94.56 259 GLY B O 1
ATOM 4109 N N . GLU B 1 260 ? 5.992 29.484 21.422 1 94.25 260 GLU B N 1
ATOM 4110 C CA . GLU B 1 260 ? 6.738 29.875 20.234 1 94.25 260 GLU B CA 1
ATOM 4111 C C . GLU B 1 260 ? 5.926 29.641 18.969 1 94.25 260 GLU B C 1
ATOM 4113 O O . GLU B 1 260 ? 6.02 30.422 18.016 1 94.25 260 GLU B O 1
ATOM 4118 N N . ALA B 1 261 ? 5.141 28.625 18.969 1 95.25 261 ALA B N 1
ATOM 4119 C CA . ALA B 1 261 ? 4.332 28.328 17.797 1 95.25 261 ALA B CA 1
ATOM 4120 C C . ALA B 1 261 ? 3.33 29.438 17.516 1 95.25 261 ALA B C 1
ATOM 4122 O O . ALA B 1 261 ? 3.221 29.922 16.391 1 95.25 261 ALA B O 1
ATOM 4123 N N . GLN B 1 262 ? 2.652 29.828 18.531 1 94.88 262 GLN B N 1
ATOM 4124 C CA . GLN B 1 262 ? 1.668 30.906 18.391 1 94.88 262 GLN B CA 1
ATOM 4125 C C . GLN B 1 262 ? 2.34 32.219 18.047 1 94.88 262 GLN B C 1
ATOM 4127 O O . GLN B 1 262 ? 1.812 33 17.25 1 94.88 262 GLN B O 1
ATOM 4132 N N . GLU B 1 263 ? 3.492 32.5 18.609 1 95.5 263 GLU B N 1
ATOM 4133 C CA . GLU B 1 263 ? 4.23 33.719 18.328 1 95.5 263 GLU B CA 1
ATOM 4134 C C . GLU B 1 263 ? 4.664 33.812 16.859 1 95.5 263 GLU B C 1
ATOM 4136 O O . GLU B 1 263 ? 4.551 34.844 16.234 1 95.5 263 GLU B O 1
ATOM 4141 N N . LEU B 1 264 ? 5.141 32.688 16.391 1 93.94 264 LEU B N 1
ATOM 4142 C CA . LEU B 1 264 ? 5.531 32.625 14.984 1 93.94 264 LEU B CA 1
ATOM 4143 C C . LEU B 1 264 ? 4.336 32.906 14.078 1 93.94 264 LEU B C 1
ATOM 4145 O O . LEU B 1 264 ? 4.457 33.594 13.062 1 93.94 264 LEU B O 1
ATOM 4149 N N . GLY B 1 265 ? 3.199 32.281 14.492 1 93.62 265 GLY B N 1
ATOM 4150 C CA . GLY B 1 265 ? 1.988 32.531 13.727 1 93.62 265 GLY B CA 1
ATOM 4151 C C . GLY B 1 265 ? 1.603 34 13.68 1 93.62 265 GLY B C 1
ATOM 4152 O O . GLY B 1 265 ? 1.221 34.531 12.625 1 93.62 265 GLY B O 1
ATOM 4153 N N . ARG B 1 266 ? 1.739 34.688 14.742 1 93.38 266 ARG B N 1
ATOM 4154 C CA . ARG B 1 266 ? 1.419 36.125 14.805 1 93.38 266 ARG B CA 1
ATOM 4155 C C . ARG B 1 266 ? 2.412 36.938 13.984 1 93.38 266 ARG B C 1
ATOM 4157 O O . ARG B 1 266 ? 2.016 37.812 13.234 1 93.38 266 ARG B O 1
ATOM 4164 N N . LEU B 1 267 ? 3.664 36.594 14.133 1 92.94 267 LEU B N 1
ATOM 4165 C CA . LEU B 1 267 ? 4.73 37.312 13.453 1 92.94 267 LEU B CA 1
ATOM 4166 C C . LEU B 1 267 ? 4.539 37.281 11.938 1 92.94 267 LEU B C 1
ATOM 4168 O O . LEU B 1 267 ? 4.855 38.219 11.242 1 92.94 267 LEU B O 1
ATOM 4172 N N . HIS B 1 268 ? 3.977 36.188 11.469 1 92.38 268 HIS B N 1
ATOM 4173 C CA . HIS B 1 268 ? 3.867 36 10.023 1 92.38 268 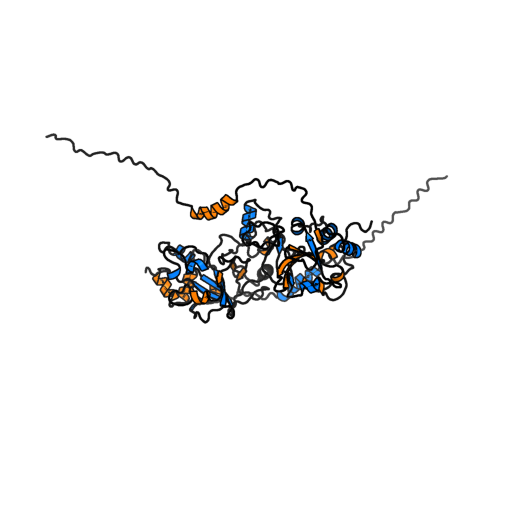HIS B CA 1
ATOM 4174 C C . HIS B 1 268 ? 2.424 36.156 9.555 1 92.38 268 HIS B C 1
ATOM 4176 O O . HIS B 1 268 ? 2.07 35.719 8.469 1 92.38 268 HIS B O 1
ATOM 4182 N N . ASP B 1 269 ? 1.54 36.719 10.406 1 91.31 269 ASP B N 1
ATOM 4183 C CA . ASP B 1 269 ? 0.158 37.062 10.086 1 91.31 269 ASP B CA 1
ATOM 4184 C C . ASP B 1 269 ? -0.633 35.812 9.656 1 91.31 269 ASP B C 1
ATOM 4186 O O . ASP B 1 269 ? -1.334 35.844 8.641 1 91.31 269 ASP B O 1
ATOM 4190 N N . LEU B 1 270 ? -0.427 34.719 10.406 1 91.31 270 LEU B N 1
ATOM 4191 C CA . LEU B 1 270 ? -1.112 33.469 10.07 1 91.31 270 LEU B CA 1
ATOM 4192 C C . LEU B 1 270 ? -2.336 33.25 10.961 1 91.31 270 LEU B C 1
ATOM 4194 O O . LEU B 1 270 ? -3.213 32.469 10.641 1 91.31 270 LEU B O 1
ATOM 4198 N N . MET B 1 271 ? -2.375 34 12.109 1 87.38 271 MET B N 1
ATOM 4199 C CA . MET B 1 271 ? -3.408 33.781 13.109 1 87.38 271 MET B CA 1
ATOM 4200 C C . MET B 1 271 ? -4.684 34.531 12.766 1 87.38 271 MET B C 1
ATOM 4202 O O . MET B 1 271 ? -4.637 35.562 12.094 1 87.38 271 MET B O 1
ATOM 4206 N N . GLU B 1 272 ? -5.895 33.906 12.984 1 74.62 272 GLU B N 1
ATOM 4207 C CA . GLU B 1 272 ? -7.145 34.625 12.758 1 74.62 272 GLU B CA 1
ATOM 4208 C C . GLU B 1 272 ? -7.281 35.781 13.727 1 74.62 272 GLU B C 1
ATOM 4210 O O . GLU B 1 272 ? -6.891 35.688 14.891 1 74.62 272 GLU B O 1
ATOM 4215 N N . GLY B 1 273 ? -7.879 37.031 13.242 1 61.41 273 GLY B N 1
ATOM 4216 C CA . GLY B 1 273 ? -8.258 38.156 14.047 1 61.41 273 GLY B CA 1
ATOM 4217 C C . GLY B 1 273 ? -7.102 39.125 14.312 1 61.41 273 GLY B C 1
ATOM 4218 O O . GLY B 1 273 ? -7.23 40.062 15.102 1 61.41 273 GLY B O 1
ATOM 4219 N N . ALA B 1 274 ? -5.812 38.938 14.156 1 47.84 274 ALA B N 1
ATOM 4220 C CA . ALA B 1 274 ? -4.828 39.969 14.469 1 47.84 274 ALA B CA 1
ATOM 4221 C C . ALA B 1 274 ? -5.234 41.312 13.875 1 47.84 274 ALA B C 1
ATOM 4223 O O . ALA B 1 274 ? -4.574 42.344 14.109 1 47.84 274 ALA B O 1
ATOM 4224 N N . ASP B 1 275 ? -5.957 41.531 12.82 1 40.78 275 ASP B N 1
ATOM 4225 C CA . ASP B 1 275 ? -6.344 42.875 12.477 1 40.78 275 ASP B CA 1
ATOM 4226 C C . ASP B 1 275 ? -7.293 43.469 13.523 1 40.78 275 ASP B C 1
ATOM 4228 O O . ASP B 1 275 ? -7.699 44.625 13.422 1 40.78 275 ASP B O 1
ATOM 4232 N N . GLU B 1 276 ? -7.816 42.781 14.531 1 33.75 276 GLU B N 1
ATOM 4233 C CA . GLU B 1 276 ? -8.539 43.812 15.242 1 33.75 276 GLU B CA 1
ATOM 4234 C C . GLU B 1 276 ? -7.574 44.75 15.977 1 33.75 276 GLU B C 1
ATOM 4236 O O . GLU B 1 276 ? -6.562 44.312 16.516 1 33.75 276 GLU B O 1
#

InterPro domains:
  IPR003774 AlgH-like [PF02622] (111-258)
  IPR003774 AlgH-like [PTHR31984] (111-266)

pLDDT: mean 76.05, std 26.47, range [17.27, 97.69]

Secondary structure (DSSP, 8-state):
------------------------S-THHHHHHHHHHHTT----------------EEE--GGG--TT-EEEEPHHHHBSSSB-SGGGGGT-SBPBPTTS-HHHHHHTS-EEEEEEE-TTT--EEEEETT-EEEEEHHHHTGGGTTSEEEE--SB----EEEES-TTSTTEEEETTTTEEEE--HHHHHHHHHTTSS-GGG-EEEESBEEE-TTHHHHHHSSSS-SEEEEEE-HHHHH--TTSTTS--HHHHHHHHH-HHHHHHHHHTT-STTTT-/--------------------------HHHHHHHHHHHHTT----------------EEE--GGG--TT-EEEEPHHHHBSSSB-SGGGGGT-SBPBPTTS-HHHHHHTS-EEEEEEE-TTT--EEEEETT-EEEEEHHHHTGGGTTSEEEE--SB----EEEES-TTSTTEEEETTTTEEEE--HHHHHHHHHTTSS-GGG-EEEESBEEE-TTHHHHHHSSSS-SEEEEEE-HHHHH--TTSTTS--HHHHHHHHH-HHHHHHHHHTT-STTTT-

Sequence (552 aa):
GGRERALRLVSRRAEGDDDSEEAEDTTNVELFRQSLIQGWGGGEVGSRNRGALTDWAELVSPASVRAGDLLLADPEQFFGEGPAGGPQRVGLKNRVPEDYPRRERLRFLPVVLLTNVDADTGEAEGVWLTMRTGQLMGDFVNNFHSRPLLYGGPVDASLTMVHPYPQVPGSKPLADGGLYLGGSLAGAQAWVDDGQGSSLRFRFFLNRVRWSAGELQAELAPPDRTWLTVRCSIDLVLSESDSIDNKPLWVQIAELAGGEAQELGRLHDLMEGADEGGRERALRLVSRRAEGDDDSEEAEDTTNVELFRQSLIQGWGGGEVGSRNRGALTDWAELVSPASVRAGDLLLADPEQFFGEGPAGGPQRVGLKNRVPEDYPRRERLRFLPVVLLTNVDADTGEAEGVWLTMRTGQLMGDFVNNFHSRPLLYGGPVDASLTMVHPYPQVPGSKPLADGGLYLGGSLAGAQAWVDDGQGSSLRFRFFLNRVRWSAGELQAELAPPDRTWLTVRCSIDLVLSESDSIDNKPLWVQIAELAGGEAQELGRLHDLMEGADE

Foldseek 3Di:
DDDDPVPPPDPPPVPPPPPPPCPDDCPVVVVVVVVVPPVPPPDCPPPPDPPCPDDDDDDDDPVPDFAQDKDWADLVQQEDFDAHPPLVVVPDGTHHYPPDPPVVNVLSGFIWGWHGADPVVRDTDTDGDRHDPPDDVCLLCVLPVPPDEAEADDAFDDKKKKAQDPQAAPWDDDPPARITIGHRSNSVSVCVVVVNDHSLRMYMYGGHDDDDPPRQVVLCDPDNHVDDDDDDHSCLVSDPQPDPPHQDSQQVRCVVVDDPSVVVCVVVVNHPPPVD/DDDDDPPPPPPPPPPPVPVPDPPPCCPVVVVVVVVVVVVPPPDPPPVPPPPCPDDDDDDDDPVPDFAQDKDWADLVQQEDFDAHPPLVVVPDGTHHYPPDPPVVNVLSGFIWGWHGADPVVRDTDTDGDRHDPPDDVCLLCVLPVPPDEAEADDAFDDKKKKAQDPQAAPWDDDPPQRITIGHRSNSVSVCVVVVNDHSLRMYMYGGHDDDDPPRQVVLCDPDNHVDDDDDDHSCLVSDPQPDPVHQDSQQVRCVVVDDPSVVVCVVVVNHPPPVD